Protein AF-K0NSF7-F1 (afdb_monomer_lite)

pLDDT: mean 92.61, std 6.93, range [42.97, 98.56]

Sequence (535 aa):
MNRIFDHWFTTTNEEQIDNDTVIESARKSELIYNPSYTYPVQLSTTNMPGINWINNILNSYNQLGLSDPYPILSQDQLNNVNYLLTGDAGEQLVDQALRKLVNQTTIVFHDVLLPYQYGQRNGDFDNQIDNLVVTSTGIYCIEVKVRNFTGNYFNVKNLSPAIYQQITFHKEAVKQALQSAGYSVPNNLVKNIVVVIARDNHENFDFNGQTSLEHKGARVSTLGELTITVSEGFNQCYLRAEQIQDITRIIQKSRLPNKRVYLDNVRFKLTQQHFDKLVQMEQTVSWHLPVEQNICYAKKLNDLPMTGLNATQQNLFWIIVGRLYGQGRQKISLTANELKEAAGYRSKDHKKFEVLIGNLAAVMQEMPVFRQAKFESGNLSVTLNDRDLPLFNQYTPDFISWNNWIFSKIKSNNAKTLFRKFVQLANQGAYQASFPDLRSLLGIQPCYRNTYVVRKLDEAVLQLAPFFRDLKYELKRGRNNEIVAITFSFDKINPQELLAVYSADKYLDNISANLALSETDKQRARALFEKKFLS

Radius of gyration: 33.62 Å; chains: 1; bounding box: 85×53×92 Å

Structure (mmCIF, N/CA/C/O backbone):
data_AF-K0NSF7-F1
#
_entry.id   AF-K0NSF7-F1
#
loop_
_atom_site.group_PDB
_atom_site.id
_atom_site.type_symbol
_atom_site.label_atom_id
_atom_site.label_alt_id
_atom_site.label_comp_id
_atom_site.label_asym_id
_atom_site.label_entity_id
_atom_site.label_seq_id
_atom_site.pdbx_PDB_ins_code
_atom_site.Cartn_x
_atom_site.Cartn_y
_atom_site.Cartn_z
_atom_site.occupancy
_atom_site.B_iso_or_equiv
_atom_site.auth_seq_id
_atom_site.auth_comp_id
_atom_site.auth_asym_id
_atom_site.auth_atom_id
_atom_site.pdbx_PDB_model_num
ATOM 1 N N . MET A 1 1 ? 3.904 18.652 -10.046 1.00 46.28 1 MET A N 1
ATOM 2 C CA . MET A 1 1 ? 3.195 17.352 -10.011 1.00 46.28 1 MET A CA 1
ATOM 3 C C . MET A 1 1 ? 2.743 17.089 -8.583 1.00 46.28 1 MET A C 1
ATOM 5 O O . MET A 1 1 ? 3.589 17.184 -7.708 1.00 46.28 1 MET A O 1
ATOM 9 N N . ASN A 1 2 ? 1.457 16.808 -8.333 1.00 53.28 2 ASN A N 1
ATOM 10 C CA . ASN A 1 2 ? 1.018 16.400 -6.992 1.00 53.28 2 ASN A CA 1
ATOM 11 C C . ASN A 1 2 ? 1.751 15.113 -6.634 1.00 53.28 2 ASN A C 1
ATOM 13 O O . ASN A 1 2 ? 1.623 14.114 -7.352 1.00 53.28 2 ASN A O 1
ATOM 17 N N . ARG A 1 3 ? 2.559 15.140 -5.578 1.00 75.69 3 ARG A N 1
ATOM 18 C CA . ARG A 1 3 ? 3.225 13.929 -5.132 1.00 75.69 3 ARG A CA 1
ATOM 19 C C . ARG A 1 3 ? 2.152 13.098 -4.441 1.00 75.69 3 ARG A C 1
ATOM 21 O O . ARG A 1 3 ? 1.326 13.629 -3.702 1.00 75.69 3 ARG A O 1
ATOM 28 N N . ILE A 1 4 ? 2.112 11.799 -4.730 1.00 81.44 4 ILE A N 1
ATOM 29 C CA . ILE A 1 4 ? 0.976 10.952 -4.332 1.00 81.44 4 ILE A CA 1
ATOM 30 C C . ILE A 1 4 ? 0.725 10.988 -2.815 1.00 81.44 4 ILE A C 1
ATOM 32 O O . ILE A 1 4 ? -0.415 10.914 -2.385 1.00 81.44 4 ILE A O 1
ATOM 36 N N . PHE A 1 5 ? 1.783 11.193 -2.025 1.00 89.31 5 PHE A N 1
ATOM 37 C CA . PHE A 1 5 ? 1.734 11.280 -0.570 1.00 89.31 5 PHE A CA 1
ATOM 38 C C . PHE A 1 5 ? 1.650 12.713 -0.024 1.00 89.31 5 PHE A C 1
ATOM 40 O O . PHE A 1 5 ? 1.837 12.897 1.165 1.00 89.31 5 PHE A O 1
ATOM 47 N N . ASP A 1 6 ? 1.373 13.751 -0.815 1.00 88.94 6 ASP A N 1
ATOM 48 C CA . ASP A 1 6 ? 1.237 15.108 -0.248 1.00 88.94 6 ASP A CA 1
ATOM 49 C C . ASP A 1 6 ? -0.039 15.267 0.600 1.00 88.94 6 ASP A C 1
ATOM 51 O O . ASP A 1 6 ? -0.123 16.162 1.431 1.00 88.94 6 ASP A O 1
ATOM 55 N N . HIS A 1 7 ? -1.037 14.398 0.407 1.00 87.50 7 HIS A N 1
ATOM 56 C CA . HIS A 1 7 ? -2.354 14.503 1.052 1.00 87.50 7 HIS A CA 1
ATOM 57 C C . HIS A 1 7 ? -2.867 13.140 1.538 1.00 87.50 7 HIS A C 1
ATOM 59 O O . HIS A 1 7 ? -4.066 12.860 1.473 1.00 87.50 7 HIS A O 1
ATOM 65 N N . TRP A 1 8 ? -1.961 12.258 1.975 1.00 94.44 8 TRP A N 1
ATOM 66 C CA . TRP A 1 8 ? -2.317 10.898 2.401 1.00 94.44 8 TRP A CA 1
ATOM 67 C C . TRP A 1 8 ? -3.059 10.846 3.746 1.00 94.44 8 TRP A C 1
ATOM 69 O O . TRP A 1 8 ? -3.675 9.828 4.066 1.00 94.44 8 TRP A O 1
ATOM 79 N N . PHE A 1 9 ? -3.061 11.949 4.497 1.00 96.81 9 PHE A N 1
ATOM 80 C CA . PHE A 1 9 ? -3.913 12.183 5.661 1.00 96.81 9 PHE A CA 1
ATOM 81 C C . PHE A 1 9 ? -4.305 13.666 5.764 1.00 96.81 9 PHE A C 1
ATOM 83 O O . PHE A 1 9 ? -3.724 14.509 5.083 1.00 96.81 9 PHE A O 1
ATOM 90 N N . THR A 1 10 ? -5.289 13.974 6.610 1.00 96.75 10 THR A N 1
ATOM 91 C CA . THR A 1 10 ? -5.622 15.337 7.063 1.00 96.75 10 THR A CA 1
ATOM 92 C C . THR A 1 10 ? -5.697 15.399 8.581 1.00 96.75 10 THR A C 1
ATOM 94 O O . THR A 1 10 ? -6.012 14.395 9.227 1.00 96.75 10 THR A O 1
ATOM 97 N N . THR A 1 11 ? -5.413 16.574 9.143 1.00 95.25 11 THR A N 1
ATOM 98 C CA . THR A 1 11 ? -5.373 16.815 10.596 1.00 95.25 11 THR A CA 1
ATOM 99 C C . THR A 1 11 ? -6.527 17.695 11.074 1.00 95.25 11 THR A C 1
ATOM 101 O O . THR A 1 11 ? -7.203 18.342 10.270 1.00 95.25 11 THR A O 1
ATOM 104 N N . THR A 1 12 ? -6.728 17.794 12.392 1.00 89.81 12 THR A N 1
ATOM 105 C CA . THR A 1 12 ? -7.765 18.675 12.955 1.00 89.81 12 THR A CA 1
ATOM 106 C C . THR A 1 12 ? -7.516 20.170 12.791 1.00 89.81 12 THR A C 1
ATOM 108 O O . THR A 1 12 ? -8.407 20.975 13.050 1.00 89.81 12 THR A O 1
ATOM 111 N N . ASN A 1 13 ? -6.323 20.560 12.339 1.00 88.94 13 ASN A N 1
ATOM 112 C CA . ASN A 1 13 ? -6.050 21.941 11.944 1.00 88.94 13 ASN A CA 1
ATOM 113 C C . ASN A 1 13 ? -6.728 22.299 10.608 1.00 88.94 13 ASN A C 1
ATOM 115 O O . ASN A 1 13 ? -6.862 23.478 10.289 1.00 88.94 13 ASN A O 1
ATOM 119 N N . GLU A 1 14 ? -7.147 21.295 9.833 1.00 89.94 14 GLU A N 1
ATOM 120 C CA . GLU A 1 14 ? -7.733 21.451 8.498 1.00 89.94 14 GLU A CA 1
ATOM 121 C C . GLU A 1 14 ? -9.237 21.127 8.464 1.00 89.94 14 GLU A C 1
ATOM 123 O O . GLU A 1 14 ? -9.988 21.762 7.727 1.00 89.94 14 GLU A O 1
ATOM 128 N N . GLU A 1 15 ? -9.693 20.146 9.249 1.00 91.94 15 GLU A N 1
ATOM 129 C CA . GLU A 1 15 ? -11.084 19.667 9.284 1.00 91.94 15 GLU A CA 1
ATOM 130 C C . GLU A 1 15 ? -11.468 19.246 10.714 1.00 91.94 15 GLU A C 1
ATOM 132 O O . GLU A 1 15 ? -10.618 18.821 11.483 1.00 91.94 15 GLU A O 1
ATOM 137 N N . GLN A 1 16 ? -12.743 19.307 11.102 1.00 91.50 16 GLN A N 1
ATOM 138 C CA . GLN A 1 16 ? -13.187 18.668 12.349 1.00 91.50 16 GLN A CA 1
ATOM 139 C C . GLN A 1 16 ? -13.222 17.140 12.178 1.00 91.50 16 GLN A C 1
ATOM 141 O O . GLN A 1 16 ? -13.974 16.636 11.348 1.00 91.50 16 GLN A O 1
ATOM 146 N N . ILE A 1 17 ? -12.411 16.409 12.953 1.00 94.94 17 ILE A N 1
ATOM 147 C CA . ILE A 1 17 ? -12.251 14.949 12.836 1.00 94.94 17 ILE A CA 1
ATOM 148 C C . ILE A 1 17 ? -12.581 14.284 14.178 1.00 94.94 17 ILE A C 1
ATOM 150 O O . ILE A 1 17 ? -11.835 14.417 15.150 1.00 94.94 17 ILE A O 1
ATOM 154 N N . ASP A 1 18 ? -13.695 13.559 14.235 1.00 93.94 18 ASP A N 1
ATOM 155 C CA . ASP A 1 18 ? -14.082 12.731 15.384 1.00 93.94 18 ASP A CA 1
ATOM 156 C C . ASP A 1 18 ? -13.363 11.368 15.390 1.00 93.94 18 ASP A C 1
ATOM 158 O O . ASP A 1 18 ? -12.682 10.997 14.432 1.00 93.94 18 ASP A O 1
ATOM 162 N N . ASN A 1 19 ? -13.487 10.624 16.493 1.00 94.50 19 ASN A N 1
ATOM 163 C CA . ASN A 1 19 ? -12.817 9.330 16.660 1.00 94.50 19 ASN A CA 1
ATOM 164 C C . ASN A 1 19 ? -13.297 8.282 15.648 1.00 94.50 19 ASN A C 1
ATOM 166 O O . ASN A 1 19 ? -12.472 7.538 15.118 1.00 94.50 19 ASN A O 1
ATOM 170 N N . ASP A 1 20 ? -14.595 8.255 15.343 1.00 93.81 20 ASP A N 1
ATOM 171 C CA . ASP A 1 20 ? -15.187 7.302 14.399 1.00 93.81 20 ASP A CA 1
ATOM 172 C C . ASP A 1 20 ? -14.586 7.475 13.004 1.00 93.81 20 ASP A C 1
ATOM 174 O O . ASP A 1 20 ? -14.223 6.499 12.346 1.00 93.81 20 ASP A O 1
ATOM 178 N N . THR A 1 21 ? -14.377 8.723 12.583 1.00 96.19 21 THR A N 1
ATOM 179 C CA . THR A 1 21 ? -13.685 9.049 11.337 1.00 96.19 21 THR A CA 1
ATOM 180 C C . THR A 1 21 ? -12.250 8.513 11.326 1.00 96.19 21 THR A C 1
ATOM 182 O O . THR A 1 21 ? -11.797 7.982 10.301 1.00 96.19 21 THR A O 1
ATOM 185 N N . VAL A 1 22 ? -11.512 8.649 12.435 1.00 97.69 22 VAL A N 1
ATOM 186 C CA . VAL A 1 22 ? -10.147 8.104 12.552 1.00 97.69 22 VAL A CA 1
ATOM 187 C C . VAL A 1 22 ? -10.184 6.587 12.395 1.00 97.69 22 VAL A C 1
ATOM 189 O O . VAL A 1 22 ? -9.486 6.042 11.540 1.00 97.69 22 VAL A O 1
ATOM 192 N N . ILE A 1 23 ? -11.037 5.915 13.172 1.00 97.69 23 ILE A N 1
ATOM 193 C CA . ILE A 1 23 ? -11.184 4.457 13.196 1.00 97.69 23 ILE A CA 1
ATOM 194 C C . ILE A 1 23 ? -11.569 3.933 11.811 1.00 97.69 23 ILE A C 1
ATOM 196 O O . ILE A 1 23 ? -10.904 3.044 11.277 1.00 97.69 23 ILE A O 1
ATOM 200 N N . GLU A 1 24 ? -12.606 4.497 11.190 1.00 97.62 24 GLU A N 1
ATOM 201 C CA . GLU A 1 24 ? -13.107 4.047 9.892 1.00 97.62 24 GLU A CA 1
ATOM 202 C C . GLU A 1 24 ? -12.050 4.226 8.795 1.00 97.62 24 GLU A C 1
ATOM 204 O O . GLU A 1 24 ? -11.799 3.308 8.007 1.00 97.62 24 GLU A O 1
ATOM 209 N N . SER A 1 25 ? -11.401 5.393 8.740 1.00 98.31 25 SER A N 1
ATOM 210 C CA . SER A 1 25 ? -10.379 5.665 7.724 1.00 98.31 25 SER A CA 1
ATOM 211 C C . SER A 1 25 ? -9.108 4.832 7.932 1.00 98.31 25 SER A C 1
ATOM 213 O O . SER A 1 25 ? -8.534 4.344 6.953 1.00 98.31 25 SER A O 1
ATOM 215 N N . ALA A 1 26 ? -8.702 4.584 9.180 1.00 98.50 26 ALA A N 1
ATOM 216 C CA . ALA A 1 26 ? -7.568 3.723 9.503 1.00 98.50 26 ALA A CA 1
ATOM 217 C C . ALA A 1 26 ? -7.856 2.253 9.163 1.00 98.50 26 ALA A C 1
ATOM 219 O O . ALA A 1 26 ? -7.069 1.628 8.455 1.00 98.50 26 ALA A O 1
ATOM 220 N N . ARG A 1 27 ? -9.023 1.718 9.553 1.00 98.12 27 ARG A N 1
ATOM 221 C CA . ARG A 1 27 ? -9.444 0.346 9.206 1.00 98.12 27 ARG A CA 1
ATOM 222 C C . ARG A 1 27 ? -9.526 0.140 7.698 1.00 98.12 27 ARG A C 1
ATOM 224 O O . ARG A 1 27 ? -9.036 -0.867 7.195 1.00 98.12 27 ARG A O 1
ATOM 231 N N . LYS A 1 28 ? -10.093 1.101 6.957 1.00 97.88 28 LYS A N 1
ATOM 232 C CA . LYS A 1 28 ? -10.099 1.071 5.483 1.00 97.88 28 LYS A CA 1
ATOM 233 C C . LYS A 1 28 ? -8.682 1.026 4.914 1.00 97.88 28 LYS A C 1
ATOM 235 O O . LYS A 1 28 ? -8.435 0.274 3.978 1.00 97.88 28 LYS A O 1
ATOM 240 N N . SER A 1 29 ? -7.760 1.798 5.485 1.00 97.44 29 SER A N 1
ATOM 241 C CA . SER A 1 29 ? -6.358 1.825 5.059 1.00 97.44 29 SER A CA 1
ATOM 242 C C . SER A 1 29 ? -5.656 0.489 5.314 1.00 97.44 29 SER A C 1
ATOM 244 O O . SER A 1 29 ? -5.004 -0.045 4.418 1.00 97.44 29 SER A O 1
ATOM 246 N N . GLU A 1 30 ? -5.840 -0.090 6.500 1.00 97.75 30 GLU A N 1
ATOM 247 C CA . GLU A 1 30 ? -5.257 -1.386 6.854 1.00 97.75 30 GLU A CA 1
ATOM 248 C C . GLU A 1 30 ? -5.864 -2.547 6.061 1.00 97.75 30 GLU A C 1
ATOM 250 O O . GLU A 1 30 ? -5.147 -3.480 5.727 1.00 97.75 30 GLU A O 1
ATOM 255 N N . LEU A 1 31 ? -7.141 -2.479 5.671 1.00 96.75 31 LEU A N 1
ATOM 256 C CA . LEU A 1 31 ? -7.762 -3.475 4.787 1.00 96.75 31 LEU A CA 1
ATOM 257 C C . LEU A 1 31 ? -7.187 -3.462 3.363 1.00 96.75 31 LEU A C 1
ATOM 259 O O . LEU A 1 31 ? -7.155 -4.505 2.712 1.00 96.75 31 LEU A O 1
ATOM 263 N N . ILE A 1 32 ? -6.725 -2.304 2.874 1.00 94.06 32 ILE A N 1
ATOM 264 C CA . ILE A 1 32 ? -6.011 -2.219 1.589 1.00 94.06 32 ILE A CA 1
ATOM 265 C C . ILE A 1 32 ? -4.654 -2.923 1.703 1.00 94.06 32 ILE A C 1
ATOM 267 O O . ILE A 1 32 ? -4.266 -3.663 0.801 1.00 94.06 32 ILE A O 1
ATOM 271 N N . TYR A 1 33 ? -3.944 -2.708 2.812 1.00 93.44 33 TYR A N 1
ATOM 272 C CA . TYR A 1 33 ? -2.648 -3.332 3.077 1.00 93.44 33 TYR A CA 1
ATOM 273 C C . TYR A 1 33 ? -2.759 -4.843 3.338 1.00 93.44 33 TYR A C 1
ATOM 275 O O . TYR A 1 33 ? -2.013 -5.641 2.773 1.00 93.44 33 TYR A O 1
ATOM 283 N N . ASN A 1 34 ? -3.702 -5.238 4.189 1.00 94.56 34 ASN A N 1
ATOM 284 C CA . ASN A 1 34 ? -3.960 -6.602 4.614 1.00 94.56 34 ASN A CA 1
ATOM 285 C C . ASN A 1 34 ? -5.467 -6.901 4.512 1.00 94.56 34 ASN A C 1
ATOM 287 O O . ASN A 1 34 ? -6.220 -6.613 5.444 1.00 94.56 34 ASN A O 1
ATOM 291 N N . PRO A 1 35 ? -5.924 -7.569 3.439 1.00 94.94 35 PRO A N 1
ATOM 292 C CA . PRO A 1 35 ? -7.329 -7.955 3.290 1.00 94.94 35 PRO A CA 1
ATOM 293 C C . PRO A 1 35 ? -7.862 -8.882 4.398 1.00 94.94 35 PRO A C 1
ATOM 295 O O . PRO A 1 35 ? -9.072 -9.039 4.528 1.00 94.94 35 PRO A O 1
ATOM 298 N N . SER A 1 36 ? -6.978 -9.500 5.194 1.00 95.88 36 SER A N 1
ATOM 299 C CA . SER A 1 36 ? -7.322 -10.330 6.360 1.00 95.88 36 SER A CA 1
ATOM 300 C C . SER A 1 36 ? -7.285 -9.550 7.683 1.00 95.88 36 SER A C 1
ATOM 302 O O . SER A 1 36 ? -7.173 -10.147 8.755 1.00 95.88 36 SER A O 1
ATOM 304 N N . TYR A 1 37 ? -7.339 -8.217 7.637 1.00 97.06 37 TYR A N 1
ATOM 305 C CA . TYR A 1 37 ? -7.411 -7.376 8.827 1.00 97.06 37 TYR A CA 1
ATOM 306 C C . TYR A 1 37 ? -8.732 -7.610 9.578 1.00 97.06 37 TYR A C 1
ATOM 308 O O . TYR A 1 37 ? -9.821 -7.380 9.053 1.00 97.06 37 TYR A O 1
ATOM 316 N N . THR A 1 38 ? -8.636 -8.096 10.815 1.00 95.44 38 THR A N 1
ATOM 317 C CA . THR A 1 38 ? -9.771 -8.495 11.665 1.00 95.44 38 THR A CA 1
ATOM 318 C C . THR A 1 38 ? -9.686 -7.817 13.031 1.00 95.44 38 THR A C 1
ATOM 320 O O . THR A 1 38 ? -8.640 -7.279 13.384 1.00 95.44 38 THR A O 1
ATOM 323 N N . TYR A 1 39 ? -10.751 -7.879 13.838 1.00 95.75 39 TYR A N 1
ATOM 324 C CA . TYR A 1 39 ? -10.730 -7.325 15.199 1.00 95.75 39 TYR A CA 1
ATOM 325 C C . TYR A 1 39 ? -9.597 -7.885 16.084 1.00 95.75 39 TYR A C 1
ATOM 327 O O . TYR A 1 39 ? -8.939 -7.082 16.739 1.00 95.75 39 TYR A O 1
ATOM 335 N N . PRO A 1 40 ? -9.255 -9.191 16.054 1.00 93.31 40 PRO A N 1
ATOM 336 C CA . PRO A 1 40 ? -8.059 -9.690 16.740 1.00 93.31 40 PRO A CA 1
ATOM 337 C C . PRO A 1 40 ? -6.748 -9.033 16.280 1.00 93.31 40 PRO A C 1
ATOM 339 O O . PRO A 1 40 ? -5.894 -8.716 17.104 1.00 93.31 40 PRO A O 1
ATOM 342 N N . VAL A 1 41 ? -6.586 -8.765 14.978 1.00 94.94 41 VAL A N 1
ATOM 343 C CA . VAL A 1 41 ? -5.423 -8.013 14.467 1.00 94.94 41 VAL A CA 1
ATOM 344 C C . VAL A 1 41 ? -5.473 -6.558 14.949 1.00 94.94 41 VAL A C 1
ATOM 346 O O . VAL A 1 41 ? -4.451 -6.012 15.365 1.00 94.94 41 VAL A O 1
ATOM 349 N N . GLN A 1 42 ? -6.661 -5.950 14.951 1.00 96.94 42 GLN A N 1
ATOM 350 C CA . GLN A 1 42 ? -6.904 -4.574 15.388 1.00 96.94 42 GLN A CA 1
ATOM 351 C C . GLN A 1 42 ? -6.653 -4.359 16.900 1.00 96.94 42 GLN A C 1
ATOM 353 O O . GLN A 1 42 ? -6.231 -3.276 17.306 1.00 96.94 42 GLN A O 1
ATOM 358 N N . LEU A 1 43 ? -6.843 -5.388 17.734 1.00 94.75 43 LEU A N 1
ATOM 359 C CA . LEU A 1 43 ? -6.513 -5.378 19.170 1.00 94.75 43 LEU A CA 1
ATOM 360 C C . LEU A 1 43 ? -5.001 -5.355 19.452 1.00 94.75 43 LEU A C 1
ATOM 362 O O . LEU A 1 43 ? -4.560 -4.845 20.493 1.00 94.75 43 LEU A O 1
ATOM 366 N N . SER A 1 44 ? -4.209 -5.926 18.540 1.00 92.31 44 SER A N 1
ATOM 367 C CA . SER A 1 44 ? -2.781 -6.161 18.752 1.00 92.31 44 SER A CA 1
ATOM 368 C C . SER A 1 44 ? -1.995 -4.872 19.007 1.00 92.31 44 SER A C 1
ATOM 370 O O . SER A 1 44 ? -2.413 -3.757 18.684 1.00 92.31 44 SER A O 1
ATOM 372 N N . THR A 1 45 ? -0.806 -4.995 19.599 1.00 90.56 45 THR A N 1
ATOM 373 C CA . THR A 1 45 ? 0.121 -3.858 19.744 1.00 90.56 45 THR A CA 1
ATOM 374 C C . THR A 1 45 ? 0.647 -3.356 18.399 1.00 90.56 45 THR A C 1
ATOM 376 O O . THR A 1 45 ? 1.040 -2.198 18.291 1.00 90.56 45 THR A O 1
ATOM 379 N N . THR A 1 46 ? 0.576 -4.188 17.360 1.00 92.00 46 THR A N 1
ATOM 380 C CA . THR A 1 46 ? 0.998 -3.899 15.987 1.00 92.00 46 THR A CA 1
ATOM 381 C C . THR A 1 46 ? -0.207 -3.800 15.050 1.00 92.00 46 THR A C 1
ATOM 383 O O . THR A 1 46 ? -0.189 -4.351 13.954 1.00 92.00 46 THR A O 1
ATOM 386 N N . ASN A 1 47 ? -1.273 -3.128 15.485 1.00 95.94 47 ASN A N 1
ATOM 387 C CA . ASN A 1 47 ? -2.560 -3.089 14.784 1.00 95.94 47 ASN A CA 1
ATOM 388 C C . ASN A 1 47 ? -2.624 -2.180 13.548 1.00 95.94 47 ASN A C 1
ATOM 390 O O . ASN A 1 47 ? -3.676 -2.091 12.931 1.00 95.94 47 ASN A O 1
ATOM 394 N N . MET A 1 48 ? -1.549 -1.491 13.184 1.00 97.12 48 MET A N 1
ATOM 395 C CA . MET A 1 48 ? -1.533 -0.560 12.049 1.00 97.12 48 MET A CA 1
ATOM 396 C C . MET A 1 48 ? -0.264 -0.710 11.191 1.00 97.12 48 MET A C 1
ATOM 398 O O . MET A 1 48 ? 0.497 0.247 11.019 1.00 97.12 48 MET A O 1
ATOM 402 N N . PRO A 1 49 ? 0.054 -1.937 10.726 1.00 96.56 49 PRO A N 1
ATOM 403 C CA . PRO A 1 49 ? 1.288 -2.208 9.995 1.00 96.56 49 PRO A CA 1
ATOM 404 C C . PRO A 1 49 ? 1.378 -1.439 8.671 1.00 96.56 49 PRO A C 1
ATOM 406 O O . PRO A 1 49 ? 2.462 -0.960 8.340 1.00 96.56 49 PRO A O 1
ATOM 409 N N . GLY A 1 50 ? 0.273 -1.267 7.939 1.00 96.50 50 GLY A N 1
ATOM 410 C CA . GLY A 1 50 ? 0.260 -0.542 6.669 1.00 96.50 50 GLY A CA 1
ATOM 411 C C . GLY A 1 50 ? 0.523 0.954 6.844 1.00 96.50 50 GLY A C 1
ATOM 412 O O . GLY A 1 50 ? 1.381 1.519 6.163 1.00 96.50 50 GLY A O 1
ATOM 413 N N . ILE A 1 51 ? -0.163 1.590 7.796 1.00 97.94 51 ILE A N 1
ATOM 414 C CA . ILE A 1 51 ? 0.029 3.008 8.134 1.00 97.94 51 ILE A CA 1
ATOM 415 C C . ILE A 1 51 ? 1.455 3.253 8.643 1.00 97.94 51 ILE A C 1
ATOM 417 O O . ILE A 1 51 ? 2.114 4.197 8.202 1.00 97.94 51 ILE A O 1
ATOM 421 N N . ASN A 1 52 ? 1.960 2.384 9.525 1.00 97.50 52 ASN A N 1
ATOM 422 C CA . ASN A 1 52 ? 3.330 2.483 10.030 1.00 97.50 52 ASN A CA 1
ATOM 423 C C . ASN A 1 52 ? 4.366 2.325 8.912 1.00 97.50 52 ASN A C 1
ATOM 425 O O . ASN A 1 52 ? 5.352 3.061 8.891 1.00 97.50 52 ASN A O 1
ATOM 429 N N . TRP A 1 53 ? 4.152 1.402 7.970 1.00 95.94 53 TRP A N 1
ATOM 430 C CA . TRP A 1 53 ? 5.052 1.218 6.832 1.00 95.94 53 TRP A CA 1
ATOM 431 C C . TRP A 1 53 ? 5.146 2.490 5.988 1.00 95.94 53 TRP A C 1
ATOM 433 O O . TRP A 1 53 ? 6.253 2.954 5.716 1.00 95.94 53 TRP A O 1
ATOM 443 N N . ILE A 1 54 ? 4.005 3.109 5.663 1.00 96.56 54 ILE A N 1
ATOM 444 C CA . ILE A 1 54 ? 3.974 4.387 4.941 1.00 96.56 54 ILE A CA 1
ATOM 445 C C . ILE A 1 54 ? 4.750 5.454 5.707 1.00 96.56 54 ILE A C 1
ATOM 447 O O . ILE A 1 54 ? 5.692 6.028 5.162 1.00 96.56 54 ILE A O 1
ATOM 451 N N . ASN A 1 55 ? 4.408 5.686 6.975 1.00 97.50 55 ASN A N 1
ATOM 452 C CA . ASN A 1 55 ? 5.029 6.753 7.753 1.00 97.50 55 ASN A CA 1
ATOM 453 C C . ASN A 1 55 ? 6.552 6.583 7.872 1.00 97.50 55 ASN A C 1
ATOM 455 O O . ASN A 1 55 ? 7.304 7.545 7.714 1.00 97.50 55 ASN A O 1
ATOM 459 N N . ASN A 1 56 ? 7.010 5.347 8.093 1.00 97.19 56 ASN A N 1
ATOM 460 C CA . ASN A 1 56 ? 8.428 5.027 8.225 1.00 97.19 56 ASN A CA 1
ATOM 461 C C . ASN A 1 56 ? 9.192 5.242 6.917 1.00 97.19 56 ASN A C 1
ATOM 463 O O . ASN A 1 56 ? 10.235 5.894 6.929 1.00 97.19 56 ASN A O 1
ATOM 467 N N . ILE A 1 57 ? 8.673 4.752 5.787 1.00 96.31 57 ILE A N 1
ATOM 468 C CA . ILE A 1 57 ? 9.324 4.934 4.483 1.00 96.31 57 ILE A CA 1
ATOM 469 C C . ILE A 1 57 ? 9.368 6.412 4.095 1.00 96.31 57 ILE A C 1
ATOM 471 O O . ILE A 1 57 ? 10.401 6.874 3.615 1.00 96.31 57 ILE A O 1
ATOM 475 N N . LEU A 1 58 ? 8.294 7.173 4.333 1.00 95.25 58 LEU A N 1
ATOM 476 C CA . LEU A 1 58 ? 8.281 8.614 4.068 1.00 95.25 58 LEU A CA 1
ATOM 477 C C . LEU A 1 58 ? 9.293 9.361 4.946 1.00 95.25 58 LEU A C 1
ATOM 479 O O . LEU A 1 58 ? 10.026 10.207 4.439 1.00 95.25 58 LEU A O 1
ATOM 483 N N . ASN A 1 59 ? 9.398 9.013 6.232 1.00 96.38 59 ASN A N 1
ATOM 484 C CA . ASN A 1 59 ? 10.407 9.580 7.125 1.00 96.38 59 ASN A CA 1
ATOM 485 C C . ASN A 1 59 ? 11.836 9.267 6.643 1.00 96.38 59 ASN A C 1
ATOM 487 O O . ASN A 1 59 ? 12.653 10.177 6.510 1.00 96.38 59 ASN A O 1
ATOM 491 N N . SER A 1 60 ? 12.131 8.008 6.306 1.00 96.06 60 SER A N 1
ATOM 492 C CA . SER A 1 60 ? 13.438 7.622 5.757 1.00 96.06 60 SER A CA 1
ATOM 493 C C . SER A 1 60 ? 13.737 8.309 4.425 1.00 96.06 60 SER A C 1
ATOM 495 O O . SER A 1 60 ? 14.864 8.733 4.194 1.00 96.06 60 SER A O 1
ATOM 497 N N . TYR A 1 61 ? 12.735 8.472 3.559 1.00 93.19 61 TYR A N 1
ATOM 498 C CA . TYR A 1 61 ? 12.895 9.194 2.300 1.00 93.19 61 TYR A CA 1
ATOM 499 C C . TYR A 1 61 ? 13.221 10.674 2.531 1.00 93.19 61 TYR A C 1
ATOM 501 O O . TYR A 1 61 ? 14.136 11.207 1.906 1.00 93.19 61 TYR A O 1
ATOM 509 N N . ASN A 1 62 ? 12.526 11.333 3.463 1.00 93.69 62 ASN A N 1
ATOM 510 C CA . ASN A 1 62 ? 12.784 12.730 3.821 1.00 93.69 62 ASN A CA 1
ATOM 511 C C . ASN A 1 62 ? 14.216 12.942 4.333 1.00 93.69 62 ASN A C 1
ATOM 513 O O . ASN A 1 62 ? 14.834 13.959 4.025 1.00 93.69 62 ASN A O 1
ATOM 517 N N . GLN A 1 63 ? 14.768 11.968 5.062 1.00 94.88 63 GLN A N 1
ATOM 518 C CA . GLN A 1 63 ? 16.146 12.012 5.562 1.00 94.88 63 GLN A CA 1
ATOM 519 C C . GLN A 1 63 ? 17.205 11.976 4.449 1.00 94.88 63 GLN A C 1
ATOM 521 O O . GLN A 1 63 ? 18.331 12.408 4.683 1.00 94.88 63 GLN A O 1
ATOM 526 N N . LEU A 1 64 ? 16.863 11.522 3.236 1.00 90.69 64 LEU A N 1
ATOM 527 C CA . LEU A 1 64 ? 17.785 11.560 2.097 1.00 90.69 64 LEU A CA 1
ATOM 528 C C . LEU A 1 64 ? 18.008 12.979 1.548 1.00 90.69 64 LEU A C 1
ATOM 530 O O . LEU A 1 64 ? 18.967 13.195 0.811 1.00 90.69 64 LEU A O 1
ATOM 534 N N . GLY A 1 65 ? 17.119 13.937 1.848 1.00 89.88 65 GLY A N 1
ATOM 535 C CA . GLY A 1 65 ? 17.243 15.325 1.386 1.00 89.88 65 GLY A CA 1
ATOM 536 C C . GLY A 1 65 ? 17.195 15.501 -0.140 1.00 89.88 65 GLY A C 1
ATOM 537 O O . GLY A 1 65 ? 17.725 16.480 -0.661 1.00 89.88 65 GLY A O 1
ATOM 538 N N . LEU A 1 66 ? 16.598 14.550 -0.870 1.00 83.38 66 LEU A N 1
ATOM 539 C CA . LEU A 1 66 ? 16.575 14.540 -2.343 1.00 83.38 66 LEU A CA 1
ATOM 540 C C . LEU A 1 66 ? 15.508 15.463 -2.955 1.00 83.38 66 LEU A C 1
ATOM 542 O O . LEU A 1 66 ? 15.601 15.812 -4.131 1.00 83.38 66 LEU A O 1
ATOM 546 N N . SER A 1 67 ? 14.483 15.824 -2.186 1.00 82.50 67 SER A N 1
ATOM 547 C CA . SER A 1 67 ? 13.368 16.685 -2.595 1.00 82.50 67 SER A CA 1
ATOM 548 C C . SER A 1 67 ? 12.735 17.342 -1.367 1.00 82.50 67 SER A C 1
ATOM 550 O O . SER A 1 67 ? 13.116 17.026 -0.239 1.00 82.50 67 SER A O 1
ATOM 552 N N . ASP A 1 68 ? 11.714 18.180 -1.574 1.00 87.50 68 ASP A N 1
ATOM 553 C CA . ASP A 1 68 ? 10.855 18.657 -0.483 1.00 87.50 68 ASP A CA 1
ATOM 554 C C . ASP A 1 68 ? 10.358 17.476 0.370 1.00 87.50 68 ASP A C 1
ATOM 556 O O . ASP A 1 68 ? 10.120 16.389 -0.170 1.00 87.50 68 ASP A O 1
ATOM 560 N N . PRO A 1 69 ? 10.202 17.628 1.692 1.00 91.38 69 PRO A N 1
ATOM 561 C CA . PRO A 1 69 ? 9.754 16.533 2.544 1.00 91.38 69 PRO A CA 1
ATOM 562 C C . PRO A 1 69 ? 8.293 16.161 2.255 1.00 91.38 69 PRO A C 1
ATOM 564 O O . PRO A 1 69 ? 7.476 17.010 1.907 1.00 91.38 69 PRO A O 1
ATOM 567 N N . TYR A 1 70 ? 7.964 14.875 2.355 1.00 93.25 70 TYR A N 1
ATOM 568 C CA . TYR A 1 70 ? 6.586 14.389 2.433 1.00 93.25 70 TYR A CA 1
ATOM 569 C C . TYR A 1 70 ? 6.021 14.613 3.842 1.00 93.25 70 TYR A C 1
ATOM 571 O O . TYR A 1 70 ? 6.783 14.514 4.811 1.00 93.25 70 TYR A O 1
ATOM 579 N N . PRO A 1 71 ? 4.708 14.855 3.994 1.00 95.31 71 PRO A N 1
ATOM 580 C CA . PRO A 1 71 ? 4.089 14.914 5.311 1.00 95.31 71 PRO A CA 1
ATOM 581 C C . PRO A 1 71 ? 4.173 13.550 6.008 1.00 95.31 71 PRO A C 1
ATOM 583 O O . PRO A 1 71 ? 3.941 12.506 5.393 1.00 95.31 71 PRO A O 1
ATOM 586 N N . ILE A 1 72 ? 4.479 13.571 7.304 1.00 97.12 72 ILE A N 1
ATOM 587 C CA . ILE A 1 72 ? 4.528 12.397 8.181 1.00 97.12 72 ILE A CA 1
ATOM 588 C C . ILE A 1 72 ? 3.680 12.656 9.427 1.00 97.12 72 ILE A C 1
ATOM 590 O O . ILE A 1 72 ? 3.541 13.800 9.861 1.00 97.12 72 ILE A O 1
ATOM 594 N N . LEU A 1 73 ? 3.122 11.594 9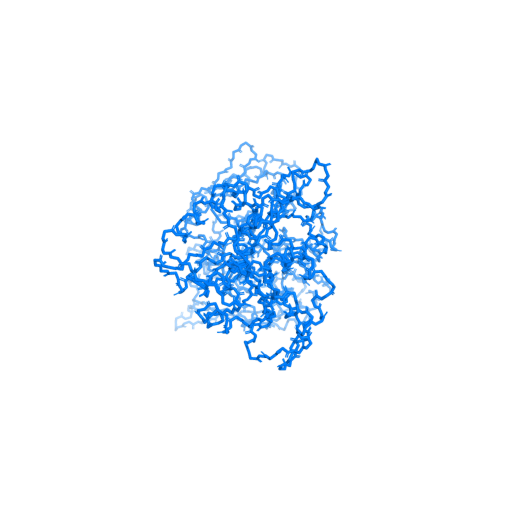.994 1.00 97.69 73 LEU A N 1
ATOM 595 C CA . LEU A 1 73 ? 2.418 11.620 11.269 1.00 97.69 73 LEU A CA 1
ATOM 596 C C . LEU A 1 73 ? 3.408 11.782 12.423 1.00 97.69 73 LEU A C 1
ATOM 598 O O . LEU A 1 73 ? 4.490 11.183 12.418 1.00 97.69 73 LEU A O 1
ATOM 602 N N . SER A 1 74 ? 3.005 12.551 13.435 1.00 96.94 74 SER A N 1
ATOM 603 C CA . SER A 1 74 ? 3.711 12.610 14.713 1.00 96.94 74 SER A CA 1
ATOM 604 C C . SER A 1 74 ? 3.546 11.300 15.493 1.00 96.94 74 SER A C 1
ATOM 606 O O . SER A 1 74 ? 2.634 10.507 15.244 1.00 96.94 74 SER A O 1
ATOM 608 N N . GLN A 1 75 ? 4.412 11.077 16.485 1.00 96.94 75 GLN A N 1
ATOM 609 C CA . GLN A 1 75 ? 4.277 9.915 17.365 1.00 96.94 75 GLN A CA 1
ATOM 610 C C . GLN A 1 75 ? 2.962 9.947 18.159 1.00 96.94 75 GLN A C 1
ATOM 612 O O . GLN A 1 75 ? 2.358 8.897 18.366 1.00 96.94 75 GLN A O 1
ATOM 617 N N . ASP A 1 76 ? 2.494 11.133 18.555 1.00 97.75 76 ASP A N 1
ATOM 618 C CA . ASP A 1 76 ? 1.230 11.300 19.280 1.00 97.75 76 ASP A CA 1
ATOM 619 C C . ASP A 1 76 ? 0.028 10.939 18.402 1.00 97.75 76 ASP A C 1
ATOM 621 O O . ASP A 1 76 ? -0.845 10.192 18.841 1.00 97.75 76 ASP A O 1
ATOM 625 N N . GLN A 1 77 ? 0.038 11.339 17.125 1.00 98.00 77 GLN A N 1
ATOM 626 C CA . GLN A 1 77 ? -0.982 10.936 16.152 1.00 98.00 77 GLN A CA 1
ATOM 627 C C . GLN A 1 77 ? -0.989 9.419 15.928 1.00 98.00 77 GLN A C 1
ATOM 629 O O . GLN A 1 77 ? -2.050 8.796 15.956 1.00 98.00 77 GLN A O 1
ATOM 634 N N . LEU A 1 78 ? 0.183 8.794 15.753 1.00 98.06 78 LEU A N 1
ATOM 635 C CA . LEU A 1 78 ? 0.285 7.335 15.600 1.00 98.06 78 LEU A CA 1
ATOM 636 C C . LEU A 1 78 ? -0.232 6.596 16.842 1.00 98.06 78 LEU A C 1
ATOM 638 O O . LEU A 1 78 ? -0.990 5.634 16.724 1.00 98.06 78 LEU A O 1
ATOM 642 N N . ASN A 1 79 ? 0.150 7.060 18.034 1.00 97.44 79 ASN A N 1
ATOM 643 C CA . ASN A 1 79 ? -0.302 6.487 19.298 1.00 97.44 79 ASN A CA 1
ATOM 644 C C . ASN A 1 79 ? -1.820 6.629 19.457 1.00 97.44 79 ASN A C 1
ATOM 646 O O . ASN A 1 79 ? -2.488 5.665 19.824 1.00 97.44 79 ASN A O 1
ATOM 650 N N . ASN A 1 80 ? -2.369 7.804 19.146 1.00 97.62 80 ASN A N 1
ATOM 651 C CA . ASN A 1 80 ? -3.802 8.063 19.214 1.00 97.62 80 ASN A CA 1
ATOM 652 C C . ASN A 1 80 ? -4.587 7.100 18.307 1.00 97.62 80 ASN A C 1
ATOM 654 O O . ASN A 1 80 ? -5.488 6.409 18.779 1.00 97.62 80 ASN A O 1
ATOM 658 N N . VAL A 1 81 ? -4.181 6.952 17.039 1.00 98.06 81 VAL A N 1
ATOM 659 C CA . VAL A 1 81 ? -4.798 5.999 16.096 1.00 98.06 81 VAL A CA 1
ATOM 660 C C . VAL A 1 81 ? -4.710 4.562 16.624 1.00 98.06 81 VAL A C 1
ATOM 662 O O . VAL A 1 81 ? -5.711 3.845 16.619 1.00 98.06 81 VAL A O 1
ATOM 665 N N . ASN A 1 82 ? -3.545 4.145 17.136 1.00 97.75 82 ASN A N 1
ATOM 666 C CA . ASN A 1 82 ? -3.355 2.812 17.715 1.00 97.75 82 ASN A CA 1
ATOM 667 C C . ASN A 1 82 ? -4.337 2.542 18.863 1.00 97.75 82 ASN A C 1
ATOM 669 O O . ASN A 1 82 ? -4.940 1.464 18.907 1.00 97.75 82 ASN A O 1
ATOM 673 N N . TYR A 1 83 ? -4.500 3.501 19.780 1.00 96.56 83 TYR A N 1
ATOM 674 C CA . TYR A 1 83 ? -5.393 3.367 20.929 1.00 96.56 83 TYR A CA 1
ATOM 675 C C . TYR A 1 83 ? -6.865 3.363 20.525 1.00 96.56 83 TYR A C 1
ATOM 677 O O . TYR A 1 83 ? -7.600 2.508 21.015 1.00 96.56 83 TYR A O 1
ATOM 685 N N . LEU A 1 84 ? -7.276 4.241 19.606 1.00 97.06 84 LEU A N 1
ATOM 686 C CA . LEU A 1 84 ? -8.648 4.282 19.095 1.00 97.06 84 LEU A CA 1
ATOM 687 C C . LEU A 1 84 ? -9.028 2.976 18.389 1.00 97.06 84 LEU A C 1
ATOM 689 O O . LEU A 1 84 ? -10.067 2.399 18.693 1.00 97.06 84 LEU A O 1
ATOM 693 N N . LEU A 1 85 ? -8.154 2.453 17.522 1.00 98.06 85 LEU A N 1
ATOM 694 C CA . LEU A 1 85 ? -8.358 1.151 16.882 1.00 98.06 85 LEU A CA 1
ATOM 695 C C . LEU A 1 85 ? -8.470 0.023 17.912 1.00 98.06 85 LEU A C 1
ATOM 697 O O . LEU A 1 85 ? -9.358 -0.821 17.811 1.00 98.06 85 LEU A O 1
ATOM 701 N N . THR A 1 86 ? -7.582 0.008 18.907 1.00 97.06 86 THR A N 1
ATOM 702 C CA . THR A 1 86 ? -7.585 -1.026 19.952 1.00 97.06 86 THR A CA 1
ATOM 703 C C . THR A 1 86 ? -8.875 -0.985 20.773 1.00 97.06 86 THR A C 1
ATOM 705 O O . THR A 1 86 ? -9.447 -2.038 21.045 1.00 97.06 86 THR A O 1
ATOM 708 N N . GLY A 1 87 ? -9.325 0.214 21.159 1.00 96.12 87 GLY A N 1
ATOM 709 C CA . GLY A 1 87 ? -10.581 0.430 21.879 1.00 96.12 87 GLY A CA 1
ATOM 710 C C . GLY A 1 87 ? -11.781 -0.061 21.076 1.00 96.12 87 GLY A C 1
ATOM 711 O O . GLY A 1 87 ? -12.463 -0.979 21.531 1.00 96.12 87 GLY A O 1
ATOM 712 N N . ASP A 1 88 ? -11.936 0.435 19.840 1.00 97.19 88 ASP A N 1
ATOM 713 C CA . ASP A 1 88 ? -13.007 0.019 18.919 1.00 97.19 88 ASP A CA 1
ATOM 714 C C . ASP A 1 88 ? -13.056 -1.502 18.778 1.00 97.19 88 ASP A C 1
ATOM 716 O O . ASP A 1 88 ? -14.108 -2.109 18.929 1.00 97.19 88 ASP A O 1
ATOM 720 N N . ALA A 1 89 ? -11.917 -2.166 18.566 1.00 97.38 89 ALA A N 1
ATOM 721 C CA . ALA A 1 89 ? -11.914 -3.616 18.406 1.00 97.38 89 ALA A CA 1
ATOM 722 C C . ALA A 1 89 ? -12.441 -4.356 19.641 1.00 97.38 89 ALA A C 1
ATOM 724 O O . ALA A 1 89 ? -13.207 -5.310 19.502 1.00 97.38 89 ALA A O 1
ATOM 725 N N . GLY A 1 90 ? -12.055 -3.914 20.841 1.00 96.94 90 GLY A N 1
ATOM 726 C CA . GLY A 1 90 ? -12.559 -4.490 22.083 1.00 96.94 90 GLY A CA 1
ATOM 727 C C . GLY A 1 90 ? -14.063 -4.285 22.233 1.00 96.94 90 GLY A C 1
ATOM 728 O O . GLY A 1 90 ? -14.792 -5.231 22.531 1.00 96.94 90 GLY A O 1
ATOM 729 N N . GLU A 1 91 ? -14.532 -3.065 21.988 1.00 96.94 91 GLU A N 1
ATOM 730 C CA . GLU A 1 91 ? -15.945 -2.704 22.092 1.00 96.94 91 GLU A CA 1
ATOM 731 C C . GLU A 1 91 ? -16.815 -3.459 21.076 1.00 96.94 91 GLU A C 1
ATOM 733 O O . GLU A 1 91 ? -17.881 -3.961 21.434 1.00 96.94 91 GLU A O 1
ATOM 738 N N . GLN A 1 92 ? -16.334 -3.623 19.840 1.00 96.94 92 GLN A N 1
ATOM 739 C CA . GLN A 1 92 ? -17.012 -4.364 18.773 1.00 96.94 92 GLN A CA 1
ATOM 740 C C . GLN A 1 92 ? -17.104 -5.863 19.076 1.00 96.94 92 GLN A C 1
ATOM 742 O O . GLN A 1 92 ? -18.139 -6.482 18.830 1.00 96.94 92 GLN A O 1
ATOM 747 N N . LEU A 1 93 ? -16.052 -6.469 19.634 1.00 96.44 93 LEU A N 1
ATOM 748 C CA . LEU A 1 93 ? -16.083 -7.876 20.051 1.00 96.44 93 LEU A CA 1
ATOM 749 C C . LEU A 1 93 ? -17.088 -8.106 21.187 1.00 96.44 93 LEU A C 1
ATOM 751 O O . LEU A 1 93 ? -17.824 -9.096 21.179 1.00 96.44 93 LEU A O 1
ATOM 755 N N . VAL A 1 94 ? -17.157 -7.170 22.136 1.00 97.50 94 VAL A N 1
ATOM 756 C CA . VAL A 1 94 ? -18.148 -7.183 23.219 1.00 97.50 94 VAL A CA 1
ATOM 757 C C . VAL A 1 94 ? -19.564 -7.028 22.673 1.00 97.50 94 VAL A C 1
ATOM 759 O O . VAL A 1 94 ? -20.429 -7.835 23.018 1.00 97.50 94 VAL A O 1
ATOM 762 N N . ASP A 1 95 ? -19.807 -6.063 21.784 1.00 97.88 95 ASP A N 1
ATOM 763 C CA . ASP A 1 95 ? -21.114 -5.877 21.142 1.00 97.88 95 ASP A CA 1
ATOM 764 C C . ASP A 1 95 ? -21.533 -7.142 20.371 1.00 97.88 95 ASP A C 1
ATOM 766 O O . ASP A 1 95 ? -22.644 -7.644 20.544 1.00 97.88 95 ASP A O 1
ATOM 770 N N . GLN A 1 96 ? -20.622 -7.755 19.606 1.00 97.06 96 GLN A N 1
ATOM 771 C CA . GLN A 1 96 ? -20.877 -9.024 18.911 1.00 97.06 96 GLN A CA 1
ATOM 772 C C . GLN A 1 96 ? -21.241 -10.167 19.864 1.00 97.06 96 GLN A C 1
ATOM 774 O O . GLN A 1 96 ? -22.114 -10.978 19.542 1.00 97.06 96 GLN A O 1
ATOM 779 N N . ALA A 1 97 ? -20.592 -10.258 21.027 1.00 97.06 97 ALA A N 1
ATOM 780 C CA . ALA A 1 97 ? -20.920 -11.259 22.036 1.00 97.06 97 ALA A CA 1
ATOM 781 C C . ALA A 1 97 ? -22.309 -11.008 22.643 1.00 97.06 97 ALA A C 1
ATOM 783 O O . ALA A 1 97 ? -23.126 -11.927 22.714 1.00 97.06 97 ALA A O 1
ATOM 784 N N . LEU A 1 98 ? -22.610 -9.763 23.019 1.00 97.81 98 LEU A N 1
ATOM 785 C CA . LEU A 1 98 ? -23.879 -9.375 23.638 1.00 97.81 98 LEU A CA 1
ATOM 786 C C . LEU A 1 98 ? -25.063 -9.485 22.675 1.00 97.81 98 LEU A C 1
ATOM 788 O O . LEU A 1 98 ? -26.144 -9.911 23.082 1.00 97.81 98 LEU A O 1
ATOM 792 N N . ARG A 1 99 ? -24.876 -9.174 21.387 1.00 97.31 99 ARG A N 1
ATOM 793 C CA . ARG A 1 99 ? -25.930 -9.300 20.369 1.00 97.31 99 ARG A CA 1
ATOM 794 C C . ARG A 1 99 ? -26.459 -10.724 20.215 1.00 97.31 99 ARG A C 1
ATOM 796 O O . ARG A 1 99 ? -27.613 -10.884 19.830 1.00 97.31 99 ARG A O 1
ATOM 803 N N . LYS A 1 100 ? -25.679 -11.748 20.581 1.00 96.56 100 LYS A N 1
ATOM 804 C CA . LYS A 1 100 ? -26.142 -13.150 20.620 1.00 96.56 100 LYS A CA 1
ATOM 805 C C . LYS A 1 100 ? -27.244 -13.383 21.659 1.00 96.56 100 LYS A C 1
ATOM 807 O O . LYS A 1 100 ? -27.981 -14.356 21.542 1.00 96.56 100 LYS A O 1
ATOM 812 N N . LEU A 1 101 ? -27.361 -12.507 22.659 1.00 95.69 101 LEU A N 1
ATOM 813 C CA . LEU A 1 101 ? -28.383 -12.584 23.703 1.00 95.69 101 LEU A CA 1
ATOM 814 C C . LEU A 1 101 ? -29.684 -11.863 23.330 1.00 95.69 101 LEU A C 1
ATOM 816 O O . LEU A 1 101 ? -30.674 -12.019 24.045 1.00 95.69 101 LEU A O 1
ATOM 820 N N . VAL A 1 102 ? -29.693 -11.056 22.262 1.00 96.38 102 VAL A N 1
ATOM 821 C CA . VAL A 1 102 ? -30.831 -10.194 21.915 1.00 96.38 102 VAL A CA 1
ATOM 822 C C . VAL A 1 102 ? -32.079 -11.028 21.652 1.00 96.38 102 VAL A C 1
ATOM 824 O O . VAL A 1 102 ? -32.093 -11.936 20.825 1.00 96.38 102 VAL A O 1
ATOM 827 N N . ASN A 1 103 ? -33.149 -10.692 22.365 1.00 93.81 103 ASN A N 1
ATOM 828 C CA . ASN A 1 103 ? -34.464 -11.308 22.242 1.00 93.81 103 ASN A CA 1
ATOM 829 C C . ASN A 1 103 ? -35.537 -10.330 22.764 1.00 93.81 103 ASN A C 1
ATOM 831 O O . ASN A 1 103 ? -35.241 -9.176 23.063 1.00 93.81 103 ASN A O 1
ATOM 835 N N . GLN A 1 104 ? -36.790 -10.771 22.908 1.00 89.44 104 GLN A N 1
ATOM 836 C CA . GLN A 1 104 ? -37.895 -9.909 23.368 1.00 89.44 104 GLN A CA 1
ATOM 837 C C . GLN A 1 104 ? -37.699 -9.313 24.777 1.00 89.44 104 GLN A C 1
ATOM 839 O O . GLN A 1 104 ? -38.327 -8.313 25.114 1.00 89.44 104 GLN A O 1
ATOM 844 N N . THR A 1 105 ? -36.843 -9.921 25.597 1.00 90.94 105 THR A N 1
ATOM 845 C CA . THR A 1 105 ? -36.551 -9.530 26.985 1.00 90.94 105 THR A CA 1
ATOM 846 C C . THR A 1 105 ? -35.105 -9.087 27.204 1.00 90.94 105 THR A C 1
ATOM 848 O O . THR A 1 105 ? -34.742 -8.790 28.338 1.00 90.94 105 THR A O 1
ATOM 851 N N . THR A 1 106 ? -34.298 -9.009 26.141 1.00 95.25 106 THR A N 1
ATOM 852 C CA . THR A 1 106 ? -32.895 -8.577 26.186 1.00 95.25 106 THR A CA 1
ATOM 853 C C . THR A 1 106 ? -32.625 -7.623 25.033 1.00 95.25 106 THR A C 1
ATOM 855 O O . THR A 1 106 ? -32.596 -8.036 23.874 1.00 95.25 106 THR A O 1
ATOM 858 N N . ILE A 1 107 ? -32.388 -6.354 25.353 1.00 97.62 107 ILE A N 1
ATOM 859 C CA . ILE A 1 107 ? -32.078 -5.296 24.391 1.00 97.62 107 ILE A CA 1
ATOM 860 C C . ILE A 1 107 ? -30.644 -4.828 24.614 1.00 97.62 107 ILE A C 1
ATOM 862 O O . ILE A 1 107 ? -30.253 -4.562 25.748 1.00 97.62 107 ILE A O 1
ATOM 866 N N . VAL A 1 108 ? -29.872 -4.711 23.536 1.00 97.69 108 VAL A N 1
ATOM 867 C CA . VAL A 1 108 ? -28.481 -4.244 23.563 1.00 97.69 108 VAL A CA 1
ATOM 868 C C . VAL A 1 108 ? -28.389 -2.921 22.818 1.00 97.69 108 VAL A C 1
ATOM 870 O O . VAL A 1 108 ? -28.843 -2.805 21.677 1.00 97.69 108 VAL A O 1
ATOM 873 N N . PHE A 1 109 ? -27.785 -1.933 23.464 1.00 97.19 109 PHE A N 1
ATOM 874 C CA . PHE A 1 109 ? -27.375 -0.679 22.860 1.00 97.19 109 PHE A CA 1
ATOM 875 C C . PHE A 1 109 ? -25.854 -0.607 22.828 1.00 97.19 109 PHE A C 1
ATOM 877 O O . PHE A 1 109 ? -25.210 -0.918 23.827 1.00 97.19 109 PHE A O 1
ATOM 884 N N . HIS A 1 110 ? -25.316 -0.140 21.709 1.00 95.12 110 HIS A N 1
ATOM 885 C CA . HIS A 1 110 ? -23.892 0.093 21.517 1.00 95.12 110 HIS A CA 1
ATOM 886 C C . HIS A 1 110 ? -23.629 1.598 21.408 1.00 95.12 110 HIS A C 1
ATOM 888 O O . HIS A 1 110 ? -24.451 2.319 20.822 1.00 95.12 110 HIS A O 1
ATOM 894 N N . ASP A 1 111 ? -22.521 2.035 22.001 1.00 93.00 111 ASP A N 1
ATOM 895 C CA . ASP A 1 111 ? -22.042 3.415 22.067 1.00 93.00 111 ASP A CA 1
ATOM 896 C C . ASP A 1 111 ? -23.128 4.421 22.496 1.00 93.00 111 ASP A C 1
ATOM 898 O O . ASP A 1 111 ? -23.731 5.175 21.717 1.00 93.00 111 ASP A O 1
ATOM 902 N N . VAL A 1 112 ? -23.482 4.355 23.778 1.00 94.19 112 VAL A N 1
ATOM 903 C CA . VAL A 1 112 ? -24.586 5.117 24.359 1.00 94.19 112 VAL A CA 1
ATOM 904 C C . VAL A 1 112 ? -24.055 6.346 25.079 1.00 94.19 112 VAL A C 1
ATOM 906 O O . VAL A 1 112 ? -23.536 6.258 26.188 1.00 94.19 112 VAL A O 1
ATOM 909 N N . LEU A 1 113 ? -24.259 7.515 24.476 1.00 93.50 113 LEU A N 1
ATOM 910 C CA . LEU A 1 113 ? -23.980 8.803 25.099 1.00 93.50 113 LEU A CA 1
ATOM 911 C C . LEU A 1 113 ? -25.239 9.343 25.791 1.00 93.50 113 LEU A C 1
ATOM 913 O O . LEU A 1 113 ? -26.237 9.621 25.122 1.00 93.50 113 LEU A O 1
ATOM 917 N N . LEU A 1 114 ? -25.209 9.486 27.118 1.00 93.94 114 LEU A N 1
ATOM 918 C CA . LEU A 1 114 ? -26.324 10.022 27.914 1.00 93.94 114 LEU A CA 1
ATOM 919 C C . LEU A 1 114 ? -25.943 11.339 28.597 1.00 93.94 114 LEU A C 1
ATOM 921 O O . LEU A 1 114 ? -24.781 11.509 28.968 1.00 93.94 114 LEU A O 1
ATOM 925 N N . PRO A 1 115 ? -26.907 12.252 28.819 1.00 88.88 115 PRO A N 1
ATOM 926 C CA . PRO A 1 115 ? -26.669 13.464 29.590 1.00 88.88 115 PRO A CA 1
ATOM 927 C C . PRO A 1 115 ? -26.313 13.106 31.032 1.00 88.88 115 PRO A C 1
ATOM 929 O O . PRO A 1 115 ? -27.005 12.311 31.673 1.00 88.88 115 PRO A O 1
ATOM 932 N N . TYR A 1 116 ? -25.254 13.716 31.556 1.00 85.62 116 TYR A N 1
ATOM 933 C CA . TYR A 1 116 ? -24.864 13.528 32.945 1.00 85.62 116 TYR A CA 1
ATOM 934 C C . TYR A 1 116 ? -24.123 14.738 33.491 1.00 85.62 116 TYR A C 1
ATOM 936 O O . TYR A 1 116 ? -23.084 15.120 32.970 1.00 85.62 116 TYR A O 1
ATOM 944 N N . GLN A 1 117 ? -24.619 15.316 34.584 1.00 76.75 117 GLN A N 1
ATOM 945 C CA . GLN A 1 117 ? -23.935 16.425 35.247 1.00 76.75 117 GLN A CA 1
ATOM 946 C C . GLN A 1 117 ? -22.934 15.887 36.273 1.00 76.75 117 GLN A C 1
ATOM 948 O O . GLN A 1 117 ? -23.328 15.300 37.280 1.00 76.75 117 GLN A O 1
ATOM 953 N N . TYR A 1 118 ? -21.641 16.169 36.088 1.00 66.31 118 TYR A N 1
ATOM 954 C CA . TYR A 1 118 ? -20.571 15.845 37.050 1.00 66.31 118 TYR A CA 1
ATOM 955 C C . TYR A 1 118 ? -20.613 16.717 38.326 1.00 66.31 118 TYR A C 1
ATOM 957 O O . TYR A 1 118 ? -19.587 17.191 38.809 1.00 66.31 118 TYR A O 1
ATOM 965 N N . GLY A 1 119 ? -21.805 16.998 38.861 1.00 55.03 119 GLY A N 1
ATOM 966 C CA . GLY A 1 119 ? -22.001 17.839 40.044 1.00 55.03 119 GLY A CA 1
ATOM 967 C C . GLY A 1 119 ? -21.722 19.334 39.835 1.00 55.03 119 GLY A C 1
ATOM 968 O O . GLY A 1 119 ? -21.740 20.090 40.804 1.00 55.03 119 GLY A O 1
ATOM 969 N N . GLN A 1 120 ? -21.483 19.786 38.599 1.00 53.31 120 GLN A N 1
ATOM 970 C CA . GLN A 1 120 ? -21.306 21.202 38.272 1.00 53.31 120 GLN A CA 1
ATOM 971 C C . GLN A 1 120 ? -22.633 21.830 37.833 1.00 53.31 120 GLN A C 1
ATOM 973 O O . GLN A 1 120 ? -23.290 21.346 36.912 1.00 53.31 120 GLN A O 1
ATOM 978 N N . ARG A 1 121 ? -23.026 22.935 38.482 1.00 42.97 121 ARG A N 1
ATOM 979 C CA . ARG A 1 121 ? -24.164 23.752 38.041 1.00 42.97 121 ARG A CA 1
ATOM 980 C C . ARG A 1 121 ? -23.771 24.440 36.726 1.00 42.97 121 ARG A C 1
ATOM 982 O O . ARG A 1 121 ? -22.885 25.286 36.755 1.00 42.97 121 ARG A O 1
ATOM 989 N N . ASN A 1 122 ? -24.454 24.098 35.628 1.00 50.06 122 ASN A N 1
ATOM 990 C CA . ASN A 1 122 ? -24.440 24.772 34.311 1.00 50.06 122 ASN A CA 1
ATOM 991 C C . ASN A 1 122 ? -23.526 24.205 33.202 1.00 50.06 122 ASN A C 1
ATOM 993 O O . ASN A 1 122 ? -23.137 24.962 32.317 1.00 50.06 122 ASN A O 1
ATOM 997 N N . GLY A 1 123 ? -23.214 22.906 33.188 1.00 51.44 123 GLY A N 1
ATOM 998 C CA . GLY A 1 123 ? -22.609 22.282 32.002 1.00 51.44 123 GLY A CA 1
ATOM 999 C C . GLY A 1 123 ? -23.503 21.221 31.363 1.00 51.44 123 GLY A C 1
ATOM 1000 O O . GLY A 1 123 ? -24.030 20.355 32.067 1.00 51.44 123 GLY A O 1
ATOM 1001 N N . ASP A 1 124 ? -23.638 21.279 30.037 1.00 56.59 124 ASP A N 1
ATOM 1002 C CA . ASP A 1 124 ? -24.188 20.206 29.200 1.00 56.59 124 ASP A CA 1
ATOM 1003 C C . ASP A 1 124 ? -23.133 19.104 29.057 1.00 56.59 124 ASP A C 1
ATOM 1005 O O . ASP A 1 124 ? -22.455 18.974 28.041 1.00 56.59 124 ASP A O 1
ATOM 1009 N N . PHE A 1 125 ? -22.923 18.365 30.142 1.00 77.75 125 PHE A N 1
ATOM 1010 C CA . PHE A 1 125 ? -21.985 17.253 30.185 1.00 77.75 125 PHE A CA 1
ATOM 1011 C C . PHE A 1 125 ? -22.675 15.942 29.803 1.00 77.75 125 PHE A C 1
ATOM 1013 O O . PHE A 1 125 ? -23.883 15.756 29.987 1.00 77.75 125 PHE A O 1
ATOM 1020 N N . ASP A 1 126 ? -21.877 15.014 29.293 1.00 85.56 126 ASP A N 1
ATOM 1021 C CA . ASP A 1 126 ? -22.321 13.703 28.858 1.00 85.56 126 ASP A CA 1
ATOM 1022 C C . ASP A 1 126 ? -21.442 12.594 29.451 1.00 85.56 126 ASP A C 1
ATOM 1024 O O . ASP A 1 126 ? -20.352 12.819 29.996 1.00 85.56 126 ASP A O 1
ATOM 1028 N N . ASN A 1 127 ? -21.960 11.374 29.381 1.00 91.62 127 ASN A N 1
ATOM 1029 C CA . ASN A 1 127 ? -21.245 10.175 29.764 1.00 91.62 127 ASN A CA 1
ATOM 1030 C C . ASN A 1 127 ? -21.498 9.080 28.726 1.00 91.62 127 ASN A C 1
ATOM 1032 O O . ASN A 1 127 ? -22.643 8.693 28.479 1.00 91.62 127 ASN A O 1
ATOM 1036 N N . GLN A 1 128 ? -20.413 8.599 28.126 1.00 92.12 128 GLN A N 1
ATOM 1037 C CA . GLN A 1 128 ? -20.425 7.534 27.128 1.00 92.12 128 GLN A CA 1
ATOM 1038 C C . GLN A 1 128 ? -20.422 6.181 27.838 1.00 92.12 128 GLN A C 1
ATOM 1040 O O . GLN A 1 128 ? -19.789 6.039 28.881 1.00 92.12 128 GLN A O 1
ATOM 1045 N N . ILE A 1 129 ? -21.171 5.219 27.315 1.00 95.81 129 ILE A N 1
ATOM 1046 C CA . ILE A 1 129 ? -21.249 3.845 27.809 1.00 95.81 129 ILE A CA 1
ATOM 1047 C C . ILE A 1 129 ? -21.057 2.932 26.600 1.00 95.81 129 ILE A C 1
ATOM 1049 O O . ILE A 1 129 ? -21.898 2.955 25.698 1.00 95.81 129 ILE A O 1
ATOM 1053 N N . ASP A 1 130 ? -19.997 2.126 26.597 1.00 96.31 130 ASP A N 1
ATOM 1054 C CA . ASP A 1 130 ? -19.603 1.314 25.437 1.00 96.31 130 ASP A CA 1
ATOM 1055 C C . ASP A 1 130 ? -20.731 0.375 24.998 1.00 96.31 130 ASP A C 1
ATOM 1057 O O . ASP A 1 130 ? -21.104 0.318 23.825 1.00 96.31 130 ASP A O 1
ATOM 1061 N N . ASN A 1 131 ? -21.330 -0.339 25.960 1.00 97.81 131 ASN A N 1
ATOM 1062 C CA . ASN A 1 131 ? -22.566 -1.081 25.735 1.00 97.81 131 ASN A CA 1
ATOM 1063 C C . ASN A 1 131 ? -23.522 -0.956 26.927 1.00 97.81 131 ASN A C 1
ATOM 1065 O O . ASN A 1 131 ? -23.118 -0.994 28.088 1.00 97.81 131 ASN A O 1
ATOM 1069 N N . LEU A 1 132 ? -24.819 -0.861 26.648 1.00 97.88 132 LEU A N 1
ATOM 1070 C CA . LEU A 1 132 ? -25.879 -0.870 27.652 1.00 97.88 132 LEU A CA 1
ATOM 1071 C C . LEU A 1 132 ? -26.856 -2.001 27.339 1.00 97.88 132 LEU A C 1
ATOM 1073 O O . LEU A 1 132 ? -27.452 -2.030 26.264 1.00 97.88 132 LEU A O 1
ATOM 1077 N N . VAL A 1 133 ? -27.054 -2.915 28.285 1.00 97.75 133 VAL A N 1
ATOM 1078 C CA . VAL A 1 133 ? -27.940 -4.070 28.105 1.00 97.75 133 VAL A CA 1
ATOM 1079 C C . VAL A 1 133 ? -29.125 -3.971 29.052 1.00 97.75 133 VAL A C 1
ATOM 1081 O O . VAL A 1 133 ? -28.946 -3.911 30.265 1.00 97.75 133 VAL A O 1
ATOM 1084 N N . VAL A 1 134 ? -30.342 -3.982 28.515 1.00 96.94 134 VAL A N 1
ATOM 1085 C CA . VAL A 1 134 ? -31.587 -4.012 29.292 1.00 96.94 134 VAL A CA 1
ATOM 1086 C C . VAL A 1 134 ? -32.148 -5.425 29.239 1.00 96.94 134 VAL A C 1
ATOM 1088 O O . VAL A 1 134 ? -32.454 -5.925 28.161 1.00 96.94 134 VAL A O 1
ATOM 1091 N N . THR A 1 135 ? -32.281 -6.067 30.396 1.00 95.38 135 THR A N 1
ATOM 1092 C CA . THR A 1 135 ? -32.737 -7.461 30.522 1.00 95.38 135 THR A CA 1
ATOM 1093 C C . THR A 1 135 ? -33.878 -7.590 31.528 1.00 95.38 135 THR A C 1
ATOM 1095 O O . THR A 1 135 ? -34.131 -6.669 32.303 1.00 95.38 135 THR A O 1
ATOM 1098 N N . SER A 1 136 ? -34.492 -8.769 31.627 1.00 92.94 136 SER A N 1
ATOM 1099 C CA . SER A 1 136 ? -35.415 -9.103 32.724 1.00 92.94 136 SER A CA 1
ATOM 1100 C C . SER A 1 136 ? -34.786 -9.022 34.119 1.00 92.94 136 SER A C 1
ATOM 1102 O O . SER A 1 136 ? -35.520 -8.868 35.093 1.00 92.94 136 SER A O 1
ATOM 1104 N N . THR A 1 137 ? -33.456 -9.077 34.241 1.00 92.50 137 THR A N 1
ATOM 1105 C CA . THR A 1 137 ? -32.762 -9.027 35.535 1.00 92.50 137 THR A CA 1
ATOM 1106 C C . THR A 1 137 ? -32.228 -7.638 35.890 1.00 92.50 137 THR A C 1
ATOM 1108 O O . THR A 1 137 ? -31.735 -7.441 37.000 1.0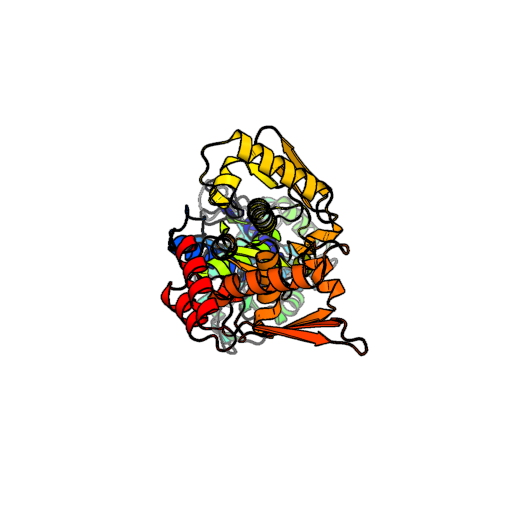0 92.50 137 THR A O 1
ATOM 1111 N N . GLY A 1 138 ? -32.313 -6.656 34.987 1.00 94.75 138 GLY A N 1
ATOM 1112 C CA . GLY A 1 138 ? -31.866 -5.278 35.210 1.00 94.75 138 GLY A CA 1
ATOM 1113 C C . GLY A 1 138 ? -31.150 -4.659 34.008 1.00 94.75 138 GLY A C 1
ATOM 1114 O O . GLY A 1 138 ? -31.167 -5.211 32.906 1.00 94.75 138 GLY A O 1
ATOM 1115 N N . ILE A 1 139 ? -30.523 -3.504 34.241 1.00 96.50 139 ILE A N 1
ATOM 1116 C CA . ILE A 1 139 ? -29.746 -2.739 33.260 1.00 96.50 139 ILE A CA 1
ATOM 1117 C C . ILE A 1 139 ? -28.254 -2.898 33.570 1.00 96.50 139 ILE A C 1
ATOM 1119 O O . ILE A 1 139 ? -27.817 -2.585 34.678 1.00 96.50 139 ILE A O 1
ATOM 1123 N N . TYR A 1 140 ? -27.477 -3.345 32.590 1.00 97.19 140 TYR A N 1
ATOM 1124 C CA . TYR A 1 140 ? -26.032 -3.534 32.690 1.00 97.19 140 TYR A CA 1
ATOM 1125 C C . TYR A 1 140 ? -25.308 -2.503 31.826 1.00 97.19 140 TYR A C 1
ATOM 1127 O O . TYR A 1 140 ? -25.399 -2.552 30.601 1.00 97.19 140 TYR A O 1
ATOM 1135 N N . CYS A 1 141 ? -24.584 -1.584 32.460 1.00 97.69 141 CYS A N 1
ATOM 1136 C CA . CYS A 1 141 ? -23.600 -0.736 31.800 1.00 97.69 141 CYS A CA 1
ATOM 1137 C C . CYS A 1 141 ? -22.299 -1.531 31.674 1.00 97.69 141 CYS A C 1
ATOM 1139 O O . CYS A 1 141 ? -21.719 -1.947 32.681 1.00 97.69 141 CYS A O 1
ATOM 1141 N N . ILE A 1 142 ? -21.872 -1.773 30.446 1.00 98.12 142 ILE A N 1
ATOM 1142 C CA . ILE A 1 142 ? -20.674 -2.532 30.127 1.00 98.12 142 ILE A CA 1
ATOM 1143 C C . ILE A 1 142 ? -19.580 -1.542 29.748 1.00 98.12 142 ILE A C 1
ATOM 1145 O O . ILE A 1 142 ? -19.772 -0.732 28.845 1.00 98.12 142 ILE A O 1
ATOM 1149 N N . GLU A 1 143 ? -18.454 -1.634 30.443 1.00 97.50 143 GLU A N 1
ATOM 1150 C CA . GLU A 1 143 ? -17.252 -0.841 30.195 1.00 97.50 143 GLU A CA 1
ATOM 1151 C C . GLU A 1 143 ? -16.126 -1.771 29.742 1.00 97.50 143 GLU A C 1
ATOM 1153 O O . GLU A 1 143 ? -15.815 -2.748 30.428 1.00 97.50 143 GLU A O 1
ATOM 1158 N N . VAL A 1 144 ? -15.495 -1.476 28.612 1.00 97.50 144 VAL A N 1
ATOM 1159 C CA . VAL A 1 144 ? -14.519 -2.347 27.961 1.00 97.50 144 VAL A CA 1
ATOM 1160 C C . VAL A 1 144 ? -13.111 -1.809 28.164 1.00 97.50 144 VAL A C 1
ATOM 1162 O O . VAL A 1 144 ? -12.748 -0.716 27.742 1.00 97.50 144 VAL A O 1
ATOM 1165 N N . LYS A 1 145 ? -12.254 -2.609 28.800 1.00 96.19 145 LYS A N 1
ATOM 1166 C CA . LYS A 1 145 ? -10.848 -2.282 29.038 1.00 96.19 145 LYS A CA 1
ATOM 1167 C C . LYS A 1 145 ? -9.939 -3.269 28.328 1.00 96.19 145 LYS A C 1
ATOM 1169 O O . LYS A 1 145 ? -9.599 -4.325 28.855 1.00 96.19 145 LYS A O 1
ATOM 1174 N N . VAL A 1 146 ? -9.452 -2.857 27.162 1.00 95.69 146 VAL A N 1
ATOM 1175 C CA . VAL A 1 146 ? -8.384 -3.578 26.468 1.00 95.69 146 VAL A CA 1
ATOM 1176 C C . VAL A 1 146 ? -7.037 -3.284 27.137 1.00 95.69 146 VAL A C 1
ATOM 1178 O O . VAL A 1 146 ? -6.694 -2.120 27.375 1.00 95.69 146 VAL A O 1
ATOM 1181 N N . ARG A 1 147 ? -6.274 -4.316 27.505 1.00 94.62 147 ARG A N 1
ATOM 1182 C CA . ARG A 1 147 ? -5.028 -4.194 28.281 1.00 94.62 147 ARG A CA 1
ATOM 1183 C C . ARG A 1 147 ? -3.924 -5.090 27.740 1.00 94.62 147 ARG A C 1
ATOM 1185 O O . ARG A 1 147 ? -4.170 -6.178 27.239 1.00 94.62 147 ARG A O 1
ATOM 1192 N N . ASN A 1 148 ? -2.689 -4.613 27.860 1.00 93.00 148 ASN A N 1
ATOM 1193 C CA . ASN A 1 148 ? -1.509 -5.428 27.609 1.00 93.00 148 ASN A CA 1
ATOM 1194 C C . ASN A 1 148 ? -1.050 -6.052 28.932 1.00 93.00 148 ASN A C 1
ATOM 1196 O O . ASN A 1 148 ? -0.709 -5.319 29.862 1.00 93.00 148 ASN A O 1
ATOM 1200 N N . PHE A 1 149 ? -1.082 -7.376 29.027 1.00 92.00 149 PHE A N 1
ATOM 1201 C CA . PHE A 1 149 ? -0.582 -8.139 30.166 1.00 92.00 149 PHE A CA 1
ATOM 1202 C C . PHE A 1 149 ? -0.285 -9.573 29.722 1.00 92.00 149 PHE A C 1
ATOM 1204 O O . PHE A 1 149 ? -0.749 -10.012 28.675 1.00 92.00 149 PHE A O 1
ATOM 1211 N N . THR A 1 150 ? 0.499 -10.291 30.520 1.00 84.00 150 THR A N 1
ATOM 1212 C CA . THR A 1 150 ? 0.917 -11.668 30.238 1.00 84.00 150 THR A CA 1
ATOM 1213 C C . THR A 1 150 ? 0.594 -12.579 31.413 1.00 84.00 150 THR A C 1
ATOM 1215 O O . THR A 1 150 ? 0.685 -12.151 32.566 1.00 84.00 150 THR A O 1
ATOM 1218 N N . GLY A 1 151 ? 0.341 -13.855 31.130 1.00 86.50 151 GLY A N 1
ATOM 1219 C CA . GLY A 1 151 ? 0.064 -14.875 32.139 1.00 86.50 151 GLY A CA 1
ATOM 1220 C C . GLY A 1 151 ? -1.426 -15.018 32.447 1.00 86.50 151 GLY A C 1
ATOM 1221 O O . GLY A 1 151 ? -2.265 -14.359 31.850 1.00 86.50 151 GLY A O 1
ATOM 1222 N N . ASN A 1 152 ? -1.746 -15.889 33.402 1.00 91.62 152 ASN A N 1
ATOM 1223 C CA . ASN A 1 152 ? -3.118 -16.363 33.613 1.00 91.62 152 ASN A CA 1
ATOM 1224 C C . ASN A 1 152 ? -3.948 -15.479 34.558 1.00 91.62 152 ASN A C 1
ATOM 1226 O O . ASN A 1 152 ? -5.030 -15.890 34.956 1.00 91.62 152 ASN A O 1
ATOM 1230 N N . TYR A 1 153 ? -3.445 -14.310 34.972 1.00 93.88 153 TYR A N 1
ATOM 1231 C CA . TYR A 1 153 ? -4.144 -13.437 35.917 1.00 93.88 153 TYR A CA 1
ATOM 1232 C C . TYR A 1 153 ? -4.030 -11.962 35.539 1.00 93.88 153 TYR A C 1
ATOM 1234 O O . TYR A 1 153 ? -2.927 -11.441 35.367 1.00 93.88 153 TYR A O 1
ATOM 1242 N N . PHE A 1 154 ? -5.160 -11.256 35.542 1.00 95.81 154 PHE A N 1
ATOM 1243 C CA . PHE A 1 154 ? -5.210 -9.801 35.461 1.00 95.81 154 PHE A CA 1
ATOM 1244 C C . PHE A 1 154 ? -5.499 -9.177 36.834 1.00 95.81 154 PHE A C 1
ATOM 1246 O O . PHE A 1 154 ? -6.506 -9.478 37.481 1.00 95.81 154 PHE A O 1
ATOM 1253 N N . ASN A 1 155 ? -4.632 -8.258 37.276 1.00 95.12 155 ASN A N 1
ATOM 1254 C CA . ASN A 1 155 ? -4.861 -7.503 38.506 1.00 95.12 155 ASN A CA 1
ATOM 1255 C C . ASN A 1 155 ? -5.786 -6.313 38.259 1.00 95.12 155 ASN A C 1
ATOM 1257 O O . ASN A 1 155 ? -5.382 -5.287 37.711 1.00 95.12 155 ASN A O 1
ATOM 1261 N N . VAL A 1 156 ? -7.018 -6.428 38.745 1.00 94.62 156 VAL A N 1
ATOM 1262 C CA . VAL A 1 156 ? -8.085 -5.433 38.595 1.00 94.62 156 VAL A CA 1
ATOM 1263 C C . VAL A 1 156 ? -7.712 -4.084 39.219 1.00 94.62 156 VAL A C 1
ATOM 1265 O O . VAL A 1 156 ? -8.169 -3.035 38.756 1.00 94.62 156 VAL A O 1
ATOM 1268 N N . LYS A 1 157 ? -6.808 -4.062 40.210 1.00 92.56 157 LYS A N 1
ATOM 1269 C CA . LYS A 1 157 ? -6.297 -2.806 40.782 1.00 92.56 157 LYS A CA 1
ATOM 1270 C C . LYS A 1 157 ? -5.579 -1.940 39.746 1.00 92.56 157 LYS A C 1
ATOM 1272 O O . LYS A 1 157 ? -5.588 -0.724 39.901 1.00 92.56 157 LYS A O 1
ATOM 1277 N N . ASN A 1 158 ? -5.066 -2.515 38.657 1.00 94.19 158 ASN A N 1
ATOM 1278 C CA . ASN A 1 158 ? -4.427 -1.770 37.565 1.00 94.19 158 ASN A CA 1
ATOM 1279 C C . ASN A 1 158 ? -5.406 -0.871 36.788 1.00 94.19 158 ASN A C 1
ATOM 1281 O O . ASN A 1 158 ? -4.980 -0.026 36.007 1.00 94.19 158 ASN A O 1
ATOM 1285 N N . LEU A 1 159 ? -6.719 -1.039 36.980 1.00 93.31 159 LEU A N 1
ATOM 1286 C CA . LEU A 1 159 ? -7.744 -0.157 36.412 1.00 93.31 159 LEU A CA 1
ATOM 1287 C C . LEU A 1 159 ? -8.056 1.052 37.316 1.00 93.31 159 LEU A C 1
ATOM 1289 O O . LEU A 1 159 ? -8.758 1.981 36.910 1.00 93.31 159 LEU A O 1
ATOM 1293 N N . SER A 1 160 ? -7.555 1.042 38.552 1.00 88.69 160 SER A N 1
ATOM 1294 C CA . SER A 1 160 ? -7.824 2.066 39.564 1.00 88.69 160 SER A CA 1
ATOM 1295 C C . SER A 1 160 ? -6.965 3.325 39.359 1.00 88.69 160 SER A C 1
ATOM 1297 O O . SER A 1 160 ? -5.844 3.215 38.874 1.00 88.69 160 SER A O 1
ATOM 1299 N N . PRO A 1 161 ? -7.433 4.517 39.787 1.00 89.25 161 PRO A N 1
ATOM 1300 C CA . PRO A 1 161 ? -8.767 4.806 40.320 1.00 89.25 161 PRO A CA 1
ATOM 1301 C C . PRO A 1 161 ? -9.802 5.135 39.232 1.00 89.25 161 PRO A C 1
ATOM 1303 O O . PRO A 1 161 ? -10.994 5.177 39.533 1.00 89.25 161 PRO A O 1
ATOM 1306 N N . ALA A 1 162 ? -9.358 5.365 37.992 1.00 90.50 162 ALA A N 1
ATOM 1307 C CA . ALA A 1 162 ? -10.177 5.903 36.905 1.00 90.50 162 ALA A CA 1
ATOM 1308 C C . ALA A 1 162 ? -11.442 5.071 36.644 1.00 90.50 162 ALA A C 1
ATOM 1310 O O . ALA A 1 162 ? -12.533 5.632 36.531 1.00 90.50 162 ALA A O 1
ATOM 1311 N N . ILE A 1 163 ? -11.324 3.737 36.659 1.00 92.88 163 ILE A N 1
ATOM 1312 C CA . ILE A 1 163 ? -12.468 2.848 36.427 1.00 92.88 163 ILE A CA 1
ATOM 1313 C C . ILE A 1 163 ? -13.600 3.063 37.435 1.00 92.88 163 ILE A C 1
ATOM 1315 O O . ILE A 1 163 ? -14.768 2.984 37.074 1.00 92.88 163 ILE A O 1
ATOM 1319 N N . TYR A 1 164 ? -13.284 3.377 38.697 1.00 90.75 164 TYR A N 1
ATOM 1320 C CA . TYR A 1 164 ? -14.303 3.541 39.733 1.00 90.75 164 TYR A CA 1
ATOM 1321 C C . TYR A 1 164 ? -15.157 4.780 39.505 1.00 90.75 164 TYR A C 1
ATOM 1323 O O . TYR A 1 164 ? -16.353 4.761 39.801 1.00 90.75 164 TYR A O 1
ATOM 1331 N N . GLN A 1 165 ? -14.544 5.857 39.016 1.00 89.62 165 GLN A N 1
ATOM 1332 C CA . GLN A 1 165 ? -15.273 7.067 38.660 1.00 89.62 165 GLN A CA 1
ATOM 1333 C C . GLN A 1 165 ? -16.147 6.793 37.441 1.00 89.62 165 GLN A C 1
ATOM 1335 O O . GLN A 1 165 ? -17.353 7.006 37.504 1.00 89.62 165 GLN A O 1
ATOM 1340 N N . GLN A 1 166 ? -15.566 6.199 36.401 1.00 91.25 166 GLN A N 1
ATOM 1341 C CA . GLN A 1 166 ? -16.244 5.896 35.145 1.00 91.25 166 GLN A CA 1
ATOM 1342 C C . GLN A 1 166 ? -17.508 5.037 35.342 1.00 91.25 166 GLN A C 1
ATOM 1344 O O . GLN A 1 166 ? -18.604 5.452 34.970 1.00 91.25 166 GLN A O 1
ATOM 1349 N N . ILE A 1 167 ? -17.413 3.914 36.063 1.00 92.69 167 ILE A N 1
ATOM 1350 C CA . ILE A 1 167 ? -18.586 3.066 36.346 1.00 92.69 167 ILE A CA 1
ATOM 1351 C C . ILE A 1 167 ? -19.627 3.756 37.240 1.00 92.69 167 ILE A C 1
ATOM 1353 O O . ILE A 1 167 ? -20.822 3.463 37.154 1.00 92.69 167 ILE A O 1
ATOM 1357 N N . THR A 1 168 ? -19.198 4.670 38.115 1.00 91.81 168 THR A N 1
ATOM 1358 C CA . THR A 1 168 ? -20.130 5.478 38.913 1.00 91.81 168 THR A CA 1
ATOM 1359 C C . THR A 1 168 ? -20.905 6.413 37.989 1.00 91.81 168 THR A C 1
ATOM 1361 O O . THR A 1 168 ? -22.127 6.480 38.078 1.00 91.81 168 THR A O 1
ATOM 1364 N N . PHE A 1 169 ? -20.221 7.063 37.050 1.00 92.38 169 PHE A N 1
ATOM 1365 C CA . PHE A 1 169 ? -20.833 7.982 36.098 1.00 92.38 169 PHE A CA 1
ATOM 1366 C C . PHE A 1 169 ? -21.791 7.287 35.126 1.00 92.38 169 PHE A C 1
ATOM 1368 O O . PHE A 1 169 ? -22.900 7.785 34.957 1.00 92.38 169 PHE A O 1
ATOM 1375 N N . HIS A 1 170 ? -21.474 6.099 34.588 1.00 94.38 170 HIS A N 1
ATOM 1376 C CA . HIS A 1 170 ? -22.449 5.351 33.771 1.00 94.38 170 HIS A CA 1
ATOM 1377 C C . HIS A 1 170 ? -23.730 5.049 34.545 1.00 94.38 170 HIS A C 1
ATOM 1379 O O . HIS A 1 170 ? -24.835 5.237 34.033 1.00 94.38 170 HIS A O 1
ATOM 1385 N N . LYS A 1 171 ? -23.586 4.593 35.794 1.00 92.81 171 LYS A N 1
ATOM 1386 C CA . LYS A 1 171 ? -24.728 4.247 36.639 1.00 92.81 171 LYS A CA 1
ATOM 1387 C C . LYS A 1 171 ? -25.628 5.454 36.887 1.00 92.81 171 LYS A C 1
ATOM 1389 O O . LYS A 1 171 ? -26.849 5.336 36.784 1.00 92.81 171 LYS A O 1
ATOM 1394 N N . GLU A 1 172 ? -25.039 6.596 37.220 1.00 92.31 172 GLU A N 1
ATOM 1395 C CA . GLU A 1 172 ? -25.797 7.811 37.509 1.00 92.31 172 GLU A CA 1
ATOM 1396 C C . GLU A 1 172 ? -26.372 8.465 36.241 1.00 92.31 172 GLU A C 1
ATOM 1398 O O . GLU A 1 172 ? -27.505 8.937 36.283 1.00 92.31 172 GLU A O 1
ATOM 1403 N N . ALA A 1 173 ? -25.695 8.386 35.092 1.00 94.38 173 ALA A N 1
ATOM 1404 C CA . ALA A 1 173 ? -26.224 8.856 33.807 1.00 94.38 173 ALA A CA 1
ATOM 1405 C C . ALA A 1 173 ? -27.508 8.111 33.396 1.00 94.38 173 ALA A C 1
ATOM 1407 O O . ALA A 1 173 ? -28.512 8.727 33.035 1.00 94.38 173 ALA A O 1
ATOM 1408 N N . VAL A 1 174 ? -27.519 6.778 33.522 1.00 96.00 174 VAL A N 1
ATOM 1409 C CA . VAL A 1 174 ? -28.714 5.960 33.242 1.00 96.00 174 VAL A CA 1
ATOM 1410 C C . VAL A 1 174 ? -29.847 6.295 34.209 1.00 96.00 174 VAL A C 1
ATOM 1412 O O . VAL A 1 174 ? -30.991 6.467 33.786 1.00 96.00 174 VAL A O 1
ATOM 1415 N N . LYS A 1 175 ? -29.549 6.427 35.507 1.00 94.81 175 LYS A N 1
ATOM 1416 C CA . LYS A 1 175 ? -30.548 6.838 36.503 1.00 94.81 175 LYS A CA 1
ATOM 1417 C C . LYS A 1 175 ? -31.132 8.210 36.184 1.00 94.81 175 LYS A C 1
ATOM 1419 O O . LYS A 1 175 ? -32.350 8.351 36.211 1.00 94.81 175 LYS A O 1
ATOM 1424 N N . GLN A 1 176 ? -30.288 9.185 35.853 1.00 93.12 176 GLN A N 1
ATOM 1425 C CA . GLN A 1 176 ? -30.711 10.539 35.513 1.00 93.12 176 GLN A CA 1
ATOM 1426 C C . GLN A 1 176 ? -31.625 10.537 34.284 1.00 93.12 176 GLN A C 1
ATOM 1428 O O . GLN A 1 176 ? -32.670 11.190 34.311 1.00 93.12 176 GLN A O 1
ATOM 1433 N N . ALA A 1 177 ? -31.288 9.774 33.240 1.00 94.56 177 ALA A N 1
ATOM 1434 C CA . ALA A 1 177 ? -32.125 9.634 32.049 1.00 94.56 177 ALA A CA 1
ATOM 1435 C C . ALA A 1 177 ? -33.515 9.055 32.380 1.00 94.56 177 ALA A C 1
ATOM 1437 O O . ALA A 1 177 ? -34.534 9.608 31.966 1.00 94.56 177 ALA A O 1
ATOM 1438 N N . LEU A 1 178 ? -33.566 7.991 33.190 1.00 96.19 178 LEU A N 1
ATOM 1439 C CA . LEU A 1 178 ? -34.817 7.363 33.629 1.00 96.19 178 LEU A CA 1
ATOM 1440 C C . LEU A 1 178 ? -35.664 8.295 34.506 1.00 96.19 178 LEU A C 1
ATOM 1442 O O . LEU A 1 178 ? -36.849 8.495 34.240 1.00 96.19 178 LEU A O 1
ATOM 1446 N N . GLN A 1 179 ? -35.055 8.910 35.518 1.00 94.31 179 GLN A N 1
ATOM 1447 C CA . GLN A 1 179 ? -35.743 9.798 36.457 1.00 94.31 179 GLN A CA 1
ATOM 1448 C C . GLN A 1 179 ? -36.281 11.056 35.769 1.00 94.31 179 GLN A C 1
ATOM 1450 O O . GLN A 1 179 ? -37.400 11.477 36.056 1.00 94.31 179 GLN A O 1
ATOM 1455 N N . SER A 1 180 ? -35.532 11.620 34.816 1.00 92.44 180 SER A N 1
ATOM 1456 C CA . SER A 1 180 ? -35.966 12.792 34.040 1.00 92.44 180 SER A CA 1
ATOM 1457 C C . SER A 1 180 ? -37.179 12.492 33.152 1.00 92.44 180 SER A C 1
ATOM 1459 O O . SER A 1 180 ? -37.945 13.394 32.826 1.00 92.44 180 SER A O 1
ATOM 1461 N N . ALA A 1 181 ? -37.383 11.224 32.785 1.00 94.44 181 ALA A N 1
ATOM 1462 C CA . ALA A 1 181 ? -38.571 10.752 32.080 1.00 94.44 181 ALA A CA 1
ATOM 1463 C C . ALA A 1 181 ? -39.720 10.333 33.023 1.00 94.44 181 ALA A C 1
ATOM 1465 O O . ALA A 1 181 ? -40.724 9.799 32.557 1.00 94.44 181 ALA A O 1
ATOM 1466 N N . GLY A 1 182 ? -39.584 10.550 34.338 1.00 94.44 182 GLY A N 1
ATOM 1467 C CA . GLY A 1 182 ? -40.580 10.171 35.344 1.00 94.44 182 GLY A CA 1
ATOM 1468 C C . GLY A 1 182 ? -40.571 8.685 35.721 1.00 94.44 182 GLY A C 1
ATOM 1469 O O . GLY A 1 182 ? -41.496 8.223 36.388 1.00 94.44 182 GLY A O 1
ATOM 1470 N N . TYR A 1 183 ? -39.552 7.921 35.315 1.00 94.88 183 TYR A N 1
ATOM 1471 C CA . TYR A 1 183 ? -39.449 6.497 35.626 1.00 94.88 183 TYR A CA 1
ATOM 1472 C C . TYR A 1 183 ? -38.855 6.283 37.026 1.00 94.88 183 TYR A C 1
ATOM 1474 O O . TYR A 1 183 ? -37.759 6.755 37.337 1.00 94.88 183 TYR A O 1
ATOM 1482 N N . SER A 1 184 ? -39.565 5.538 37.877 1.00 91.75 184 SER A N 1
ATOM 1483 C CA . SER A 1 184 ? -39.070 5.160 39.206 1.00 91.75 184 SER A CA 1
ATOM 1484 C C . SER A 1 184 ? -37.958 4.119 39.084 1.00 91.75 184 SER A C 1
ATOM 1486 O O . SER A 1 184 ? -38.157 3.072 38.472 1.00 91.75 184 SER A O 1
ATOM 1488 N N . VAL A 1 185 ? -36.787 4.394 39.664 1.00 89.69 185 VAL A N 1
ATOM 1489 C CA . VAL A 1 185 ? -35.601 3.530 39.559 1.00 89.69 185 VAL A CA 1
ATOM 1490 C C . VAL A 1 185 ? -35.415 2.715 40.846 1.00 89.69 185 VAL A C 1
ATOM 1492 O O . VAL A 1 185 ? -34.999 3.284 41.857 1.00 89.69 185 VAL A O 1
ATOM 1495 N N . PRO A 1 186 ? -35.675 1.390 40.841 1.00 87.44 186 PRO A N 1
ATOM 1496 C CA . PRO A 1 186 ? -35.424 0.532 41.994 1.00 87.44 186 PRO A CA 1
ATOM 1497 C C . PRO A 1 186 ? -33.944 0.474 42.380 1.00 87.44 186 PRO A C 1
ATOM 1499 O O . PRO A 1 186 ? -33.044 0.589 41.538 1.00 87.44 186 PRO A O 1
ATOM 1502 N N . ASN A 1 187 ? -33.691 0.185 43.659 1.00 82.12 187 ASN A N 1
ATOM 1503 C CA . ASN A 1 187 ? -32.357 -0.186 44.122 1.00 82.12 187 ASN A CA 1
ATOM 1504 C C . ASN A 1 187 ? -31.854 -1.400 43.320 1.00 82.12 187 ASN A C 1
ATOM 1506 O O . ASN A 1 187 ? -32.610 -2.330 43.054 1.00 82.12 187 ASN A O 1
ATOM 1510 N N . ASN A 1 188 ? -30.578 -1.382 42.931 1.00 87.62 188 ASN A N 1
ATOM 1511 C CA . ASN A 1 188 ? -29.920 -2.417 42.116 1.00 87.62 188 ASN A CA 1
ATOM 1512 C C . ASN A 1 188 ? -30.413 -2.572 40.662 1.00 87.62 188 ASN A C 1
ATOM 1514 O O . ASN A 1 188 ? -29.933 -3.476 39.981 1.00 87.62 188 ASN A O 1
ATOM 1518 N N . LEU A 1 189 ? -31.291 -1.693 40.147 1.00 93.94 189 LEU A N 1
ATOM 1519 C CA . LEU A 1 189 ? -31.714 -1.746 38.737 1.00 93.94 189 LEU A CA 1
ATOM 1520 C C . LEU A 1 189 ? -30.525 -1.607 37.776 1.00 93.94 189 LEU A C 1
ATOM 1522 O O . LEU A 1 189 ? -30.412 -2.375 36.826 1.00 93.94 189 LEU A O 1
ATOM 1526 N N . VAL A 1 190 ? -29.664 -0.617 38.027 1.00 95.12 190 VAL A N 1
ATOM 1527 C CA . VAL A 1 190 ? -28.509 -0.285 37.181 1.00 95.12 190 VAL A CA 1
ATOM 1528 C C . VAL A 1 190 ? -27.233 -0.847 37.799 1.00 95.12 190 VAL A C 1
ATOM 1530 O O . VAL A 1 190 ? -26.899 -0.540 38.953 1.00 95.12 190 VAL A O 1
ATOM 1533 N N . LYS A 1 191 ? -26.527 -1.663 37.021 1.00 94.12 191 LYS A N 1
ATOM 1534 C CA . LYS A 1 191 ? -25.348 -2.445 37.405 1.00 94.12 191 LYS A CA 1
ATOM 1535 C C . LYS A 1 191 ? -24.229 -2.192 36.406 1.00 94.12 191 LYS A C 1
ATOM 1537 O O . LYS A 1 191 ? -24.497 -1.818 35.270 1.00 94.12 191 LYS A O 1
ATOM 1542 N N . ASN A 1 192 ? -22.993 -2.446 36.819 1.00 95.94 192 ASN A N 1
ATOM 1543 C CA . ASN A 1 192 ? -21.829 -2.275 35.956 1.00 95.94 192 ASN A CA 1
ATOM 1544 C C . ASN A 1 192 ? -21.093 -3.602 35.771 1.00 95.94 192 ASN A C 1
ATOM 1546 O O . ASN A 1 192 ? -20.895 -4.339 36.741 1.00 95.94 192 ASN A O 1
ATOM 1550 N N . ILE A 1 193 ? -20.651 -3.875 34.550 1.00 97.38 193 ILE A N 1
ATOM 1551 C CA . ILE A 1 193 ? -19.713 -4.955 34.242 1.00 97.38 193 ILE A CA 1
ATOM 1552 C C . ILE A 1 193 ? -18.510 -4.324 33.550 1.00 97.38 193 ILE A C 1
ATOM 1554 O O . ILE A 1 193 ? -18.665 -3.615 32.563 1.00 97.38 193 ILE A O 1
ATOM 1558 N N . VAL A 1 194 ? -17.316 -4.582 34.070 1.00 97.56 194 VAL A N 1
ATOM 1559 C CA . VAL A 1 194 ? -16.064 -4.208 33.415 1.00 97.56 194 VAL A CA 1
ATOM 1560 C C . VAL A 1 194 ? -15.544 -5.430 32.674 1.00 97.56 194 VAL A C 1
ATOM 1562 O O . VAL A 1 194 ? -15.207 -6.434 33.301 1.00 97.56 194 VAL A O 1
ATOM 1565 N N . VAL A 1 195 ? -15.489 -5.358 31.350 1.00 97.69 195 VAL A N 1
ATOM 1566 C CA . VAL A 1 195 ? -14.945 -6.426 30.514 1.00 97.69 195 VAL A CA 1
ATOM 1567 C C . VAL A 1 195 ? -13.483 -6.133 30.254 1.00 97.69 195 VAL A C 1
ATOM 1569 O O . VAL A 1 195 ? -13.145 -5.077 29.722 1.00 97.69 195 VAL A O 1
ATOM 1572 N N . VAL A 1 196 ? -12.603 -7.054 30.631 1.00 97.00 196 VAL A N 1
ATOM 1573 C CA . VAL A 1 196 ? -11.175 -6.939 30.323 1.00 97.00 196 VAL A CA 1
ATOM 1574 C C . VAL A 1 196 ? -10.860 -7.827 29.130 1.00 97.00 196 VAL A C 1
ATOM 1576 O O . VAL A 1 196 ? -11.276 -8.982 29.085 1.00 97.00 196 VAL A O 1
ATOM 1579 N N . ILE A 1 197 ? -10.121 -7.280 28.167 1.00 96.06 197 ILE A N 1
ATOM 1580 C CA . ILE A 1 197 ? -9.673 -7.994 26.966 1.00 96.06 197 ILE A CA 1
ATOM 1581 C C . ILE A 1 197 ? -8.160 -7.833 26.852 1.00 96.06 197 ILE A C 1
ATOM 1583 O O . ILE A 1 197 ? -7.639 -6.723 26.980 1.00 96.06 197 ILE A O 1
ATOM 1587 N N . ALA A 1 198 ? -7.443 -8.928 26.618 1.00 93.56 198 ALA A N 1
ATOM 1588 C CA . ALA A 1 198 ? -6.008 -8.882 26.381 1.00 93.56 198 ALA A CA 1
ATOM 1589 C C . ALA A 1 198 ? -5.698 -8.437 24.939 1.00 93.56 198 ALA A C 1
ATOM 1591 O O . ALA A 1 198 ? -6.376 -8.847 23.997 1.00 93.56 198 ALA A O 1
ATOM 1592 N N . ARG A 1 199 ? -4.674 -7.594 24.740 1.00 93.00 199 ARG A N 1
ATOM 1593 C CA . ARG A 1 199 ? -4.298 -7.081 23.401 1.00 93.00 199 ARG A CA 1
ATOM 1594 C C . ARG A 1 199 ? -3.821 -8.162 22.430 1.00 93.00 199 ARG A C 1
ATOM 1596 O O . ARG A 1 199 ? -3.957 -7.998 21.227 1.00 93.00 199 ARG A O 1
ATOM 1603 N N . ASP A 1 200 ? -3.252 -9.245 22.932 1.00 88.25 200 ASP A N 1
ATOM 1604 C CA . ASP A 1 200 ? -2.875 -10.435 22.159 1.00 88.25 200 ASP A CA 1
ATOM 1605 C C . ASP A 1 200 ? -4.053 -11.409 21.954 1.00 88.25 200 ASP A C 1
ATOM 1607 O O . ASP A 1 200 ? -3.872 -12.480 21.377 1.00 88.25 200 ASP A O 1
ATOM 1611 N N . ASN A 1 201 ? -5.259 -11.025 22.390 1.00 83.50 201 ASN A N 1
ATOM 1612 C CA . ASN A 1 201 ? -6.503 -11.764 22.216 1.00 83.50 201 ASN A CA 1
ATOM 1613 C C . ASN A 1 201 ? -6.494 -13.169 22.855 1.00 83.50 201 ASN A C 1
ATOM 1615 O O . ASN A 1 201 ? -7.196 -14.063 22.381 1.00 83.50 201 ASN A O 1
ATOM 1619 N N . HIS A 1 202 ? -5.717 -13.391 23.925 1.00 87.81 202 HIS A N 1
ATOM 1620 C CA . HIS A 1 202 ? -5.886 -14.601 24.733 1.00 87.81 202 HIS A CA 1
ATOM 1621 C C . HIS A 1 202 ? -7.109 -14.461 25.654 1.00 87.81 202 HIS A C 1
ATOM 1623 O O . HIS A 1 202 ? -7.311 -13.435 26.301 1.00 87.81 202 HIS A O 1
ATOM 1629 N N . GLU A 1 203 ? -7.937 -15.505 25.708 1.00 83.94 203 GLU A N 1
ATOM 1630 C CA . GLU A 1 203 ? -9.208 -15.488 26.453 1.00 83.94 203 GLU A CA 1
ATOM 1631 C C . GLU A 1 203 ? -9.107 -16.145 27.838 1.00 83.94 203 GLU A C 1
ATOM 1633 O O . GLU A 1 203 ? -9.947 -15.906 28.701 1.00 83.94 203 GLU A O 1
ATOM 1638 N N . ASN A 1 204 ? -8.067 -16.951 28.068 1.00 87.62 204 ASN A N 1
ATOM 1639 C CA . ASN A 1 204 ? -7.926 -17.764 29.274 1.00 87.62 204 ASN A CA 1
ATOM 1640 C C . ASN A 1 204 ? -7.089 -17.038 30.330 1.00 87.62 204 ASN A C 1
ATOM 1642 O O . ASN A 1 204 ? -5.872 -17.222 30.399 1.00 87.62 204 ASN A O 1
ATOM 1646 N N . PHE A 1 205 ? -7.742 -16.221 31.151 1.00 94.31 205 PHE A N 1
ATOM 1647 C CA . PHE A 1 205 ? -7.144 -15.622 32.340 1.00 94.31 205 PHE A CA 1
ATOM 1648 C C . PHE A 1 205 ? -8.206 -15.347 33.408 1.00 94.31 205 PHE A C 1
ATOM 1650 O O . PHE A 1 205 ? -9.361 -15.070 33.098 1.00 94.31 205 PHE A O 1
ATOM 1657 N N . ASP A 1 206 ? -7.779 -15.374 34.665 1.00 94.69 206 ASP A N 1
ATOM 1658 C CA . ASP A 1 206 ? -8.596 -15.074 35.835 1.00 94.69 206 ASP A CA 1
ATOM 1659 C C . ASP A 1 206 ? -8.326 -13.655 36.357 1.00 94.69 206 ASP A C 1
ATOM 1661 O O . ASP A 1 206 ? -7.361 -12.978 35.987 1.00 94.69 206 ASP A O 1
ATOM 1665 N N . PHE A 1 207 ? -9.153 -13.197 37.292 1.00 95.31 207 PHE A N 1
ATOM 1666 C CA . PHE A 1 207 ? -9.001 -11.895 37.936 1.00 95.31 207 PHE A CA 1
ATOM 1667 C C . PHE A 1 207 ? -8.449 -12.010 39.357 1.00 95.31 207 PHE A C 1
ATOM 1669 O O . PHE A 1 207 ? -8.766 -12.931 40.106 1.00 95.31 207 PHE A O 1
ATOM 1676 N N . ASN A 1 208 ? -7.653 -11.021 39.770 1.00 94.50 208 ASN A N 1
ATOM 1677 C CA . ASN A 1 208 ? -7.328 -10.804 41.177 1.00 94.50 208 ASN A CA 1
ATOM 1678 C C . ASN A 1 208 ? -7.579 -9.342 41.593 1.00 94.50 208 ASN A C 1
ATOM 1680 O O . ASN A 1 208 ? -7.598 -8.428 40.770 1.00 94.50 208 ASN A O 1
ATOM 1684 N N . GLY A 1 209 ? -7.809 -9.114 42.892 1.00 91.44 209 GLY A N 1
ATOM 1685 C CA . GLY A 1 209 ? -7.958 -7.762 43.448 1.00 91.44 209 GLY A CA 1
ATOM 1686 C C . GLY A 1 209 ? -9.290 -7.053 43.153 1.00 91.44 209 GLY A C 1
ATOM 1687 O O . GLY A 1 209 ? -9.348 -5.829 43.254 1.00 91.44 209 GLY A O 1
ATOM 1688 N N . GLN A 1 210 ? -10.351 -7.791 42.815 1.00 91.12 210 GLN A N 1
ATOM 1689 C CA . GLN A 1 210 ? -11.655 -7.248 42.393 1.00 91.12 210 GLN A CA 1
ATOM 1690 C C . GLN A 1 210 ? -12.585 -6.761 43.519 1.00 91.12 210 GLN A C 1
ATOM 1692 O O . GLN A 1 210 ? -13.562 -6.067 43.241 1.00 91.12 210 GLN A O 1
ATOM 1697 N N . THR A 1 211 ? -12.262 -7.042 44.785 1.00 89.62 211 THR A N 1
ATOM 1698 C CA . THR A 1 211 ? -13.115 -6.756 45.957 1.00 89.62 211 THR A CA 1
ATOM 1699 C C . THR A 1 211 ? -13.616 -5.307 46.015 1.00 89.62 211 THR A C 1
ATOM 1701 O O . THR A 1 211 ? -14.768 -5.044 46.348 1.00 89.62 211 THR A O 1
ATOM 1704 N N . SER A 1 212 ? -12.777 -4.337 45.638 1.00 86.94 212 SER A N 1
ATOM 1705 C CA . SER A 1 212 ? -13.158 -2.918 45.622 1.00 86.94 212 SER A CA 1
ATOM 1706 C C . SER A 1 212 ? -14.226 -2.581 44.571 1.00 86.94 212 SER A C 1
ATOM 1708 O O . SER A 1 212 ? -15.060 -1.708 44.816 1.00 86.94 212 SER A O 1
ATOM 1710 N N . LEU A 1 213 ? -14.214 -3.246 43.407 1.00 87.44 213 LEU A N 1
ATOM 1711 C CA . LEU A 1 213 ? -15.253 -3.088 42.380 1.00 87.44 213 LEU A CA 1
ATOM 1712 C C . LEU A 1 213 ? -16.559 -3.753 42.820 1.00 87.44 213 LEU A C 1
ATOM 1714 O O . LEU A 1 213 ? -17.627 -3.153 42.685 1.00 87.44 213 LEU A O 1
ATOM 1718 N N . GLU A 1 214 ? -16.464 -4.940 43.416 1.00 88.06 214 GLU A N 1
ATOM 1719 C CA . GLU A 1 214 ? -17.615 -5.685 43.936 1.00 88.06 214 GLU A CA 1
ATOM 1720 C C . GLU A 1 214 ? -18.347 -4.901 45.031 1.00 88.06 214 GLU A C 1
ATOM 1722 O O . GLU A 1 214 ? -19.571 -4.777 44.984 1.00 88.06 214 GLU A O 1
ATOM 1727 N N . HIS A 1 215 ? -17.615 -4.257 45.949 1.00 86.25 215 HIS A N 1
ATOM 1728 C CA . HIS A 1 215 ? -18.194 -3.359 46.958 1.00 86.25 215 HIS A CA 1
ATOM 1729 C C . HIS A 1 215 ? -18.937 -2.154 46.358 1.00 86.25 215 HIS A C 1
ATOM 1731 O O . HIS A 1 215 ? -19.839 -1.608 46.991 1.00 86.25 215 HIS A O 1
ATOM 1737 N N . LYS A 1 216 ? -18.596 -1.732 45.133 1.00 82.31 216 LYS A N 1
ATOM 1738 C CA . LYS A 1 216 ? -19.329 -0.693 44.386 1.00 82.31 216 LYS A CA 1
ATOM 1739 C C . LYS A 1 216 ? -20.476 -1.255 43.536 1.00 82.31 216 LYS A C 1
ATOM 1741 O O . LYS A 1 216 ? -21.125 -0.502 42.808 1.00 82.31 216 LYS A O 1
ATOM 1746 N N . GLY A 1 217 ? -20.763 -2.551 43.652 1.00 85.25 217 GLY A N 1
ATOM 1747 C CA . GLY A 1 217 ? -21.835 -3.231 42.931 1.00 85.25 217 GLY A CA 1
ATOM 1748 C C . GLY A 1 217 ? -21.518 -3.483 41.457 1.00 85.25 217 GLY A C 1
ATOM 1749 O O . GLY A 1 217 ? -22.448 -3.562 40.653 1.00 85.25 217 GLY A O 1
ATOM 1750 N N . ALA A 1 218 ? -20.234 -3.570 41.101 1.00 92.19 218 ALA A N 1
ATOM 1751 C CA . ALA A 1 218 ? -19.773 -3.919 39.763 1.00 92.19 218 ALA A CA 1
ATOM 1752 C C . ALA A 1 218 ? -19.175 -5.332 39.731 1.00 92.19 218 ALA A C 1
ATOM 1754 O O . ALA A 1 218 ? -18.692 -5.825 40.749 1.00 92.19 218 ALA A O 1
ATOM 1755 N N . ARG A 1 219 ? -19.179 -5.968 38.558 1.00 94.50 219 ARG A N 1
ATOM 1756 C CA . ARG A 1 219 ? -18.445 -7.216 38.301 1.00 94.50 219 ARG A CA 1
ATOM 1757 C C . ARG A 1 219 ? -17.360 -6.998 37.259 1.00 94.50 219 ARG A C 1
ATOM 1759 O O . ARG A 1 219 ? -17.444 -6.064 36.466 1.00 94.50 219 ARG A O 1
ATOM 1766 N N . VAL A 1 220 ? -16.362 -7.871 37.265 1.00 95.44 220 VAL A N 1
ATOM 1767 C CA . VAL A 1 220 ? -15.372 -7.973 36.190 1.00 95.44 220 VAL A CA 1
ATOM 1768 C C . VAL A 1 220 ? -15.634 -9.271 35.439 1.00 95.44 220 VAL A C 1
ATOM 1770 O O . VAL A 1 220 ? -16.047 -10.250 36.055 1.00 95.44 220 VAL A O 1
ATOM 1773 N N . SER A 1 221 ? -15.464 -9.260 34.122 1.00 95.94 221 SER A N 1
ATOM 1774 C CA . SER A 1 221 ? -15.676 -10.433 33.276 1.00 95.94 221 SER A CA 1
ATOM 1775 C C . SER A 1 221 ? -14.652 -10.468 32.143 1.00 95.94 221 SER A C 1
ATOM 1777 O O . SER A 1 221 ? -14.153 -9.424 31.711 1.00 95.94 221 SER A O 1
ATOM 1779 N N . THR A 1 222 ? -14.325 -11.666 31.670 1.00 96.38 222 THR A N 1
ATOM 1780 C CA . THR A 1 222 ? -13.627 -11.847 30.394 1.00 96.38 222 THR A CA 1
ATOM 1781 C C . THR A 1 222 ? -14.633 -11.745 29.245 1.00 96.38 222 THR A C 1
ATOM 1783 O O . THR A 1 222 ? -15.848 -11.797 29.452 1.00 96.38 222 THR A O 1
ATOM 1786 N N . LEU A 1 223 ? -14.155 -11.628 28.004 1.00 95.19 223 LEU A N 1
ATOM 1787 C CA . LEU A 1 223 ? -15.046 -11.682 26.840 1.00 95.19 223 LEU A CA 1
ATOM 1788 C C . LEU A 1 223 ? -15.810 -13.022 26.758 1.00 95.19 223 LEU A C 1
ATOM 1790 O O . LEU A 1 223 ? -16.997 -13.029 26.429 1.00 95.19 223 LEU A O 1
ATOM 1794 N N . GLY A 1 224 ? -15.152 -14.138 27.096 1.00 93.88 224 GLY A N 1
ATOM 1795 C CA . GLY A 1 224 ? -15.740 -15.481 27.042 1.00 93.88 224 GLY A CA 1
ATOM 1796 C C . GLY A 1 224 ? -16.866 -15.704 28.058 1.00 93.88 224 GLY A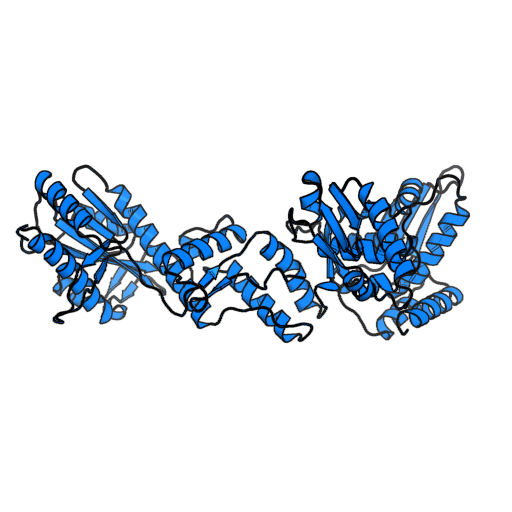 C 1
ATOM 1797 O O . GLY A 1 224 ? -17.863 -16.354 27.746 1.00 93.88 224 GLY A O 1
ATOM 1798 N N . GLU A 1 225 ? -16.759 -15.112 29.248 1.00 95.12 225 GLU A N 1
ATOM 1799 C CA . GLU A 1 225 ? -17.734 -15.281 30.338 1.00 95.12 225 GLU A CA 1
ATOM 1800 C C . GLU A 1 225 ? -18.851 -14.229 30.345 1.00 95.12 225 GLU A C 1
ATOM 1802 O O . GLU A 1 225 ? -19.837 -14.355 31.083 1.00 95.12 225 GLU A O 1
ATOM 1807 N N . LEU A 1 226 ? -18.724 -13.183 29.525 1.00 96.44 226 LEU A N 1
ATOM 1808 C CA . LEU A 1 226 ? -19.632 -12.040 29.535 1.00 96.44 226 LEU A CA 1
ATOM 1809 C C . LEU A 1 226 ? -21.091 -12.452 29.314 1.00 96.44 226 LEU A C 1
ATOM 1811 O O . LEU A 1 226 ? -21.989 -11.999 30.025 1.00 96.44 226 LEU A O 1
ATOM 1815 N N . THR A 1 227 ? -21.338 -13.315 28.328 1.00 95.94 227 THR A N 1
ATOM 1816 C CA . THR A 1 227 ? -22.706 -13.702 27.955 1.00 95.94 227 THR A CA 1
ATOM 1817 C C . THR A 1 227 ? -23.417 -14.472 29.067 1.00 95.94 227 THR A C 1
ATOM 1819 O O . THR A 1 227 ? -24.599 -14.230 29.320 1.00 95.94 227 THR A O 1
ATOM 1822 N N . ILE A 1 228 ? -22.685 -15.332 29.779 1.00 94.75 228 ILE A N 1
ATOM 1823 C CA . ILE A 1 228 ? -23.172 -16.065 30.952 1.00 94.75 228 ILE A CA 1
ATOM 1824 C C . ILE A 1 228 ? -23.445 -15.078 32.089 1.00 94.75 228 ILE A C 1
ATOM 1826 O O . ILE A 1 228 ? -24.547 -15.054 32.630 1.00 94.75 228 ILE A O 1
ATOM 1830 N N . THR A 1 229 ? -22.493 -14.182 32.368 1.00 94.25 229 THR A N 1
ATOM 1831 C CA . THR A 1 229 ? -22.604 -13.172 33.434 1.00 94.25 229 THR A CA 1
ATOM 1832 C C . THR A 1 229 ? -23.844 -12.286 33.273 1.00 94.25 229 THR A C 1
ATOM 1834 O O . THR A 1 229 ? -24.535 -11.993 34.251 1.00 94.25 229 THR A O 1
ATOM 1837 N N . VAL A 1 230 ? -24.145 -11.857 32.043 1.00 94.88 230 VAL A N 1
ATOM 1838 C CA . VAL A 1 230 ? -25.335 -11.044 31.739 1.00 94.88 230 VAL A CA 1
ATOM 1839 C C . VAL A 1 230 ? -26.620 -11.870 31.829 1.00 94.88 230 VAL A C 1
ATOM 1841 O O . VAL A 1 230 ? -27.623 -11.369 32.337 1.00 94.88 230 VAL A O 1
ATOM 1844 N N . SER A 1 231 ? -26.596 -13.121 31.360 1.00 91.88 231 SER A N 1
ATOM 1845 C CA . SER A 1 231 ? -27.777 -13.996 31.335 1.00 91.88 231 SER A CA 1
ATOM 1846 C C . SER A 1 231 ? -28.214 -14.434 32.733 1.00 91.88 231 SER A C 1
ATOM 1848 O O . SER A 1 231 ? -29.402 -14.380 33.045 1.00 91.88 231 SER A O 1
ATOM 1850 N N . GLU A 1 232 ? -27.269 -14.833 33.587 1.00 91.25 232 GLU A N 1
ATOM 1851 C CA . GLU A 1 232 ? -27.545 -15.188 34.985 1.00 91.25 232 GLU A CA 1
ATOM 1852 C C . GLU A 1 232 ? -27.925 -13.956 35.811 1.00 91.25 232 GLU A C 1
ATOM 1854 O O . GLU A 1 232 ? -28.789 -14.007 36.690 1.00 91.25 232 GLU A O 1
ATOM 1859 N N . GLY A 1 233 ? -27.287 -12.825 35.505 1.00 89.56 233 GLY A N 1
ATOM 1860 C CA . GLY A 1 233 ? -27.448 -11.588 36.239 1.00 89.56 233 GLY A CA 1
ATOM 1861 C C . GLY A 1 233 ? -26.929 -11.659 37.678 1.00 89.56 233 GLY A C 1
ATOM 1862 O O . GLY A 1 233 ? -26.439 -12.670 38.178 1.00 89.56 233 GLY A O 1
ATOM 1863 N N . PHE A 1 234 ? -26.989 -10.525 38.373 1.00 90.88 234 PHE A N 1
ATOM 1864 C CA . PHE A 1 234 ? -26.549 -10.423 39.768 1.00 90.88 234 PHE A CA 1
ATOM 1865 C C . PHE A 1 234 ? -27.249 -9.296 40.512 1.00 90.88 234 PHE A C 1
ATOM 1867 O O . PHE A 1 234 ? -27.772 -8.395 39.871 1.00 90.88 234 PHE A O 1
ATOM 1874 N N . ASN A 1 235 ? -27.255 -9.320 41.849 1.00 81.94 235 ASN A N 1
ATOM 1875 C CA . ASN A 1 235 ? -27.928 -8.317 42.690 1.00 81.94 235 ASN A CA 1
ATOM 1876 C C . ASN A 1 235 ? -29.413 -8.152 42.298 1.00 81.94 235 ASN A C 1
ATOM 1878 O O . ASN A 1 235 ? -29.792 -7.160 41.678 1.00 81.94 235 ASN A O 1
ATOM 1882 N N . GLN A 1 236 ? -30.205 -9.186 42.613 1.00 72.50 236 GLN A N 1
ATOM 1883 C CA . GLN A 1 236 ? -31.580 -9.453 42.157 1.00 72.50 236 GLN A CA 1
ATOM 1884 C C . GLN A 1 236 ? -32.446 -8.201 41.899 1.00 72.50 236 GLN A C 1
ATOM 1886 O O . GLN A 1 236 ? -32.678 -7.382 42.787 1.00 72.50 236 GLN A O 1
ATOM 1891 N N . CYS A 1 237 ? -32.975 -8.109 40.678 1.00 85.38 237 CYS A N 1
ATOM 1892 C CA . CYS A 1 237 ? -34.029 -7.199 40.232 1.00 85.38 237 CYS A CA 1
ATOM 1893 C C . CYS A 1 237 ? -34.843 -7.953 39.165 1.00 85.38 237 CYS A C 1
ATOM 1895 O O . CYS A 1 237 ? -34.270 -8.780 38.459 1.00 85.38 237 CYS A O 1
ATOM 1897 N N . TYR A 1 238 ? -36.150 -7.702 39.058 1.00 90.19 238 TYR A N 1
ATOM 1898 C CA . TYR A 1 238 ? -37.014 -8.354 38.069 1.00 90.19 238 TYR A CA 1
ATOM 1899 C C . TYR A 1 238 ? -37.828 -7.310 37.307 1.00 90.19 238 TYR A C 1
ATOM 1901 O O . TYR A 1 238 ? -38.557 -6.525 37.916 1.00 90.19 238 TYR A O 1
ATOM 1909 N N . LEU A 1 239 ? -37.708 -7.318 35.980 1.00 92.94 239 LEU A N 1
ATOM 1910 C CA . LEU A 1 239 ? -38.420 -6.433 35.063 1.00 92.94 239 LEU A CA 1
ATOM 1911 C C . LEU A 1 239 ? -39.387 -7.225 34.186 1.00 92.94 239 LEU A C 1
ATOM 1913 O O . LEU A 1 239 ? -39.037 -8.260 33.616 1.00 92.94 239 LEU A O 1
ATOM 1917 N N . ARG A 1 240 ? -40.605 -6.701 34.039 1.00 93.50 240 ARG A N 1
ATOM 1918 C CA . ARG A 1 240 ? -41.589 -7.188 33.064 1.00 93.50 240 ARG A CA 1
ATOM 1919 C C . ARG A 1 240 ? -41.245 -6.682 31.662 1.00 93.50 240 ARG A C 1
ATOM 1921 O O . ARG A 1 240 ? -40.592 -5.652 31.512 1.00 93.50 240 ARG A O 1
ATOM 1928 N N . ALA A 1 241 ? -41.765 -7.356 30.637 1.00 93.62 241 ALA A N 1
ATOM 1929 C CA . ALA A 1 241 ? -41.566 -6.968 29.239 1.00 93.62 241 ALA A CA 1
ATOM 1930 C C . ALA A 1 241 ? -41.958 -5.502 28.952 1.00 93.62 241 ALA A C 1
ATOM 1932 O O . ALA A 1 241 ? -41.217 -4.795 28.278 1.00 93.62 241 ALA A O 1
ATOM 1933 N N . GLU A 1 242 ? -43.065 -5.016 29.521 1.00 94.50 242 GLU A N 1
ATOM 1934 C CA . GLU A 1 242 ? -43.508 -3.616 29.383 1.00 94.50 242 GLU A CA 1
ATOM 1935 C C . GLU A 1 242 ? -42.482 -2.627 29.955 1.00 94.50 242 GLU A C 1
ATOM 1937 O O . GLU A 1 242 ? -42.123 -1.649 29.305 1.00 94.50 242 GLU A O 1
ATOM 1942 N N . GLN A 1 243 ? -41.922 -2.932 31.130 1.00 95.25 243 GLN A N 1
ATOM 1943 C CA . GLN A 1 243 ? -40.896 -2.100 31.764 1.00 95.25 243 GLN A CA 1
ATOM 1944 C C . GLN A 1 243 ? -39.612 -2.058 30.930 1.00 95.25 243 GLN A C 1
ATOM 1946 O O . GLN A 1 243 ? -38.995 -1.004 30.798 1.00 95.25 243 GLN A O 1
ATOM 1951 N N . ILE A 1 244 ? -39.222 -3.189 30.334 1.00 96.12 244 ILE A N 1
ATOM 1952 C CA . ILE A 1 244 ? -38.074 -3.265 29.419 1.00 96.12 244 ILE A CA 1
ATOM 1953 C C . ILE A 1 244 ? -38.311 -2.373 28.196 1.00 96.12 244 ILE A C 1
ATOM 1955 O O . ILE A 1 244 ? -37.410 -1.628 27.804 1.00 96.12 244 ILE A O 1
ATOM 1959 N N . GLN A 1 245 ? -39.513 -2.404 27.614 1.00 95.94 245 GLN A N 1
ATOM 1960 C CA . GLN A 1 245 ? -39.876 -1.553 26.477 1.00 95.94 245 GLN A CA 1
ATOM 1961 C C . GLN A 1 245 ? -39.873 -0.064 26.846 1.00 95.94 245 GLN A C 1
ATOM 1963 O O . GLN A 1 245 ? -39.358 0.754 26.079 1.00 95.94 245 GLN A O 1
ATOM 1968 N N . ASP A 1 246 ? -40.390 0.295 28.021 1.00 96.38 246 ASP A N 1
ATOM 1969 C CA . ASP A 1 246 ? -40.396 1.679 28.499 1.00 96.38 246 ASP A CA 1
ATOM 1970 C C . ASP A 1 246 ? -38.981 2.205 28.735 1.00 96.38 246 ASP A C 1
ATOM 1972 O O . ASP A 1 246 ? -38.627 3.263 28.211 1.00 96.38 246 ASP A O 1
ATOM 1976 N N . ILE A 1 247 ? -38.139 1.437 29.435 1.00 97.19 247 ILE A N 1
ATOM 1977 C CA . ILE A 1 247 ? -36.718 1.758 29.633 1.00 97.19 247 ILE A CA 1
ATOM 1978 C C . ILE A 1 247 ? -36.025 1.925 28.279 1.00 97.19 247 ILE A C 1
ATOM 1980 O O . ILE A 1 247 ? -35.335 2.918 28.060 1.00 97.19 247 ILE A O 1
ATOM 1984 N N . THR A 1 248 ? -36.242 0.992 27.351 1.00 96.81 248 THR A N 1
ATOM 1985 C CA . THR A 1 248 ? -35.657 1.025 26.003 1.00 96.81 248 THR A CA 1
ATOM 1986 C C . THR A 1 248 ? -36.007 2.328 25.284 1.00 96.81 248 THR A C 1
ATOM 1988 O O . THR A 1 248 ? -35.117 3.001 24.762 1.00 96.81 248 THR A O 1
ATOM 1991 N N . ARG A 1 249 ? -37.284 2.731 25.305 1.00 97.31 249 ARG A N 1
ATOM 1992 C CA . ARG A 1 249 ? -37.757 3.977 24.687 1.00 97.31 249 ARG A CA 1
ATOM 1993 C C . ARG A 1 249 ? -37.143 5.213 25.343 1.00 97.31 249 ARG A C 1
ATOM 1995 O O . ARG A 1 249 ? -36.770 6.151 24.639 1.00 97.31 249 ARG A O 1
ATOM 2002 N N . ILE A 1 250 ? -37.037 5.222 26.674 1.00 97.75 250 ILE A N 1
ATOM 2003 C CA . ILE A 1 250 ? -36.428 6.330 27.419 1.00 97.75 250 ILE A CA 1
ATOM 2004 C C . ILE A 1 250 ? -34.958 6.474 27.029 1.00 97.75 250 ILE A C 1
ATOM 2006 O O . ILE A 1 250 ? -34.555 7.555 26.609 1.00 97.75 250 ILE A O 1
ATOM 2010 N N . ILE A 1 251 ? -34.186 5.384 27.081 1.00 97.06 251 ILE A N 1
ATOM 2011 C CA . ILE A 1 251 ? -32.769 5.396 26.704 1.00 97.06 251 ILE A CA 1
ATOM 2012 C C . ILE A 1 251 ? -32.599 5.908 25.275 1.00 97.06 251 ILE A C 1
ATOM 2014 O O . ILE A 1 251 ? -31.804 6.816 25.063 1.00 97.06 251 ILE A O 1
ATOM 2018 N N . GLN A 1 252 ? -33.379 5.405 24.311 1.00 95.75 252 GLN A N 1
ATOM 2019 C CA . GLN A 1 252 ? -33.322 5.866 22.917 1.00 95.75 252 GLN A CA 1
ATOM 2020 C C . GLN A 1 252 ? -33.550 7.374 22.784 1.00 95.75 252 GLN A C 1
ATOM 2022 O O . GLN A 1 252 ? -32.810 8.040 22.063 1.00 95.75 252 GLN A O 1
ATOM 2027 N N . LYS A 1 253 ? -34.551 7.917 23.487 1.00 95.69 253 LYS A N 1
ATOM 2028 C CA . LYS A 1 253 ? -34.893 9.344 23.441 1.00 95.69 253 LYS A CA 1
ATOM 2029 C C . LYS A 1 253 ? -33.852 10.226 24.140 1.00 95.69 253 LYS A C 1
ATOM 2031 O O . LYS A 1 253 ? -33.707 11.388 23.773 1.00 95.69 253 LYS A O 1
ATOM 2036 N N . SER A 1 254 ? -33.156 9.695 25.141 1.00 94.19 254 SER A N 1
ATOM 2037 C CA . SER A 1 254 ? -32.153 10.424 25.923 1.00 94.19 254 SER A CA 1
ATOM 2038 C C . SER A 1 254 ? -30.755 10.437 25.299 1.00 94.19 254 SER A C 1
ATOM 2040 O O . SER A 1 254 ? -29.876 11.092 25.856 1.00 94.19 254 SER A O 1
ATOM 2042 N N . ARG A 1 255 ? -30.518 9.731 24.183 1.00 93.81 255 ARG A N 1
ATOM 2043 C CA . ARG A 1 255 ? -29.194 9.689 23.543 1.00 93.81 255 ARG A CA 1
ATOM 2044 C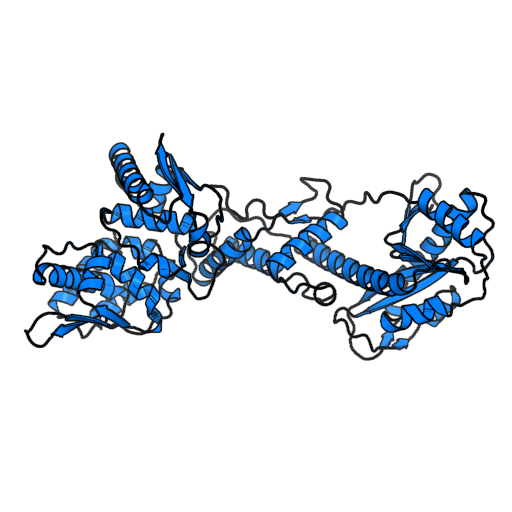 C . ARG A 1 255 ? -28.782 11.052 22.995 1.00 93.81 255 ARG A C 1
ATOM 2046 O O . ARG A 1 255 ? -29.562 11.732 22.330 1.00 93.81 255 ARG A O 1
ATOM 2053 N N . LEU A 1 256 ? -27.522 11.397 23.222 1.00 90.81 256 LEU A N 1
ATOM 2054 C CA . LEU A 1 256 ? -26.868 12.565 22.646 1.00 90.81 256 LEU A CA 1
ATOM 2055 C C . LEU A 1 256 ? -26.021 12.159 21.428 1.00 90.81 256 LEU A C 1
ATOM 2057 O O . LEU A 1 256 ? -25.522 11.034 21.378 1.00 90.81 256 LEU A O 1
ATOM 2061 N N . PRO A 1 257 ? -25.835 13.049 20.439 1.00 85.69 257 PRO A N 1
ATOM 2062 C CA . PRO A 1 257 ? -24.855 12.832 19.380 1.00 85.69 257 PRO A CA 1
ATOM 2063 C C . PRO A 1 257 ? -23.430 12.995 19.926 1.00 85.69 257 PRO A C 1
ATOM 2065 O O . PRO A 1 257 ? -23.162 13.944 20.665 1.00 85.69 257 PRO A O 1
ATOM 2068 N N . ASN A 1 258 ? -22.502 12.133 19.511 1.00 81.25 258 ASN A N 1
ATOM 2069 C CA . ASN A 1 258 ? -21.082 12.335 19.785 1.00 81.25 258 ASN A CA 1
ATOM 2070 C C . ASN A 1 258 ? -20.523 13.404 18.830 1.00 81.25 258 ASN A C 1
ATOM 2072 O O . ASN A 1 258 ? -20.669 13.296 17.616 1.00 81.25 258 ASN A O 1
ATOM 2076 N N . LYS A 1 259 ? -19.933 14.470 19.380 1.00 74.81 259 LYS A N 1
ATOM 2077 C CA . LYS A 1 259 ? -19.317 15.573 18.613 1.00 74.81 259 LYS A CA 1
ATOM 2078 C C . LYS A 1 259 ? -17.887 15.870 19.067 1.00 74.81 259 LYS A C 1
ATOM 2080 O O . LYS A 1 259 ? -17.381 16.968 18.837 1.00 74.81 259 LYS A O 1
ATOM 2085 N N . ARG A 1 260 ? -17.260 14.941 19.794 1.00 85.06 260 ARG A N 1
ATOM 2086 C CA . ARG A 1 260 ? -15.930 15.167 20.360 1.00 85.06 260 ARG A CA 1
ATOM 2087 C C . ARG A 1 260 ? -14.874 15.085 19.258 1.00 85.06 260 ARG A C 1
ATOM 2089 O O . ARG A 1 260 ? -14.841 14.133 18.485 1.00 85.06 260 ARG A O 1
ATOM 2096 N N . VAL A 1 261 ? -14.006 16.090 19.220 1.00 87.56 261 VAL A N 1
ATOM 2097 C CA . VAL A 1 261 ? -12.876 16.211 18.292 1.00 87.56 261 VAL A CA 1
ATOM 2098 C C . VAL A 1 261 ? -11.617 16.414 19.126 1.00 87.56 261 VAL A C 1
ATOM 2100 O O . VAL A 1 261 ? -11.648 17.148 20.116 1.00 87.56 261 VAL A O 1
ATOM 2103 N N . TYR A 1 262 ? -10.519 15.772 18.733 1.00 91.81 262 TYR A N 1
ATOM 2104 C CA . TYR A 1 262 ? -9.259 15.783 19.476 1.00 91.81 262 TYR A CA 1
ATOM 2105 C C . TYR A 1 262 ? -8.104 16.201 18.569 1.00 91.81 262 TYR A C 1
ATOM 2107 O O . TYR A 1 262 ? -8.088 15.844 17.399 1.00 91.81 262 TYR A O 1
ATOM 2115 N N . LEU A 1 263 ? -7.129 16.933 19.114 1.00 93.19 263 LEU A N 1
ATOM 2116 C CA . LEU A 1 263 ? -6.027 17.532 18.346 1.00 93.19 263 LEU A CA 1
ATOM 2117 C C . LEU A 1 263 ? -5.201 16.507 17.544 1.00 93.19 263 LEU A C 1
ATOM 2119 O O . LEU A 1 263 ? -4.728 16.802 16.450 1.00 93.19 263 LEU A O 1
ATOM 2123 N N . ASP A 1 264 ? -5.044 15.298 18.084 1.00 96.69 264 ASP A N 1
ATOM 2124 C CA . ASP A 1 264 ? -4.261 14.224 17.467 1.00 96.69 264 ASP A CA 1
ATOM 2125 C C . ASP A 1 264 ? -5.089 13.338 16.522 1.00 96.69 264 ASP A C 1
ATOM 2127 O O . ASP A 1 264 ? -4.601 12.311 16.040 1.00 96.69 264 ASP A O 1
ATOM 2131 N N . ASN A 1 265 ? -6.351 13.694 16.254 1.00 97.25 265 ASN A N 1
ATOM 2132 C CA . ASN A 1 265 ? -7.180 12.958 15.308 1.00 97.25 265 ASN A CA 1
ATOM 2133 C C . ASN A 1 265 ? -6.741 13.232 13.868 1.00 97.25 265 ASN A C 1
ATOM 2135 O O . ASN A 1 265 ? -6.483 14.368 13.459 1.00 97.25 265 ASN A O 1
ATOM 2139 N N . VAL A 1 266 ? -6.694 12.159 13.080 1.00 97.62 266 VAL A N 1
ATOM 2140 C CA . VAL A 1 266 ? -6.306 12.193 11.670 1.00 97.62 266 VAL A CA 1
ATOM 2141 C C . VAL A 1 266 ? -7.277 11.385 10.824 1.00 97.62 266 VAL A C 1
ATOM 2143 O O . VAL A 1 266 ? -7.734 10.318 11.227 1.00 97.62 266 VAL A O 1
ATOM 2146 N N . ARG A 1 267 ? -7.576 11.873 9.621 1.00 97.88 267 ARG A N 1
ATOM 2147 C CA . ARG A 1 267 ? -8.332 11.114 8.620 1.00 97.88 267 ARG A CA 1
ATOM 2148 C C . ARG A 1 267 ? -7.374 10.638 7.545 1.00 97.88 267 ARG A C 1
ATOM 2150 O O . ARG A 1 267 ? -6.756 11.452 6.863 1.00 97.88 267 ARG A O 1
ATOM 2157 N N . PHE A 1 268 ? -7.303 9.329 7.343 1.00 97.94 268 PHE A N 1
ATOM 2158 C CA . PHE A 1 268 ? -6.495 8.740 6.281 1.00 97.94 268 PHE A CA 1
ATOM 2159 C C . PHE A 1 268 ? -7.191 8.852 4.921 1.00 97.94 268 PHE A C 1
ATOM 2161 O O . PHE A 1 268 ? -8.397 8.631 4.794 1.00 97.94 268 PHE A O 1
ATOM 2168 N N . LYS A 1 269 ? -6.412 9.163 3.883 1.00 95.50 269 LYS A N 1
ATOM 2169 C CA . LYS A 1 269 ? -6.837 9.242 2.473 1.00 95.50 269 LYS A CA 1
ATOM 2170 C C . LYS A 1 269 ? -6.061 8.247 1.608 1.00 95.50 269 LYS A C 1
ATOM 2172 O O . LYS A 1 269 ? -5.774 8.494 0.437 1.00 95.50 269 LYS A O 1
ATOM 2177 N N . LEU A 1 270 ? -5.706 7.114 2.209 1.00 94.25 270 LEU A N 1
ATOM 2178 C CA . LEU A 1 270 ? -4.917 6.072 1.575 1.00 94.25 270 LEU A CA 1
ATOM 2179 C C . LEU A 1 270 ? -5.740 5.283 0.558 1.00 94.25 270 LEU A C 1
ATOM 2181 O O . LEU A 1 270 ? -6.927 5.014 0.726 1.00 94.25 270 LEU A O 1
ATOM 2185 N N . THR A 1 271 ? -5.073 4.909 -0.525 1.00 91.56 271 THR A N 1
ATOM 2186 C CA . THR A 1 271 ? -5.645 4.160 -1.647 1.00 91.56 271 THR A CA 1
ATOM 2187 C C . THR A 1 271 ? -4.664 3.071 -2.063 1.00 91.56 271 THR A C 1
ATOM 2189 O O . THR A 1 271 ? -3.482 3.148 -1.727 1.00 91.56 271 THR A O 1
ATOM 2192 N N . GLN A 1 272 ? -5.110 2.097 -2.862 1.00 87.81 272 GLN A N 1
ATOM 2193 C CA . GLN A 1 272 ? -4.217 1.077 -3.436 1.00 87.81 272 GLN A CA 1
ATOM 2194 C C . GLN A 1 272 ? -2.988 1.692 -4.131 1.00 87.81 272 GLN A C 1
ATOM 2196 O O . GLN A 1 272 ? -1.888 1.164 -4.042 1.00 87.81 272 GLN A O 1
ATOM 2201 N N . GLN A 1 273 ? -3.164 2.848 -4.771 1.00 87.62 273 GLN A N 1
ATOM 2202 C CA . GLN A 1 273 ? -2.099 3.564 -5.473 1.00 87.62 273 GLN A CA 1
ATOM 2203 C C . GLN A 1 273 ? -0.976 4.030 -4.537 1.00 87.62 273 GLN A C 1
ATOM 2205 O O . GLN A 1 273 ? 0.193 3.987 -4.916 1.00 87.62 273 GLN A O 1
ATOM 2210 N N . HIS A 1 274 ? -1.314 4.433 -3.307 1.00 91.50 274 HIS A N 1
ATOM 2211 C CA . HIS A 1 274 ? -0.320 4.789 -2.296 1.00 91.50 274 HIS A CA 1
ATOM 2212 C C . HIS A 1 274 ? 0.549 3.572 -1.958 1.00 91.50 274 HIS A C 1
ATOM 2214 O O . HIS A 1 274 ? 1.771 3.655 -2.036 1.00 91.50 274 HIS A O 1
ATOM 2220 N N . PHE A 1 275 ? -0.065 2.422 -1.672 1.00 89.31 275 PHE A N 1
ATOM 2221 C CA . PHE A 1 275 ? 0.668 1.189 -1.363 1.00 89.31 275 PHE A CA 1
ATOM 2222 C C . PHE A 1 275 ? 1.497 0.679 -2.548 1.00 89.31 275 PHE A C 1
ATOM 2224 O O . PHE A 1 275 ? 2.646 0.284 -2.365 1.00 89.31 275 PHE A O 1
ATOM 2231 N N . ASP A 1 276 ? 0.978 0.775 -3.774 1.00 86.19 276 ASP A N 1
ATOM 2232 C CA . ASP A 1 276 ? 1.744 0.438 -4.976 1.00 86.19 276 ASP A CA 1
ATOM 2233 C C . ASP A 1 276 ? 2.990 1.332 -5.102 1.00 86.19 276 ASP A C 1
ATOM 2235 O O . ASP A 1 276 ? 4.098 0.848 -5.356 1.00 86.19 276 ASP A O 1
ATOM 2239 N N . LYS A 1 277 ? 2.841 2.647 -4.883 1.00 88.56 277 LYS A N 1
ATOM 2240 C CA . LYS A 1 277 ? 3.966 3.591 -4.944 1.00 88.56 277 LYS A CA 1
ATOM 2241 C C . LYS A 1 277 ? 4.979 3.367 -3.827 1.00 88.56 277 LYS A C 1
ATOM 2243 O O . LYS A 1 277 ? 6.168 3.610 -4.032 1.00 88.56 277 LYS A O 1
ATOM 2248 N N . LEU A 1 278 ? 4.527 2.880 -2.678 1.00 89.81 278 LEU A N 1
ATOM 2249 C CA . LEU A 1 278 ? 5.367 2.678 -1.510 1.00 89.81 278 LEU A CA 1
ATOM 2250 C C . LEU A 1 278 ? 6.509 1.694 -1.772 1.00 89.81 278 LEU A C 1
ATOM 2252 O O . LEU A 1 278 ? 7.629 1.960 -1.356 1.00 89.81 278 LEU A O 1
ATOM 2256 N N . VAL A 1 279 ? 6.273 0.635 -2.551 1.00 87.25 279 VAL A N 1
ATOM 2257 C CA . VAL A 1 279 ? 7.335 -0.312 -2.943 1.00 87.25 279 VAL A CA 1
ATOM 2258 C C . VAL A 1 279 ? 8.442 0.383 -3.744 1.00 87.25 279 VAL A C 1
ATOM 2260 O O . VAL A 1 279 ? 9.630 0.144 -3.531 1.00 87.25 279 VAL A O 1
ATOM 2263 N N . GLN A 1 280 ? 8.072 1.289 -4.653 1.00 89.44 280 GLN A N 1
ATOM 2264 C CA . GLN A 1 280 ? 9.047 2.088 -5.399 1.00 89.44 280 GLN A CA 1
ATOM 2265 C C . GLN A 1 280 ? 9.811 3.038 -4.469 1.00 89.44 280 GLN A C 1
ATOM 2267 O O . GLN A 1 280 ? 11.013 3.229 -4.657 1.00 89.44 280 GLN A O 1
ATOM 2272 N N . MET A 1 281 ? 9.134 3.611 -3.468 1.00 90.12 281 MET A N 1
ATOM 2273 C CA . MET A 1 281 ? 9.768 4.476 -2.473 1.00 90.12 281 MET A CA 1
ATOM 2274 C C . MET A 1 281 ? 10.719 3.712 -1.551 1.00 90.12 281 MET A C 1
ATOM 2276 O O . MET A 1 281 ? 11.825 4.172 -1.293 1.00 90.12 281 MET A O 1
ATOM 2280 N N . GLU A 1 282 ? 10.348 2.519 -1.110 1.00 92.19 282 GLU A N 1
ATOM 2281 C CA . GLU A 1 282 ? 11.208 1.653 -0.307 1.00 92.19 282 GLU A CA 1
ATOM 2282 C C . GLU A 1 282 ? 12.500 1.314 -1.055 1.00 92.19 282 GLU A C 1
ATOM 2284 O O . GLU A 1 282 ? 13.593 1.531 -0.534 1.00 92.19 282 GLU A O 1
ATOM 2289 N N . GLN A 1 283 ? 12.392 0.923 -2.329 1.00 90.69 283 GLN A N 1
ATOM 2290 C CA . GLN A 1 283 ? 13.554 0.754 -3.203 1.00 90.69 283 GLN A CA 1
ATOM 2291 C C . GLN A 1 283 ? 14.399 2.035 -3.279 1.00 90.69 283 GLN A C 1
ATOM 2293 O O . GLN A 1 283 ? 15.625 1.971 -3.237 1.00 90.69 283 GLN A O 1
ATOM 2298 N N . THR A 1 284 ? 13.765 3.208 -3.372 1.00 88.94 284 THR A N 1
ATOM 2299 C CA . THR A 1 284 ? 14.495 4.482 -3.444 1.00 88.94 284 THR A CA 1
ATOM 2300 C C . THR A 1 284 ? 15.250 4.820 -2.168 1.00 88.94 284 THR A C 1
ATOM 2302 O O . THR A 1 284 ? 16.376 5.306 -2.248 1.00 88.94 284 THR A O 1
ATOM 2305 N N . VAL A 1 285 ? 14.671 4.483 -1.012 1.00 91.81 285 VAL A N 1
ATOM 2306 C CA . VAL A 1 285 ? 15.309 4.609 0.299 1.00 91.81 285 VAL A CA 1
ATOM 2307 C C . VAL A 1 285 ? 16.503 3.669 0.400 1.00 91.81 285 VAL A C 1
ATOM 2309 O O . VAL A 1 285 ? 17.609 4.119 0.684 1.00 91.81 285 VAL A O 1
ATOM 2312 N N . SER A 1 286 ? 16.317 2.380 0.104 1.00 92.06 286 SER A N 1
ATOM 2313 C CA . SER A 1 286 ? 17.395 1.388 0.206 1.00 92.06 286 SER A CA 1
ATOM 2314 C C . SER A 1 286 ? 18.587 1.715 -0.697 1.00 92.06 286 SER A C 1
ATOM 2316 O O . SER A 1 286 ? 19.738 1.508 -0.314 1.00 92.06 286 SER A O 1
ATOM 2318 N N . TRP A 1 287 ? 18.324 2.255 -1.887 1.00 90.38 287 TRP A N 1
ATOM 2319 C CA . TRP A 1 287 ? 19.339 2.484 -2.916 1.00 90.38 287 TRP A CA 1
ATOM 2320 C C . TRP A 1 287 ? 19.722 3.958 -3.106 1.00 90.38 287 TRP A C 1
ATOM 2322 O O . TRP A 1 287 ? 20.466 4.269 -4.035 1.00 90.38 287 TRP A O 1
ATOM 2332 N N . HIS A 1 288 ? 19.262 4.847 -2.218 1.00 88.62 288 HIS A N 1
ATOM 2333 C CA . HIS A 1 288 ? 19.626 6.269 -2.166 1.00 88.62 288 HIS A CA 1
ATOM 2334 C C . HIS A 1 288 ? 19.476 6.995 -3.519 1.00 88.62 288 HIS A C 1
ATOM 2336 O O . HIS A 1 288 ? 20.364 7.734 -3.948 1.00 88.62 288 HIS A O 1
ATOM 2342 N N . LEU A 1 289 ? 18.355 6.776 -4.216 1.00 87.94 289 LEU A N 1
ATOM 2343 C CA . LEU A 1 289 ? 18.057 7.414 -5.506 1.00 87.94 289 LEU A CA 1
ATOM 2344 C C . LEU A 1 289 ? 16.738 8.195 -5.465 1.00 87.94 289 LEU A C 1
ATOM 2346 O O . LEU A 1 289 ? 15.834 7.795 -4.744 1.00 87.94 289 LEU A O 1
ATOM 2350 N N . PRO A 1 290 ? 16.566 9.264 -6.262 1.00 86.75 290 PRO A N 1
ATOM 2351 C CA . PRO A 1 290 ? 15.271 9.937 -6.372 1.00 86.75 290 PRO A CA 1
ATOM 2352 C C . PRO A 1 290 ? 14.190 9.008 -6.947 1.00 86.75 290 PRO A C 1
ATOM 2354 O O . PRO A 1 290 ? 14.469 8.232 -7.869 1.00 86.75 290 PRO A O 1
ATOM 2357 N N . VAL A 1 291 ? 12.942 9.124 -6.474 1.00 87.25 291 VAL A N 1
ATOM 2358 C CA . VAL A 1 291 ? 11.790 8.334 -6.976 1.00 87.25 291 VAL A CA 1
ATOM 2359 C C . VAL A 1 291 ? 11.615 8.494 -8.484 1.00 87.25 291 VAL A C 1
ATOM 2361 O O . VAL A 1 291 ? 11.308 7.538 -9.190 1.00 87.25 291 VAL A O 1
ATOM 2364 N N . GLU A 1 292 ? 11.879 9.693 -8.992 1.00 85.00 292 GLU A N 1
ATOM 2365 C CA . GLU A 1 292 ? 11.826 10.074 -10.403 1.00 85.00 292 GLU A CA 1
ATOM 2366 C C . GLU A 1 292 ? 12.784 9.251 -11.276 1.00 85.00 292 GLU A C 1
ATOM 2368 O O . GLU A 1 292 ? 12.554 9.119 -12.479 1.00 85.00 292 GLU A O 1
ATOM 2373 N N . GLN A 1 293 ? 13.870 8.741 -10.686 1.00 88.81 293 GLN A N 1
ATOM 2374 C CA . GLN A 1 293 ? 14.884 7.947 -11.376 1.00 88.81 293 GLN A CA 1
ATOM 2375 C C . GLN A 1 293 ? 14.649 6.441 -11.240 1.00 88.81 293 GLN A C 1
ATOM 2377 O O . GLN A 1 293 ? 15.263 5.678 -11.981 1.00 88.81 293 GLN A O 1
ATOM 2382 N N . ASN A 1 294 ? 13.764 5.996 -10.347 1.00 92.75 294 ASN A N 1
ATOM 2383 C CA . ASN A 1 294 ? 13.387 4.592 -10.244 1.00 92.75 294 ASN A CA 1
ATOM 2384 C C . ASN A 1 294 ? 12.290 4.275 -11.273 1.00 92.75 294 ASN A C 1
ATOM 2386 O O . ASN A 1 294 ? 11.152 4.703 -11.113 1.00 92.75 294 ASN A O 1
ATOM 2390 N N . ILE A 1 295 ? 12.593 3.518 -12.326 1.00 94.44 295 ILE A N 1
ATOM 2391 C CA . ILE A 1 295 ? 11.584 3.094 -13.306 1.00 94.44 295 ILE A CA 1
ATOM 2392 C C . ILE A 1 295 ? 11.102 1.692 -12.947 1.00 94.44 295 ILE A C 1
ATOM 2394 O O . ILE A 1 295 ? 11.840 0.735 -13.152 1.00 94.44 295 ILE A O 1
ATOM 2398 N N . CYS A 1 296 ? 9.863 1.581 -12.458 1.00 94.44 296 CYS A N 1
ATOM 2399 C CA . CYS A 1 296 ? 9.236 0.324 -12.039 1.00 94.44 296 CYS A CA 1
ATOM 2400 C C . CYS A 1 296 ? 8.077 -0.063 -12.973 1.00 94.44 296 CYS A C 1
ATOM 2402 O O . CYS A 1 296 ? 7.251 0.790 -13.306 1.00 94.44 296 CYS A O 1
ATOM 2404 N N . TYR A 1 297 ? 8.018 -1.325 -13.412 1.00 95.44 297 TYR A N 1
ATOM 2405 C CA . TYR A 1 297 ? 6.921 -1.874 -14.226 1.00 95.44 297 TYR A CA 1
ATOM 2406 C C . TYR A 1 297 ? 6.967 -3.408 -14.334 1.00 95.44 297 TYR A C 1
ATOM 2408 O O . TYR A 1 297 ? 7.988 -4.033 -14.045 1.00 95.44 297 TYR A O 1
ATOM 2416 N N . ALA A 1 298 ? 5.885 -4.031 -14.813 1.00 96.25 298 ALA A N 1
ATOM 2417 C CA . ALA A 1 298 ? 5.823 -5.476 -15.036 1.00 96.25 298 ALA A CA 1
ATOM 2418 C C . ALA A 1 298 ? 6.711 -5.937 -16.208 1.00 96.25 298 ALA A C 1
ATOM 2420 O O . ALA A 1 298 ? 6.617 -5.411 -17.321 1.00 96.25 298 ALA A O 1
ATOM 2421 N N . LYS A 1 299 ? 7.496 -7.005 -16.008 1.00 95.75 299 LYS A N 1
ATOM 2422 C CA . LYS A 1 299 ? 8.450 -7.593 -16.977 1.00 95.75 299 LYS A CA 1
ATOM 2423 C C . LYS A 1 299 ? 7.878 -7.781 -18.382 1.00 95.75 299 LYS A C 1
ATOM 2425 O O . LYS A 1 299 ? 8.610 -7.624 -19.353 1.00 95.75 299 LYS A O 1
ATOM 2430 N N . LYS A 1 300 ? 6.581 -8.074 -18.510 1.00 95.31 300 LYS A N 1
ATOM 2431 C CA . LYS A 1 300 ? 5.888 -8.247 -19.798 1.00 95.31 300 LYS A CA 1
ATOM 2432 C C . LYS A 1 300 ? 5.999 -7.023 -20.721 1.00 95.31 300 LYS A C 1
ATOM 2434 O O . LYS A 1 300 ? 6.043 -7.186 -21.937 1.00 95.31 300 LYS A O 1
ATOM 2439 N N . LEU A 1 301 ? 6.137 -5.799 -20.192 1.00 95.38 301 LEU A N 1
ATOM 2440 C CA . LEU A 1 301 ? 6.394 -4.614 -21.032 1.00 95.38 301 LEU A CA 1
ATOM 2441 C C . LEU A 1 301 ? 7.735 -4.689 -21.774 1.00 95.38 301 LEU A C 1
ATOM 2443 O O . LEU A 1 301 ? 7.933 -3.982 -22.765 1.00 95.38 301 LEU A O 1
ATOM 2447 N N . ASN A 1 302 ? 8.657 -5.560 -21.355 1.00 95.44 302 ASN A N 1
ATOM 2448 C CA . ASN A 1 302 ? 9.900 -5.762 -22.084 1.00 95.44 302 ASN A CA 1
ATOM 2449 C C . ASN A 1 302 ? 9.735 -6.449 -23.428 1.00 95.44 302 ASN A C 1
ATOM 2451 O O . ASN A 1 302 ? 10.654 -6.366 -24.237 1.00 95.44 302 ASN A O 1
ATOM 2455 N N . ASP A 1 303 ? 8.596 -7.087 -23.681 1.00 92.25 303 ASP A N 1
ATOM 2456 C CA . ASP A 1 303 ? 8.288 -7.699 -24.973 1.00 92.25 303 ASP A CA 1
ATOM 2457 C C . ASP A 1 303 ? 7.832 -6.673 -26.018 1.00 92.25 303 ASP A C 1
ATOM 2459 O O . ASP A 1 303 ? 7.739 -7.001 -27.199 1.00 92.25 303 ASP A O 1
ATOM 2463 N N . LEU A 1 304 ? 7.594 -5.416 -25.618 1.00 91.56 304 LEU A N 1
ATOM 2464 C CA . LEU A 1 304 ? 7.251 -4.353 -26.554 1.00 91.56 304 LEU A CA 1
ATOM 2465 C C . LEU A 1 304 ? 8.473 -3.965 -27.408 1.00 91.56 304 LEU A C 1
ATOM 2467 O O . LEU A 1 304 ? 9.491 -3.510 -26.857 1.00 91.56 304 LEU A O 1
ATOM 2471 N N . PRO A 1 305 ? 8.381 -4.076 -28.747 1.00 90.00 305 PRO A N 1
ATOM 2472 C CA . PRO A 1 305 ? 9.405 -3.552 -29.631 1.00 90.00 305 PRO A CA 1
ATOM 2473 C C . PRO A 1 305 ? 9.343 -2.023 -29.621 1.00 90.00 305 PRO A C 1
ATOM 2475 O O . PRO A 1 305 ? 8.284 -1.417 -29.767 1.00 90.00 305 PRO A O 1
ATOM 2478 N N . MET A 1 306 ? 10.498 -1.375 -29.484 1.00 93.62 306 MET A N 1
ATOM 2479 C CA . MET A 1 306 ? 10.606 0.092 -29.474 1.00 93.62 306 MET A CA 1
ATOM 2480 C C . MET A 1 306 ? 10.793 0.662 -30.893 1.00 93.62 306 MET A C 1
ATOM 2482 O O . MET A 1 306 ? 11.511 1.647 -31.096 1.00 93.62 306 MET A O 1
ATOM 2486 N N . THR A 1 307 ? 10.210 -0.005 -31.893 1.00 90.50 307 THR A N 1
ATOM 2487 C CA . THR A 1 307 ? 10.316 0.355 -33.312 1.00 90.50 307 THR A CA 1
ATOM 2488 C C . THR A 1 307 ? 9.779 1.766 -33.539 1.00 90.50 307 THR A C 1
ATOM 2490 O O . THR A 1 307 ? 8.744 2.141 -33.001 1.00 90.50 307 THR A O 1
ATOM 2493 N N . GLY A 1 308 ? 10.494 2.567 -34.330 1.00 90.06 308 GLY A N 1
ATOM 2494 C CA . GLY A 1 308 ? 10.112 3.954 -34.622 1.00 90.06 308 GLY A CA 1
ATOM 2495 C C . GLY A 1 308 ? 10.576 4.985 -33.587 1.00 90.06 308 GLY A C 1
ATOM 2496 O O . GLY A 1 308 ? 10.592 6.172 -33.899 1.00 90.06 308 GLY A O 1
ATOM 2497 N N . LEU A 1 309 ? 11.041 4.564 -32.403 1.00 94.50 309 LEU A N 1
ATOM 2498 C CA . LEU A 1 309 ? 11.583 5.474 -31.390 1.00 94.50 309 LEU A CA 1
ATOM 2499 C C . LEU A 1 309 ? 13.105 5.593 -31.495 1.00 94.50 309 LEU A C 1
ATOM 2501 O O . LEU A 1 309 ? 13.825 4.592 -31.516 1.00 94.50 309 LEU A O 1
ATOM 2505 N N . ASN A 1 310 ? 13.625 6.820 -31.493 1.00 92.62 310 ASN A N 1
ATOM 2506 C CA . ASN A 1 310 ? 15.060 7.063 -31.312 1.00 92.62 310 ASN A CA 1
ATOM 2507 C C . ASN A 1 310 ? 15.482 6.950 -29.830 1.00 92.62 310 ASN A C 1
ATOM 2509 O O . ASN A 1 310 ? 14.643 6.859 -28.937 1.00 92.62 310 ASN A O 1
ATOM 2513 N N . ALA A 1 311 ? 16.786 6.998 -29.552 1.00 91.31 311 ALA A N 1
ATOM 2514 C CA . ALA A 1 311 ? 17.319 6.771 -28.207 1.00 91.31 311 ALA A CA 1
ATOM 2515 C C . ALA A 1 311 ? 16.794 7.765 -27.154 1.00 91.31 311 ALA A C 1
ATOM 2517 O O . ALA A 1 311 ? 16.514 7.371 -26.024 1.00 91.31 311 ALA A O 1
ATOM 2518 N N . THR A 1 312 ? 16.626 9.038 -27.524 1.00 91.81 312 THR A N 1
ATOM 2519 C CA . THR A 1 312 ? 16.061 10.067 -26.639 1.00 91.81 312 THR A CA 1
ATOM 2520 C C . THR A 1 312 ? 14.574 9.825 -26.396 1.00 91.81 312 THR A C 1
ATOM 2522 O O . THR A 1 312 ? 14.107 9.950 -25.269 1.00 91.81 312 THR A O 1
ATOM 2525 N N . GLN A 1 313 ? 13.827 9.431 -27.430 1.00 94.94 313 GLN A N 1
ATOM 2526 C CA . GLN A 1 313 ? 12.414 9.079 -27.291 1.00 94.94 313 GLN A CA 1
ATOM 2527 C C . GLN A 1 313 ? 12.215 7.814 -26.453 1.00 94.94 313 GLN A C 1
ATOM 2529 O O . GLN A 1 313 ? 11.268 7.765 -25.682 1.00 94.94 313 GLN A O 1
ATOM 2534 N N . GLN A 1 314 ? 13.117 6.828 -26.528 1.00 95.31 314 GLN A N 1
ATOM 2535 C CA . GLN A 1 314 ? 13.082 5.675 -25.625 1.00 95.31 314 GLN A CA 1
ATOM 2536 C C . GLN A 1 314 ? 13.327 6.083 -24.166 1.00 95.31 314 GLN A C 1
ATOM 2538 O O . GLN A 1 314 ? 12.643 5.570 -23.289 1.00 95.31 314 GLN A O 1
ATOM 2543 N N . ASN A 1 315 ? 14.248 7.017 -23.887 1.00 94.31 315 ASN A N 1
ATOM 2544 C CA . ASN A 1 315 ? 14.417 7.547 -22.524 1.00 94.31 315 ASN A CA 1
ATOM 2545 C C . ASN A 1 315 ? 13.109 8.152 -22.010 1.00 94.31 315 ASN A C 1
ATOM 2547 O O . ASN A 1 315 ? 12.630 7.775 -20.947 1.00 94.31 315 ASN A O 1
ATOM 2551 N N . LEU A 1 316 ? 12.507 9.045 -22.798 1.00 95.75 316 LEU A N 1
ATOM 2552 C CA . LEU A 1 316 ? 11.238 9.678 -22.448 1.00 95.75 316 LEU A CA 1
ATOM 2553 C C . LEU A 1 316 ? 10.113 8.657 -22.272 1.00 95.75 316 LEU A C 1
ATOM 2555 O O . LEU A 1 316 ? 9.380 8.744 -21.295 1.00 95.75 316 LEU A O 1
ATOM 2559 N N . PHE A 1 317 ? 10.008 7.672 -23.166 1.00 96.50 317 PHE A N 1
ATOM 2560 C CA . PHE A 1 317 ? 9.024 6.597 -23.072 1.00 96.50 317 PHE A CA 1
ATOM 2561 C C . PHE A 1 317 ? 9.098 5.891 -21.716 1.00 96.50 317 PHE A C 1
ATOM 2563 O O . PHE A 1 317 ? 8.087 5.770 -21.030 1.00 96.50 317 PHE A O 1
ATOM 2570 N N . TRP A 1 318 ? 10.292 5.472 -21.293 1.00 95.81 318 TRP A N 1
ATOM 2571 C CA . TRP A 1 318 ? 10.437 4.759 -20.026 1.00 95.81 318 TRP A CA 1
ATOM 2572 C C . TRP A 1 318 ? 10.287 5.659 -18.802 1.00 95.81 318 TRP A C 1
ATOM 2574 O O . TRP A 1 318 ? 9.758 5.202 -17.793 1.00 95.81 318 TRP A O 1
ATOM 2584 N N . ILE A 1 319 ? 10.652 6.940 -18.899 1.00 94.62 319 ILE A N 1
ATOM 2585 C CA . ILE A 1 319 ? 10.303 7.935 -17.877 1.00 94.62 319 ILE A CA 1
ATOM 2586 C C . ILE A 1 319 ? 8.781 8.007 -17.725 1.00 94.62 319 ILE A C 1
ATOM 2588 O O . ILE A 1 319 ? 8.278 7.919 -16.609 1.00 94.62 319 ILE A O 1
ATOM 2592 N N . ILE A 1 320 ? 8.036 8.108 -18.830 1.00 95.56 320 ILE A N 1
ATOM 2593 C CA . ILE A 1 320 ? 6.566 8.144 -18.819 1.00 95.56 320 ILE A CA 1
ATOM 2594 C C . ILE A 1 320 ? 5.997 6.852 -18.219 1.00 95.56 320 ILE A C 1
ATOM 2596 O O . ILE A 1 320 ? 5.116 6.927 -17.368 1.00 95.56 320 ILE A O 1
ATOM 2600 N N . VAL A 1 321 ? 6.531 5.681 -18.583 1.00 95.19 321 VAL A N 1
ATOM 2601 C CA . VAL A 1 321 ? 6.170 4.393 -17.958 1.00 95.19 321 VAL A CA 1
ATOM 2602 C C . VAL A 1 321 ? 6.381 4.434 -16.441 1.00 95.19 321 VAL A C 1
ATOM 2604 O O . VAL A 1 321 ? 5.468 4.089 -15.695 1.00 95.19 321 VAL A O 1
ATOM 2607 N N . GLY A 1 322 ? 7.527 4.932 -15.967 1.00 92.81 322 GLY A N 1
ATOM 2608 C CA . GLY A 1 322 ? 7.791 5.093 -14.533 1.00 92.81 322 GLY A CA 1
ATOM 2609 C C . GLY A 1 322 ? 6.856 6.095 -13.841 1.00 92.81 322 GLY A C 1
ATOM 2610 O O . GLY A 1 322 ? 6.549 5.937 -12.658 1.00 92.81 322 GLY A O 1
ATOM 2611 N N . ARG A 1 323 ? 6.350 7.105 -14.565 1.00 91.38 323 ARG A N 1
ATOM 2612 C CA . ARG A 1 323 ? 5.317 8.028 -14.057 1.00 91.38 323 ARG A CA 1
ATOM 2613 C C . ARG A 1 323 ? 3.939 7.387 -13.977 1.00 91.38 323 ARG A C 1
ATOM 2615 O O . ARG A 1 323 ? 3.200 7.729 -13.064 1.00 91.38 323 ARG A O 1
ATOM 2622 N N . LEU A 1 324 ? 3.614 6.476 -14.890 1.00 92.69 324 LEU A N 1
ATOM 2623 C CA . LEU A 1 324 ? 2.359 5.719 -14.887 1.00 92.69 324 LEU A CA 1
ATOM 2624 C C . LEU A 1 324 ? 2.304 4.684 -13.756 1.00 92.69 324 LEU A C 1
ATOM 2626 O O . LEU A 1 324 ? 1.211 4.300 -13.342 1.00 92.69 324 LEU A O 1
ATOM 2630 N N . TYR A 1 325 ? 3.461 4.255 -13.241 1.00 92.56 325 TYR A N 1
ATOM 2631 C CA . TYR A 1 325 ? 3.528 3.316 -12.127 1.00 92.56 325 TYR A CA 1
ATOM 2632 C C . TYR A 1 325 ? 2.829 3.854 -10.871 1.00 92.56 325 TYR A C 1
ATOM 2634 O O . TYR A 1 325 ? 3.167 4.938 -10.367 1.00 92.56 325 TYR A O 1
ATOM 2642 N N . GLY A 1 326 ? 1.881 3.065 -10.363 1.00 89.38 326 GLY A N 1
ATOM 2643 C CA . GLY A 1 326 ? 1.075 3.386 -9.187 1.00 89.38 326 GLY A CA 1
ATOM 2644 C C . GLY A 1 326 ? 0.020 4.473 -9.417 1.00 89.38 326 GLY A C 1
ATOM 2645 O O . GLY A 1 326 ? -0.517 4.989 -8.450 1.00 89.38 326 GLY A O 1
ATOM 2646 N N . GLN A 1 327 ? -0.291 4.858 -10.662 1.00 88.31 327 GLN A N 1
ATOM 2647 C CA . GLN A 1 327 ? -1.314 5.882 -10.963 1.00 88.31 327 GLN A CA 1
ATOM 2648 C C . GLN A 1 327 ? -2.717 5.301 -11.193 1.00 88.31 327 GLN A C 1
ATOM 2650 O O . GLN A 1 327 ? -3.686 6.034 -11.411 1.00 88.31 327 GLN A O 1
ATOM 2655 N N . GLY A 1 328 ? -2.869 3.974 -11.162 1.00 88.56 328 GLY A N 1
ATOM 2656 C CA . GLY A 1 328 ? -4.105 3.275 -11.510 1.00 88.56 328 GLY A CA 1
ATOM 2657 C C . GLY A 1 328 ? -4.686 3.764 -12.839 1.00 88.56 328 GLY A C 1
ATOM 2658 O O . GLY A 1 328 ? -4.012 3.759 -13.864 1.00 88.56 328 GLY A O 1
ATOM 2659 N N . ARG A 1 329 ? -5.954 4.194 -12.813 1.00 90.50 329 ARG A N 1
ATOM 2660 C CA . ARG A 1 329 ? -6.691 4.699 -13.988 1.00 90.50 329 ARG A CA 1
ATOM 2661 C C . ARG A 1 329 ? -6.498 6.190 -14.254 1.00 90.50 329 ARG A C 1
ATOM 2663 O O . ARG A 1 329 ? -7.101 6.716 -15.188 1.00 90.50 329 ARG A O 1
ATOM 2670 N N . GLN A 1 330 ? -5.741 6.888 -13.412 1.00 89.62 330 GLN A N 1
ATOM 2671 C CA . GLN A 1 330 ? -5.634 8.334 -13.521 1.00 89.62 330 GLN A CA 1
ATOM 2672 C C . GLN A 1 330 ? -4.894 8.729 -14.798 1.00 89.62 330 GLN A C 1
ATOM 2674 O O . GLN A 1 330 ? -3.946 8.080 -15.242 1.00 89.62 330 GLN A O 1
ATOM 2679 N N . LYS A 1 331 ? -5.353 9.827 -15.394 1.00 92.19 331 LYS A N 1
ATOM 2680 C CA . LYS A 1 331 ? -4.657 10.485 -16.490 1.00 92.19 331 LYS A CA 1
ATOM 2681 C C . LYS A 1 331 ? -3.442 11.207 -15.928 1.00 92.19 331 LYS A C 1
ATOM 2683 O O . LYS A 1 331 ? -3.597 12.083 -15.083 1.00 92.19 331 LYS A O 1
ATOM 2688 N N . ILE A 1 332 ? -2.261 10.910 -16.460 1.00 93.19 332 ILE A N 1
ATOM 2689 C CA . ILE A 1 332 ? -1.078 11.726 -16.185 1.00 93.19 332 ILE A CA 1
ATOM 2690 C C . ILE A 1 332 ? -0.984 12.863 -17.205 1.00 93.19 332 ILE A C 1
ATOM 2692 O O . ILE A 1 332 ? -1.299 12.684 -18.386 1.00 93.19 332 ILE A O 1
ATOM 2696 N N . SER A 1 333 ? -0.547 14.032 -16.739 1.00 93.94 333 SER A N 1
ATOM 2697 C CA . SER A 1 333 ? -0.240 15.196 -17.570 1.00 93.94 333 SER A CA 1
ATOM 2698 C C . SER A 1 333 ? 1.171 15.663 -17.240 1.00 93.94 333 SER A C 1
ATOM 2700 O O . SER A 1 333 ? 1.456 15.960 -16.083 1.00 93.94 333 SER A O 1
ATOM 2702 N N . LEU A 1 334 ? 2.046 15.685 -18.244 1.00 93.94 334 LEU A N 1
ATOM 2703 C CA . LEU A 1 334 ? 3.456 16.051 -18.122 1.00 93.94 334 LEU A CA 1
ATOM 2704 C C . LEU A 1 334 ? 3.758 17.216 -19.057 1.00 93.94 334 LEU A C 1
ATOM 2706 O O . LEU A 1 334 ? 3.530 17.127 -20.265 1.00 93.94 334 LEU A O 1
ATOM 2710 N N . THR A 1 335 ? 4.303 18.296 -18.519 1.00 94.06 335 THR A N 1
ATOM 2711 C CA . THR A 1 335 ? 4.754 19.433 -19.321 1.00 94.06 335 THR A CA 1
ATOM 2712 C C . THR A 1 335 ? 6.009 19.070 -20.118 1.00 94.06 335 THR A C 1
ATOM 2714 O O . THR A 1 335 ? 6.810 18.211 -19.732 1.00 94.06 335 THR A O 1
ATOM 2717 N N . ALA A 1 336 ? 6.234 19.770 -21.230 1.00 92.69 336 ALA A N 1
ATOM 2718 C CA . ALA A 1 336 ? 7.470 19.642 -21.994 1.00 92.69 336 ALA A CA 1
ATOM 2719 C C . ALA A 1 336 ? 8.708 19.957 -21.132 1.00 92.69 336 ALA A C 1
ATOM 2721 O O . ALA A 1 336 ? 9.737 19.311 -21.293 1.00 92.69 336 ALA A O 1
ATOM 2722 N N . ASN A 1 337 ? 8.622 20.890 -20.180 1.00 90.31 337 ASN A N 1
ATOM 2723 C CA . ASN A 1 337 ? 9.746 21.203 -19.295 1.00 90.31 337 ASN A CA 1
ATOM 2724 C C . ASN A 1 337 ? 10.051 20.056 -18.318 1.00 90.31 337 ASN A C 1
ATOM 2726 O O . ASN A 1 337 ? 11.205 19.639 -18.244 1.00 90.31 337 ASN A O 1
ATOM 2730 N N . GLU A 1 338 ? 9.038 19.465 -17.674 1.00 90.25 338 GLU A N 1
ATOM 2731 C CA . GLU A 1 338 ? 9.227 18.298 -16.791 1.00 90.25 338 GLU A CA 1
ATOM 2732 C C . GLU A 1 338 ? 9.879 17.123 -17.541 1.00 90.25 338 GLU A C 1
ATOM 2734 O O . GLU A 1 338 ? 10.803 16.479 -17.041 1.00 90.25 338 GLU A O 1
ATOM 2739 N N . LEU A 1 339 ? 9.441 16.858 -18.777 1.00 91.69 339 LEU A N 1
ATOM 2740 C CA . LEU A 1 339 ? 10.030 15.820 -19.628 1.00 91.69 339 LEU A CA 1
ATOM 2741 C C . LEU A 1 339 ? 11.471 16.149 -20.042 1.00 91.69 339 LEU A C 1
ATOM 2743 O O . LEU A 1 339 ? 12.320 15.256 -20.102 1.00 91.69 339 LEU A O 1
ATOM 2747 N N . LYS A 1 340 ? 11.756 17.422 -20.332 1.00 89.44 340 LYS A N 1
ATOM 2748 C CA . LYS A 1 340 ? 13.093 17.902 -20.706 1.00 89.44 340 LYS A CA 1
ATOM 2749 C C . LYS A 1 340 ? 14.090 17.681 -19.575 1.00 89.44 340 LYS A C 1
ATOM 2751 O O . LYS A 1 340 ? 15.183 17.166 -19.822 1.00 89.44 340 LYS A O 1
ATOM 2756 N N . GLU A 1 341 ? 13.695 18.052 -18.362 1.00 85.81 341 GLU A N 1
ATOM 2757 C CA . GLU A 1 341 ? 14.485 17.896 -17.143 1.00 85.81 341 GLU A CA 1
ATOM 2758 C C . GLU A 1 341 ? 14.704 16.419 -16.818 1.00 85.81 341 GLU A C 1
ATOM 2760 O O . GLU A 1 341 ? 15.850 15.983 -16.704 1.00 85.81 341 GLU A O 1
ATOM 2765 N N . ALA A 1 342 ? 13.635 15.615 -16.788 1.00 83.69 342 ALA A N 1
ATOM 2766 C CA . ALA A 1 342 ? 13.720 14.190 -16.471 1.00 83.69 342 ALA A CA 1
ATOM 2767 C C . ALA A 1 342 ? 14.600 13.400 -17.459 1.00 83.69 342 ALA A C 1
ATOM 2769 O O . ALA A 1 342 ? 15.285 12.453 -17.070 1.00 83.69 342 ALA A O 1
ATOM 2770 N N . ALA A 1 343 ? 14.609 13.790 -18.738 1.00 83.06 343 ALA A N 1
ATOM 2771 C CA . ALA A 1 343 ? 15.447 13.167 -19.762 1.00 83.06 343 ALA A CA 1
ATOM 2772 C C . ALA A 1 343 ? 16.877 13.730 -19.834 1.00 83.06 343 ALA A C 1
ATOM 2774 O O . ALA A 1 343 ? 17.671 13.249 -20.649 1.00 83.06 343 ALA A O 1
ATOM 2775 N N . GLY A 1 344 ? 17.210 14.764 -19.050 1.00 79.38 344 GLY A N 1
ATOM 2776 C CA . GLY A 1 344 ? 18.503 15.447 -19.121 1.00 79.38 344 GLY A CA 1
ATOM 2777 C C . GLY A 1 344 ? 18.780 16.071 -20.496 1.00 79.38 344 GLY A C 1
ATOM 2778 O O . GLY A 1 344 ? 19.925 16.093 -20.959 1.00 79.38 344 GLY A O 1
ATOM 2779 N N . TYR A 1 345 ? 17.741 16.535 -21.199 1.00 82.81 345 TYR A N 1
ATOM 2780 C CA . TYR A 1 345 ? 17.868 17.048 -22.562 1.00 82.81 345 TYR A CA 1
ATOM 2781 C C . TYR A 1 345 ? 18.454 18.470 -22.572 1.00 82.81 345 TYR A C 1
ATOM 2783 O O . TYR A 1 345 ? 17.774 19.460 -22.305 1.00 82.81 345 TYR A O 1
ATOM 2791 N N . ARG A 1 346 ? 19.742 18.576 -22.923 1.00 79.75 346 ARG A N 1
ATOM 2792 C CA . ARG A 1 346 ? 20.535 19.818 -22.806 1.00 79.75 346 ARG A CA 1
ATOM 2793 C C . ARG A 1 346 ? 20.297 20.865 -23.908 1.00 79.75 346 ARG A C 1
ATOM 2795 O O . ARG A 1 346 ? 20.786 21.984 -23.786 1.00 79.75 346 ARG A O 1
ATOM 2802 N N . SER A 1 347 ? 19.595 20.539 -25.000 1.00 82.44 347 SER A N 1
ATOM 2803 C CA . SER A 1 347 ? 19.412 21.508 -26.097 1.00 82.44 347 SER A CA 1
ATOM 2804 C C . SER A 1 347 ? 18.501 22.668 -25.680 1.00 82.44 347 SER A C 1
ATOM 2806 O O . SER A 1 347 ? 17.471 22.477 -25.027 1.00 82.44 347 SER A O 1
ATOM 2808 N N . LYS A 1 348 ? 18.860 23.882 -26.109 1.00 84.19 348 LYS A N 1
ATOM 2809 C CA . LYS A 1 348 ? 18.051 25.098 -25.922 1.00 84.19 348 LYS A CA 1
ATOM 2810 C C . LYS A 1 348 ? 16.919 25.230 -26.950 1.00 84.19 348 LYS A C 1
ATOM 2812 O O . LYS A 1 348 ? 16.060 26.087 -26.799 1.00 84.19 348 LYS A O 1
ATOM 2817 N N . ASP A 1 349 ? 16.890 24.375 -27.971 1.00 87.69 349 ASP A N 1
ATOM 2818 C CA . ASP A 1 349 ? 15.838 24.381 -28.989 1.00 87.69 349 ASP A CA 1
ATOM 2819 C C . ASP A 1 349 ? 14.562 23.702 -28.466 1.00 87.69 349 ASP A C 1
ATOM 2821 O O . ASP A 1 349 ? 14.417 22.474 -28.513 1.00 87.69 349 ASP A O 1
ATOM 2825 N N . HIS A 1 350 ? 13.657 24.524 -27.934 1.00 87.00 350 HIS A N 1
ATOM 2826 C CA . HIS A 1 350 ? 12.374 24.086 -27.388 1.00 87.00 350 HIS A CA 1
ATOM 2827 C C . HIS A 1 350 ? 11.456 23.501 -28.466 1.00 87.00 350 HIS A C 1
ATOM 2829 O O . HIS A 1 350 ? 10.897 22.429 -28.256 1.00 87.00 350 HIS A O 1
ATOM 2835 N N . LYS A 1 351 ? 11.380 24.121 -29.652 1.00 89.75 351 LYS A N 1
ATOM 2836 C CA . LYS A 1 351 ? 10.521 23.642 -30.750 1.00 89.75 351 LYS A CA 1
ATOM 2837 C C . LYS A 1 351 ? 10.921 22.241 -31.197 1.00 89.75 351 LYS A C 1
ATOM 2839 O O . LYS A 1 351 ? 10.072 21.371 -31.368 1.00 89.75 351 LYS A O 1
ATOM 2844 N N . LYS A 1 352 ? 12.224 21.985 -31.332 1.00 90.94 352 LYS A N 1
ATOM 2845 C CA . LYS A 1 352 ? 12.723 20.650 -31.681 1.00 90.94 352 LYS A CA 1
ATOM 2846 C C . LYS A 1 352 ? 12.394 19.604 -30.617 1.00 90.94 352 LYS A C 1
ATOM 2848 O O . LYS A 1 352 ? 12.154 18.447 -30.959 1.00 90.94 352 LYS A O 1
ATOM 2853 N N . PHE A 1 353 ? 12.397 19.989 -29.342 1.00 92.56 353 PHE A N 1
ATOM 2854 C CA . PHE A 1 353 ? 12.019 19.086 -28.259 1.00 92.56 353 PHE A CA 1
ATOM 2855 C C . PHE A 1 353 ? 10.518 18.781 -28.261 1.00 92.56 353 PHE A C 1
ATOM 2857 O O . PHE A 1 353 ? 10.134 17.621 -28.143 1.00 92.56 353 PHE A O 1
ATOM 2864 N N . GLU A 1 354 ? 9.675 19.785 -28.488 1.00 93.56 354 GLU A N 1
ATOM 2865 C CA . GLU A 1 354 ? 8.228 19.601 -28.626 1.00 93.56 354 GLU A CA 1
ATOM 2866 C C . GLU A 1 354 ? 7.872 18.690 -29.805 1.00 93.56 354 GLU A C 1
ATOM 2868 O O . GLU A 1 354 ? 7.077 17.768 -29.643 1.00 93.56 354 GLU A O 1
ATOM 2873 N N . VAL A 1 355 ? 8.523 18.856 -30.963 1.00 94.38 355 VAL A N 1
ATOM 2874 C CA . VAL A 1 355 ? 8.364 17.936 -32.107 1.00 94.38 355 VAL A CA 1
ATOM 2875 C C . VAL A 1 355 ? 8.777 16.508 -31.732 1.00 94.38 355 VAL A C 1
ATOM 2877 O O . VAL A 1 355 ? 8.116 15.542 -32.112 1.00 94.38 355 VAL A O 1
ATOM 2880 N N . LEU A 1 356 ? 9.856 16.350 -30.958 1.00 95.06 356 LEU A N 1
ATOM 2881 C CA . LEU A 1 356 ? 10.312 15.042 -30.488 1.00 95.06 356 LEU A CA 1
ATOM 2882 C C . LEU A 1 356 ? 9.274 14.367 -29.578 1.00 95.06 356 LEU A C 1
ATOM 2884 O O . LEU A 1 356 ? 9.040 13.164 -29.740 1.00 95.06 356 LEU A O 1
ATOM 2888 N N . ILE A 1 357 ? 8.648 15.124 -28.667 1.00 96.38 357 ILE A N 1
ATOM 2889 C CA . ILE A 1 357 ? 7.561 14.639 -27.802 1.00 96.38 357 ILE A CA 1
ATOM 2890 C C . ILE A 1 357 ? 6.310 14.327 -28.628 1.00 96.38 357 ILE A C 1
ATOM 2892 O O . ILE A 1 357 ? 5.715 13.274 -28.430 1.00 96.38 357 ILE A O 1
ATOM 2896 N N . GLY A 1 358 ? 5.937 15.182 -29.584 1.00 96.81 358 GLY A N 1
ATOM 2897 C CA . GLY A 1 358 ? 4.797 14.946 -30.474 1.00 96.81 358 GLY A CA 1
ATOM 2898 C C . GLY A 1 358 ? 4.933 13.639 -31.258 1.00 96.81 358 GLY A C 1
ATOM 2899 O O . GLY A 1 358 ? 4.015 12.823 -31.271 1.00 96.81 358 GLY A O 1
ATOM 2900 N N . ASN A 1 359 ? 6.118 13.378 -31.816 1.00 97.00 359 ASN A N 1
ATOM 2901 C CA . ASN A 1 359 ? 6.411 12.117 -32.502 1.00 97.00 359 ASN A CA 1
ATOM 2902 C C . ASN A 1 359 ? 6.380 10.908 -31.551 1.00 97.00 359 ASN A C 1
ATOM 2904 O O . ASN A 1 359 ? 5.934 9.832 -31.940 1.00 97.00 359 ASN A O 1
ATOM 2908 N N . LEU A 1 360 ? 6.846 11.068 -30.307 1.00 97.31 360 LEU A N 1
ATOM 2909 C CA . LEU A 1 360 ? 6.739 10.022 -29.286 1.00 97.31 360 LEU A CA 1
ATOM 2910 C C . LEU A 1 360 ? 5.269 9.734 -28.944 1.00 97.31 360 LEU A C 1
ATOM 2912 O O . LEU A 1 360 ? 4.881 8.571 -28.902 1.00 97.31 360 LEU A O 1
ATOM 2916 N N . ALA A 1 361 ? 4.456 10.774 -28.747 1.00 97.75 361 ALA A N 1
ATOM 2917 C CA . ALA A 1 361 ? 3.033 10.648 -28.453 1.00 97.75 361 ALA A CA 1
ATOM 2918 C C . ALA A 1 361 ? 2.288 9.922 -29.580 1.00 97.75 361 ALA A C 1
ATOM 2920 O O . ALA A 1 361 ? 1.518 9.013 -29.295 1.00 97.75 361 ALA A O 1
ATOM 2921 N N . ALA A 1 362 ? 2.583 10.251 -30.843 1.00 97.50 362 ALA A N 1
ATOM 2922 C CA . ALA A 1 362 ? 2.012 9.563 -31.999 1.00 97.50 362 ALA A CA 1
ATOM 2923 C C . ALA A 1 362 ? 2.338 8.060 -31.996 1.00 97.50 362 ALA A C 1
ATOM 2925 O O . ALA A 1 362 ? 1.447 7.240 -32.171 1.00 97.50 362 ALA A O 1
ATOM 2926 N N . VAL A 1 363 ? 3.591 7.681 -31.720 1.00 96.81 363 VAL A N 1
ATOM 2927 C CA . VAL A 1 363 ? 3.970 6.260 -31.614 1.00 96.81 363 VAL A CA 1
ATOM 2928 C C . VAL A 1 363 ? 3.281 5.580 -30.427 1.00 96.81 363 VAL A C 1
ATOM 2930 O O . VAL A 1 363 ? 2.814 4.453 -30.558 1.00 96.81 363 VAL A O 1
ATOM 2933 N N . MET A 1 364 ? 3.191 6.248 -29.273 1.00 97.12 364 MET A N 1
ATOM 2934 C CA . MET A 1 364 ? 2.487 5.722 -28.100 1.00 97.12 364 MET A CA 1
ATOM 2935 C C . MET A 1 364 ? 0.985 5.555 -28.354 1.00 97.12 364 MET A C 1
ATOM 2937 O O . MET A 1 364 ? 0.400 4.590 -27.877 1.00 97.12 364 MET A O 1
ATOM 2941 N N . GLN A 1 365 ? 0.356 6.447 -29.117 1.00 97.00 365 GLN A N 1
ATOM 2942 C CA . GLN A 1 365 ? -1.073 6.377 -29.427 1.00 97.00 365 GLN A CA 1
ATOM 2943 C C . GLN A 1 365 ? -1.445 5.113 -30.220 1.00 97.00 365 GLN A C 1
ATOM 2945 O O . GLN A 1 365 ? -2.551 4.604 -30.056 1.00 97.00 365 GLN A O 1
ATOM 2950 N N . GLU A 1 366 ? -0.515 4.584 -31.019 1.00 95.69 366 GLU A N 1
ATOM 2951 C CA . GLU A 1 366 ? -0.680 3.331 -31.769 1.00 95.69 366 GLU A CA 1
ATOM 2952 C C . GLU A 1 366 ? -0.399 2.076 -30.923 1.00 95.69 366 GLU A C 1
ATOM 2954 O O . GLU A 1 366 ? -0.698 0.954 -31.338 1.00 95.69 366 GLU A O 1
ATOM 2959 N N . MET A 1 367 ? 0.197 2.220 -29.733 1.00 94.62 367 MET A N 1
ATOM 2960 C CA . MET A 1 367 ? 0.525 1.070 -28.895 1.00 94.62 367 MET A CA 1
ATOM 2961 C C . MET A 1 367 ? -0.715 0.573 -28.131 1.00 94.62 367 MET A C 1
ATOM 2963 O O . MET A 1 367 ? -1.358 1.355 -27.430 1.00 94.62 367 MET A O 1
ATOM 2967 N N . PRO A 1 368 ? -0.995 -0.746 -28.117 1.00 92.88 368 PRO A N 1
ATOM 2968 C CA . PRO A 1 368 ? -2.211 -1.292 -27.506 1.00 92.88 368 PRO A CA 1
ATOM 2969 C C . PRO A 1 368 ? -2.334 -1.101 -25.987 1.00 92.88 368 PRO A C 1
ATOM 2971 O O . PRO A 1 368 ? -3.400 -1.375 -25.439 1.00 92.88 368 PRO A O 1
ATOM 2974 N N . VAL A 1 369 ? -1.257 -0.695 -25.312 1.00 95.25 369 VAL A N 1
ATOM 2975 C CA . VAL A 1 369 ? -1.190 -0.477 -23.858 1.00 95.25 369 VAL A CA 1
ATOM 2976 C C . VAL A 1 369 ? -1.794 0.869 -23.438 1.00 95.25 369 VAL A C 1
ATOM 2978 O O . VAL A 1 369 ? -2.310 1.007 -22.326 1.00 95.25 369 VAL A O 1
ATOM 2981 N N . PHE A 1 370 ? -1.782 1.862 -24.333 1.00 96.00 370 PHE A N 1
ATOM 2982 C CA . PHE A 1 370 ? -2.310 3.193 -24.053 1.00 96.00 370 PHE A CA 1
ATOM 2983 C C . PHE A 1 370 ? -3.702 3.344 -24.654 1.00 96.00 370 PHE A C 1
ATOM 2985 O O . PHE A 1 370 ? -3.950 2.997 -25.807 1.00 96.00 370 PHE A O 1
ATOM 2992 N N . ARG A 1 371 ? -4.624 3.889 -23.862 1.00 96.38 371 ARG A N 1
ATOM 2993 C CA . ARG A 1 371 ? -5.936 4.315 -24.361 1.00 96.38 371 ARG A CA 1
ATOM 2994 C C . ARG A 1 371 ? -5.807 5.627 -25.122 1.00 96.38 371 ARG A C 1
ATOM 2996 O O . ARG A 1 371 ? -6.413 5.818 -26.171 1.00 96.38 371 ARG A O 1
ATOM 3003 N N . GLN A 1 372 ? -5.005 6.533 -24.571 1.00 96.81 372 GLN A N 1
ATOM 3004 C CA . GLN A 1 372 ? -4.712 7.831 -25.154 1.00 96.81 372 GLN A CA 1
ATOM 3005 C C . GLN A 1 372 ? -3.278 8.235 -24.817 1.00 96.81 372 GLN A C 1
ATOM 3007 O O . GLN A 1 372 ? -2.872 8.132 -23.658 1.00 96.81 372 GLN A O 1
ATOM 3012 N N . ALA A 1 373 ? -2.556 8.753 -25.806 1.00 97.75 373 ALA A N 1
ATOM 3013 C CA . ALA A 1 373 ? -1.280 9.437 -25.658 1.00 97.75 373 ALA A CA 1
ATOM 3014 C C . ALA A 1 373 ? -1.268 10.651 -26.600 1.00 97.75 373 ALA A C 1
ATOM 3016 O O . ALA A 1 373 ? -1.166 10.510 -27.815 1.00 97.75 373 ALA A O 1
ATOM 3017 N N . LYS A 1 374 ? -1.419 11.858 -26.049 1.00 97.62 374 LYS A N 1
ATOM 3018 C CA . LYS A 1 374 ? -1.628 13.077 -26.841 1.00 97.62 374 LYS A CA 1
ATOM 3019 C C . LYS A 1 374 ? -0.751 14.216 -26.352 1.00 97.62 374 LYS A C 1
ATOM 3021 O O . LYS A 1 374 ? -0.713 14.479 -25.155 1.00 97.62 374 LYS A O 1
ATOM 3026 N N . PHE A 1 375 ? -0.072 14.890 -27.275 1.00 97.62 375 PHE A N 1
ATOM 3027 C CA . PHE A 1 375 ? 0.744 16.064 -26.985 1.00 97.62 375 PHE A CA 1
ATOM 3028 C C . PHE A 1 375 ? 0.106 17.316 -27.587 1.00 97.62 375 PHE A C 1
ATOM 3030 O O . PHE A 1 375 ? 0.002 17.428 -28.806 1.00 97.62 375 PHE A O 1
ATOM 3037 N N . GLU A 1 376 ? -0.326 18.241 -26.734 1.00 95.50 376 GLU A N 1
ATOM 3038 C CA . GLU A 1 376 ? -0.979 19.492 -27.130 1.00 95.50 376 GLU A CA 1
ATOM 3039 C C . GLU A 1 376 ? -0.561 20.630 -26.212 1.00 95.50 376 GLU A C 1
ATOM 3041 O O . GLU A 1 376 ? -0.458 20.447 -25.000 1.00 95.50 376 GLU A O 1
ATOM 3046 N N . SER A 1 377 ? -0.341 21.817 -26.784 1.00 92.19 377 SER A N 1
ATOM 3047 C CA . SER A 1 377 ? -0.064 23.043 -26.022 1.00 92.19 377 SER A CA 1
ATOM 3048 C C . SER A 1 377 ? 1.022 22.854 -24.949 1.00 92.19 377 SER A C 1
ATOM 3050 O O . SER A 1 377 ? 0.844 23.236 -23.793 1.00 92.19 377 SER A O 1
ATOM 3052 N N . GLY A 1 378 ? 2.125 22.187 -25.313 1.00 92.44 378 GLY A N 1
ATOM 3053 C CA . GLY A 1 378 ? 3.256 21.925 -24.417 1.00 92.44 378 GLY A CA 1
ATOM 3054 C C . GLY A 1 378 ? 3.020 20.848 -23.350 1.00 92.44 378 GLY A C 1
ATOM 3055 O O . GLY A 1 378 ? 3.867 20.683 -22.474 1.00 92.44 378 GLY A O 1
ATOM 3056 N N . ASN A 1 379 ? 1.910 20.106 -23.406 1.00 95.81 379 ASN A N 1
ATOM 3057 C CA . ASN A 1 379 ? 1.535 19.098 -22.415 1.00 95.81 379 ASN A CA 1
ATOM 3058 C C . ASN A 1 379 ? 1.291 17.727 -23.052 1.00 95.81 379 ASN A C 1
ATOM 3060 O O . ASN A 1 379 ? 0.490 17.580 -23.974 1.00 95.81 379 ASN A O 1
ATOM 3064 N N . LEU A 1 380 ? 1.957 16.704 -22.516 1.00 97.19 380 LEU A N 1
ATOM 3065 C CA . LEU A 1 380 ? 1.731 15.302 -22.839 1.00 97.19 380 LEU A CA 1
ATOM 3066 C C . LEU A 1 380 ? 0.726 14.699 -21.857 1.00 97.19 380 LEU A C 1
ATOM 3068 O O . LEU A 1 380 ? 0.963 14.636 -20.656 1.00 97.19 380 LEU A O 1
ATOM 3072 N N . SER A 1 381 ? -0.378 14.207 -22.394 1.00 97.25 381 SER A N 1
ATOM 3073 C CA . SER A 1 381 ? -1.463 13.539 -21.687 1.00 97.25 381 SER A CA 1
ATOM 3074 C C . SER A 1 381 ? -1.456 12.044 -21.993 1.00 97.25 381 SER A C 1
ATOM 3076 O O . SER A 1 381 ? -1.545 11.680 -23.166 1.00 97.25 381 SER A O 1
ATOM 3078 N N . VAL A 1 382 ? -1.398 11.182 -20.971 1.00 97.56 382 VAL A N 1
ATOM 3079 C CA . VAL A 1 382 ? -1.378 9.717 -21.155 1.00 97.56 382 VAL A CA 1
ATOM 3080 C C . VAL A 1 382 ? -2.379 9.018 -20.232 1.00 97.56 382 VAL A C 1
ATOM 3082 O O . VAL A 1 382 ? -2.477 9.343 -19.050 1.00 97.56 382 VAL A O 1
ATOM 3085 N N . THR A 1 383 ? -3.114 8.045 -20.778 1.00 96.31 383 THR A N 1
ATOM 3086 C CA . THR A 1 383 ? -4.008 7.137 -20.035 1.00 96.31 383 THR A CA 1
ATOM 3087 C C . THR A 1 383 ? -3.804 5.689 -20.472 1.00 96.31 383 THR A C 1
ATOM 3089 O O . THR A 1 383 ? -3.536 5.405 -21.642 1.00 96.31 383 THR A O 1
ATOM 3092 N N . LEU A 1 384 ? -3.956 4.766 -19.526 1.00 96.19 384 LEU A N 1
ATOM 3093 C CA . LEU A 1 384 ? -3.802 3.330 -19.753 1.00 96.19 384 LEU A CA 1
ATOM 3094 C C . LEU A 1 384 ? -5.105 2.679 -20.234 1.00 96.19 384 LEU A C 1
ATOM 3096 O O . LEU A 1 384 ? -6.213 3.097 -19.880 1.00 96.19 384 LEU A O 1
ATOM 3100 N N . ASN A 1 385 ? -4.976 1.610 -21.018 1.00 95.50 385 ASN A N 1
ATOM 3101 C CA . ASN A 1 385 ? -6.091 0.694 -21.245 1.00 95.50 385 ASN A CA 1
ATOM 3102 C C . ASN A 1 385 ? -6.364 -0.131 -19.981 1.00 95.50 385 ASN A C 1
ATOM 3104 O O . ASN A 1 385 ? -5.432 -0.592 -19.328 1.00 95.50 385 ASN A O 1
ATOM 3108 N N . ASP A 1 386 ? -7.644 -0.343 -19.640 1.00 94.44 386 ASP A N 1
ATOM 3109 C CA . ASP A 1 386 ? -8.019 -1.003 -18.374 1.00 94.44 386 ASP A CA 1
ATOM 3110 C C . ASP A 1 386 ? -7.444 -2.421 -18.266 1.00 94.44 386 ASP A C 1
ATOM 3112 O O . ASP A 1 386 ? -6.989 -2.829 -17.200 1.00 94.44 386 ASP A O 1
ATOM 3116 N N . ARG A 1 387 ? -7.400 -3.146 -19.392 1.00 95.25 387 ARG A N 1
ATOM 3117 C CA . ARG A 1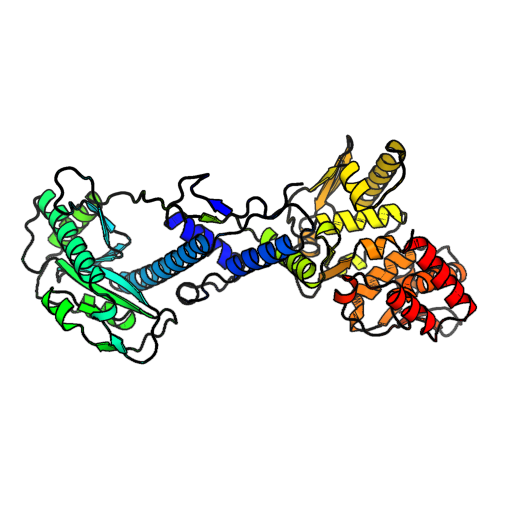 387 ? -6.832 -4.501 -19.475 1.00 95.25 387 ARG A CA 1
ATOM 3118 C C . ARG A 1 387 ? -5.336 -4.559 -19.142 1.00 95.25 387 ARG A C 1
ATOM 3120 O O . ARG A 1 387 ? -4.840 -5.620 -18.785 1.00 95.25 387 ARG A O 1
ATOM 3127 N N . ASP A 1 388 ? -4.632 -3.437 -19.287 1.00 95.25 388 ASP A N 1
ATOM 3128 C CA . ASP A 1 388 ? -3.179 -3.342 -19.153 1.00 95.25 388 ASP A CA 1
ATOM 3129 C C . ASP A 1 388 ? -2.756 -2.641 -17.847 1.00 95.25 388 ASP A C 1
ATOM 3131 O O . ASP A 1 388 ? -1.563 -2.549 -17.560 1.00 95.25 388 ASP A O 1
ATOM 3135 N N . LEU A 1 389 ? -3.705 -2.202 -17.004 1.00 93.94 389 LEU A N 1
ATOM 3136 C CA . LEU A 1 389 ? -3.425 -1.632 -15.676 1.00 93.94 389 LEU A CA 1
ATOM 3137 C C . LEU A 1 389 ? -2.505 -2.498 -14.798 1.00 93.94 389 LEU A C 1
ATOM 3139 O O . LEU A 1 389 ? -1.632 -1.907 -14.154 1.00 93.94 389 LEU A O 1
ATOM 3143 N N . PRO A 1 390 ? -2.627 -3.845 -14.772 1.00 94.19 390 PRO A N 1
ATOM 3144 C CA . PRO A 1 390 ? -1.736 -4.693 -13.976 1.00 94.19 390 PRO A CA 1
ATOM 3145 C C . PRO A 1 390 ? -0.265 -4.644 -14.416 1.00 94.19 390 PRO A C 1
ATOM 3147 O O . PRO A 1 390 ? 0.604 -5.122 -13.701 1.00 94.19 390 PRO A O 1
ATOM 3150 N N . LEU A 1 391 ? 0.048 -4.069 -15.586 1.00 95.00 391 LEU A N 1
ATOM 3151 C CA . LEU A 1 391 ? 1.435 -3.889 -16.026 1.00 95.00 391 LEU A CA 1
ATOM 3152 C C . LEU A 1 391 ? 2.144 -2.720 -15.319 1.00 95.00 391 LEU A C 1
ATOM 3154 O O . LEU A 1 391 ? 3.370 -2.615 -15.387 1.00 95.00 391 LEU A O 1
ATOM 3158 N N . PHE A 1 392 ? 1.378 -1.848 -14.657 1.00 94.31 392 PHE A N 1
ATOM 3159 C CA . PHE A 1 392 ? 1.852 -0.607 -14.035 1.00 94.31 392 PHE A CA 1
ATOM 3160 C C . PHE A 1 392 ? 1.450 -0.474 -12.560 1.00 94.31 392 PHE A C 1
ATOM 3162 O O . PHE A 1 392 ? 1.929 0.429 -11.883 1.00 94.31 392 PHE A O 1
ATOM 3169 N N . ASN A 1 393 ? 0.551 -1.319 -12.059 1.00 90.94 393 ASN A N 1
ATOM 3170 C CA . ASN A 1 393 ? -0.034 -1.209 -10.721 1.00 90.94 393 ASN A CA 1
ATOM 3171 C C . ASN A 1 393 ? -0.083 -2.585 -10.059 1.00 90.94 393 ASN A C 1
ATOM 3173 O O . ASN A 1 393 ? 0.033 -3.588 -10.759 1.00 90.94 393 ASN A O 1
ATOM 3177 N N . GLN A 1 394 ? -0.320 -2.614 -8.746 1.00 87.44 394 GLN A N 1
ATOM 3178 C CA . GLN A 1 394 ? -0.330 -3.823 -7.920 1.00 87.44 394 GLN A CA 1
ATOM 3179 C C . GLN A 1 394 ? 0.989 -4.581 -8.041 1.00 87.44 394 GLN A C 1
ATOM 3181 O O . GLN A 1 394 ? 1.096 -5.575 -8.757 1.00 87.44 394 GLN A O 1
ATOM 3186 N N . TYR A 1 395 ? 2.016 -4.067 -7.367 1.00 87.31 395 TYR A N 1
ATOM 3187 C CA . TYR A 1 395 ? 3.356 -4.639 -7.425 1.00 87.31 395 TYR A CA 1
ATOM 3188 C C . TYR A 1 395 ? 3.342 -6.148 -7.133 1.00 87.31 395 TYR A C 1
ATOM 3190 O O . TYR A 1 395 ? 2.798 -6.602 -6.128 1.00 87.31 395 TYR A O 1
ATOM 3198 N N . THR A 1 396 ? 3.991 -6.924 -7.998 1.00 89.25 396 THR A N 1
ATOM 3199 C CA . THR A 1 396 ? 4.196 -8.370 -7.835 1.00 89.25 396 THR A CA 1
ATOM 3200 C C . THR A 1 396 ? 5.670 -8.719 -8.061 1.00 89.25 396 THR A C 1
ATOM 3202 O O . THR A 1 396 ? 6.420 -7.902 -8.600 1.00 89.25 396 THR A O 1
ATOM 3205 N N . PRO A 1 397 ? 6.119 -9.948 -7.744 1.00 89.25 397 PRO A N 1
ATOM 3206 C CA . PRO A 1 397 ? 7.462 -10.415 -8.109 1.00 89.25 397 PRO A CA 1
ATOM 3207 C C . PRO A 1 397 ? 7.771 -10.387 -9.620 1.00 89.25 397 PRO A C 1
ATOM 3209 O O . PRO A 1 397 ? 8.930 -10.535 -10.021 1.00 89.25 397 PRO A O 1
ATOM 3212 N N . ASP A 1 398 ? 6.757 -10.189 -10.471 1.00 91.69 398 ASP A N 1
ATOM 3213 C CA . ASP A 1 398 ? 6.904 -9.989 -11.914 1.00 91.69 398 ASP A CA 1
ATOM 3214 C C . ASP A 1 398 ? 7.185 -8.545 -12.322 1.00 91.69 398 ASP A C 1
ATOM 3216 O O . ASP A 1 398 ? 7.301 -8.259 -13.514 1.00 91.69 398 ASP A O 1
ATOM 3220 N N . PHE A 1 399 ? 7.369 -7.642 -11.364 1.00 94.12 399 PHE A N 1
ATOM 3221 C CA . PHE A 1 399 ? 7.874 -6.302 -11.617 1.00 94.12 399 PHE A CA 1
ATOM 3222 C C . PHE A 1 399 ? 9.400 -6.282 -11.654 1.00 94.12 399 PHE A C 1
ATOM 3224 O O . PHE A 1 399 ? 10.087 -7.140 -11.095 1.00 94.12 399 PHE A O 1
ATOM 3231 N N . ILE A 1 400 ? 9.929 -5.299 -12.372 1.00 94.44 400 ILE A N 1
ATOM 3232 C CA . ILE A 1 400 ? 11.345 -4.954 -12.396 1.00 94.44 400 ILE A CA 1
ATOM 3233 C C . ILE A 1 400 ? 11.501 -3.460 -12.184 1.00 94.44 400 ILE A C 1
ATOM 3235 O O . ILE A 1 400 ? 10.646 -2.675 -12.597 1.00 94.44 400 ILE A O 1
ATOM 3239 N N . SER A 1 401 ? 12.637 -3.102 -11.601 1.00 94.50 401 SER A N 1
ATOM 3240 C CA . SER A 1 401 ? 13.023 -1.723 -11.351 1.00 94.50 401 SER A CA 1
ATOM 3241 C C . SER A 1 401 ? 14.455 -1.490 -11.817 1.00 94.50 401 SER A C 1
ATOM 3243 O O . SER A 1 401 ? 15.290 -2.391 -11.731 1.00 94.50 401 SER A O 1
ATOM 3245 N N . TRP A 1 402 ? 14.745 -0.298 -12.326 1.00 95.31 402 TRP A N 1
ATOM 3246 C CA . TRP A 1 402 ? 16.101 0.106 -12.710 1.00 95.31 402 TRP A CA 1
ATOM 3247 C C . TRP A 1 402 ? 16.245 1.625 -12.724 1.00 95.31 402 TRP A C 1
ATOM 3249 O O . TRP A 1 402 ? 15.265 2.365 -12.831 1.00 95.31 402 TRP A O 1
ATOM 3259 N N . ASN A 1 403 ? 17.489 2.090 -12.629 1.00 94.19 403 ASN A N 1
ATOM 3260 C CA . ASN A 1 403 ? 17.801 3.511 -12.585 1.00 94.19 403 ASN A CA 1
ATOM 3261 C C . ASN A 1 403 ? 17.779 4.151 -13.988 1.00 94.19 403 ASN A C 1
ATOM 3263 O O . ASN A 1 403 ? 18.575 3.804 -14.869 1.00 94.19 403 ASN A O 1
ATOM 3267 N N . ASN A 1 404 ? 16.898 5.130 -14.198 1.00 93.19 404 ASN A N 1
ATOM 3268 C CA . ASN A 1 404 ? 16.793 5.886 -15.447 1.00 93.19 404 ASN A CA 1
ATOM 3269 C C . ASN A 1 404 ? 18.084 6.624 -15.811 1.00 93.19 404 ASN A C 1
ATOM 3271 O O . ASN A 1 404 ? 18.426 6.716 -16.992 1.00 93.19 404 ASN A O 1
ATOM 3275 N N . TRP A 1 405 ? 18.842 7.100 -14.824 1.00 90.19 405 TRP A N 1
ATOM 3276 C CA . TRP A 1 405 ? 20.119 7.748 -15.080 1.00 90.19 405 TRP A CA 1
ATOM 3277 C C . TRP A 1 405 ? 21.098 6.788 -15.766 1.00 90.19 405 TRP A C 1
ATOM 3279 O O . TRP A 1 405 ? 21.676 7.162 -16.788 1.00 90.19 405 TRP A O 1
ATOM 3289 N N . ILE A 1 406 ? 21.204 5.536 -15.299 1.00 92.00 406 ILE A N 1
ATOM 3290 C CA . ILE A 1 406 ? 22.026 4.490 -15.939 1.00 92.00 406 ILE A CA 1
ATOM 3291 C C . ILE A 1 406 ? 21.536 4.237 -17.363 1.00 92.00 406 ILE A C 1
ATOM 3293 O O . ILE A 1 406 ? 22.309 4.310 -18.322 1.00 92.00 406 ILE A O 1
ATOM 3297 N N . PHE A 1 407 ? 20.229 4.015 -17.520 1.00 94.06 407 PHE A N 1
ATOM 3298 C CA . PHE A 1 407 ? 19.624 3.774 -18.826 1.00 94.06 407 PHE A CA 1
ATOM 3299 C C . PHE A 1 407 ? 19.908 4.911 -19.818 1.00 94.06 407 PHE A C 1
ATOM 3301 O O . PHE A 1 407 ? 20.195 4.658 -20.992 1.00 94.06 407 PHE A O 1
ATOM 3308 N N . SER A 1 408 ? 19.894 6.165 -19.355 1.00 91.19 408 SER A N 1
ATOM 3309 C CA . SER A 1 408 ? 20.154 7.353 -20.174 1.00 91.19 408 SER A CA 1
ATOM 3310 C C . SER A 1 408 ? 21.569 7.388 -20.770 1.00 91.19 408 SER A C 1
ATOM 3312 O O . SER A 1 408 ? 21.762 7.986 -21.833 1.00 91.19 408 SER A O 1
ATOM 3314 N N . LYS A 1 409 ? 22.544 6.705 -20.147 1.00 90.44 409 LYS A N 1
ATOM 3315 C CA . LYS A 1 409 ? 23.934 6.626 -20.632 1.00 90.44 409 LYS A CA 1
ATOM 3316 C C . LYS A 1 409 ? 24.096 5.715 -21.849 1.00 90.44 409 LYS A C 1
ATOM 3318 O O . LYS A 1 409 ? 25.050 5.874 -22.611 1.00 90.44 409 LYS A O 1
ATOM 3323 N N . ILE A 1 410 ? 23.139 4.821 -22.088 1.00 93.75 410 ILE A N 1
ATOM 3324 C CA . ILE A 1 410 ? 23.126 3.906 -23.233 1.00 93.75 410 ILE A CA 1
ATOM 3325 C C . ILE A 1 410 ? 22.648 4.661 -24.482 1.00 93.75 410 ILE A C 1
ATOM 3327 O O . ILE A 1 410 ? 21.598 5.302 -24.459 1.00 93.75 410 ILE A O 1
ATOM 3331 N N . LYS A 1 411 ? 23.390 4.592 -25.596 1.00 89.56 411 LYS A N 1
ATOM 3332 C CA . LYS A 1 411 ? 23.099 5.356 -26.826 1.00 89.56 411 LYS A CA 1
ATOM 3333 C C . LYS A 1 411 ? 22.312 4.555 -27.860 1.00 89.56 411 LYS A C 1
ATOM 3335 O O . LYS A 1 411 ? 21.472 5.118 -28.554 1.00 89.56 411 LYS A O 1
ATOM 3340 N N . SER A 1 412 ? 22.618 3.272 -28.023 1.00 93.12 412 SER A N 1
ATOM 3341 C CA . SER A 1 412 ? 21.976 2.444 -29.048 1.00 93.12 412 SER A CA 1
ATOM 3342 C C . SER A 1 412 ? 20.577 2.006 -28.612 1.00 93.12 412 SER A C 1
ATOM 3344 O O . SER A 1 412 ? 20.406 1.482 -27.514 1.00 93.12 412 SER A O 1
ATOM 3346 N N . ASN A 1 413 ? 19.589 2.144 -29.501 1.00 94.88 413 ASN A N 1
ATOM 3347 C CA . ASN A 1 413 ? 18.235 1.602 -29.315 1.00 94.88 413 ASN A CA 1
ATOM 3348 C C . ASN A 1 413 ? 18.249 0.096 -29.007 1.00 94.88 413 ASN A C 1
ATOM 3350 O O . ASN A 1 413 ? 17.477 -0.396 -28.183 1.00 94.88 413 ASN A O 1
ATOM 3354 N N . ASN A 1 414 ? 19.157 -0.636 -29.655 1.00 95.25 414 ASN A N 1
ATOM 3355 C CA . ASN A 1 414 ? 19.269 -2.081 -29.493 1.00 95.25 414 ASN A CA 1
ATOM 3356 C C . ASN A 1 414 ? 19.887 -2.418 -28.133 1.00 95.25 414 ASN A C 1
ATOM 3358 O O . ASN A 1 414 ? 19.402 -3.309 -27.446 1.00 95.25 414 ASN A O 1
ATOM 3362 N N . ALA A 1 415 ? 20.889 -1.643 -27.704 1.00 97.06 415 ALA A N 1
ATOM 3363 C CA . ALA A 1 415 ? 21.479 -1.772 -26.375 1.00 97.06 415 ALA A CA 1
ATOM 3364 C C . ALA A 1 415 ? 20.469 -1.447 -25.268 1.00 97.06 415 ALA A C 1
ATOM 3366 O O . ALA A 1 415 ? 20.395 -2.166 -24.284 1.00 97.06 415 ALA A O 1
ATOM 3367 N N . LYS A 1 416 ? 19.629 -0.421 -25.448 1.00 96.94 416 LYS A N 1
ATOM 3368 C CA . LYS A 1 416 ? 18.533 -0.102 -24.518 1.00 96.94 416 LYS A CA 1
ATOM 3369 C C . LYS A 1 416 ? 17.511 -1.229 -24.407 1.00 96.94 416 LYS A C 1
ATOM 3371 O O . LYS A 1 416 ? 17.039 -1.540 -23.319 1.00 96.94 416 LYS A O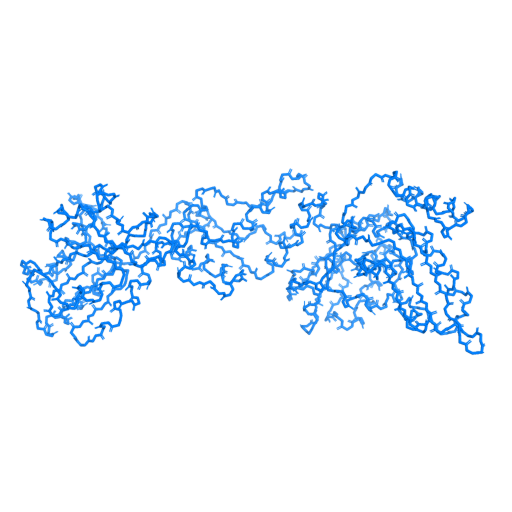 1
ATOM 3376 N N . THR A 1 417 ? 17.169 -1.853 -25.529 1.00 97.00 417 THR A N 1
ATOM 3377 C CA . THR A 1 417 ? 16.249 -2.997 -25.539 1.00 97.00 417 THR A CA 1
ATOM 3378 C C . THR A 1 417 ? 16.855 -4.202 -24.822 1.00 97.00 417 THR A C 1
ATOM 3380 O O . THR A 1 417 ? 16.196 -4.792 -23.969 1.00 97.00 417 THR A O 1
ATOM 3383 N N . LEU A 1 418 ? 18.127 -4.512 -25.091 1.00 97.88 418 LEU A N 1
ATOM 3384 C CA . LEU A 1 418 ? 18.846 -5.590 -24.410 1.00 97.88 418 LEU A CA 1
ATOM 3385 C C . LEU A 1 418 ? 19.066 -5.308 -22.921 1.00 97.88 418 LEU A C 1
ATOM 3387 O O . LEU A 1 418 ? 18.860 -6.209 -22.123 1.00 97.88 418 LEU A O 1
ATOM 3391 N N . PHE A 1 419 ? 19.375 -4.069 -22.527 1.00 97.69 419 PHE A N 1
ATOM 3392 C CA . PHE A 1 419 ? 19.499 -3.673 -21.120 1.00 97.69 419 PHE A CA 1
ATOM 3393 C C . PHE A 1 419 ? 18.262 -4.069 -20.318 1.00 97.69 419 PHE A C 1
ATOM 3395 O O . PHE A 1 419 ? 18.378 -4.735 -19.297 1.00 97.69 419 PHE A O 1
ATOM 3402 N N . ARG A 1 420 ? 17.066 -3.721 -20.810 1.00 96.50 420 ARG A N 1
ATOM 3403 C CA . ARG A 1 420 ? 15.809 -4.055 -20.130 1.00 96.50 420 ARG A CA 1
ATOM 3404 C C . ARG A 1 420 ? 15.608 -5.565 -20.003 1.00 96.50 420 ARG A C 1
ATOM 3406 O O . ARG A 1 420 ? 15.196 -6.043 -18.948 1.00 96.50 420 ARG A O 1
ATOM 3413 N N . LYS A 1 421 ? 15.936 -6.319 -21.058 1.00 96.88 421 LYS A N 1
ATOM 3414 C CA . LYS A 1 421 ? 15.893 -7.788 -21.034 1.00 96.88 421 LYS A CA 1
ATOM 3415 C C . LYS A 1 421 ? 16.898 -8.391 -20.060 1.00 96.88 421 LYS A C 1
ATOM 3417 O O . LYS A 1 421 ? 16.552 -9.335 -19.361 1.00 96.88 421 LYS A O 1
ATOM 3422 N N . PHE A 1 422 ? 18.103 -7.842 -19.979 1.00 97.44 422 PHE A N 1
ATOM 3423 C CA . PHE A 1 422 ? 19.126 -8.319 -19.055 1.00 97.44 422 PHE A CA 1
ATOM 3424 C C . PHE A 1 422 ? 18.791 -7.965 -17.607 1.00 97.44 422 PHE A C 1
ATOM 3426 O O . PHE A 1 422 ? 18.966 -8.817 -16.751 1.00 97.44 422 PHE A O 1
ATOM 3433 N N . VAL A 1 423 ? 18.208 -6.790 -17.329 1.00 96.38 423 VAL A N 1
ATOM 3434 C CA . VAL A 1 423 ? 17.662 -6.455 -15.996 1.00 96.38 423 VAL A CA 1
ATOM 3435 C C . VAL A 1 423 ? 16.588 -7.465 -15.593 1.00 96.38 423 VAL A C 1
ATOM 3437 O O . VAL A 1 423 ? 16.622 -8.002 -14.489 1.00 96.38 423 VAL A O 1
ATOM 3440 N N . GLN A 1 424 ? 15.653 -7.766 -16.503 1.00 95.75 424 GLN A N 1
ATOM 3441 C CA . GLN A 1 424 ? 14.608 -8.768 -16.274 1.00 95.75 424 GLN A CA 1
ATOM 3442 C C . GLN A 1 424 ? 15.172 -10.146 -15.926 1.00 95.75 424 GLN A C 1
ATOM 3444 O O . GLN A 1 424 ? 14.530 -10.874 -15.168 1.00 95.75 424 GLN A O 1
ATOM 3449 N N . LEU A 1 425 ? 16.333 -10.488 -16.484 1.00 96.12 425 LEU A N 1
ATOM 3450 C CA . LEU A 1 425 ? 16.951 -11.802 -16.353 1.00 96.12 425 LEU A CA 1
ATOM 3451 C C . LEU A 1 425 ? 18.238 -11.789 -15.509 1.00 96.12 425 LEU A C 1
ATOM 3453 O O . LEU A 1 425 ? 19.065 -12.701 -15.600 1.00 96.12 425 LEU A O 1
ATOM 3457 N N . ALA A 1 426 ? 18.428 -10.745 -14.693 1.00 94.81 426 ALA A N 1
ATOM 3458 C CA . ALA A 1 426 ? 19.707 -10.475 -14.041 1.00 94.81 426 ALA A CA 1
ATOM 3459 C C . ALA A 1 426 ? 20.120 -11.590 -13.069 1.00 94.81 426 ALA A C 1
ATOM 3461 O O . ALA A 1 426 ? 21.287 -11.972 -13.002 1.00 94.81 426 ALA A O 1
ATOM 3462 N N . ASN A 1 427 ? 19.140 -12.174 -12.379 1.00 94.69 427 ASN A N 1
ATOM 3463 C CA . ASN A 1 427 ? 19.342 -13.281 -11.450 1.00 94.69 427 ASN A CA 1
ATOM 3464 C C . ASN A 1 427 ? 19.615 -14.625 -12.150 1.00 94.69 427 ASN A C 1
ATOM 3466 O O . ASN A 1 427 ? 20.209 -15.514 -11.536 1.00 94.69 427 ASN A O 1
ATOM 3470 N N . GLN A 1 428 ? 19.199 -14.804 -13.410 1.00 95.94 428 GLN A N 1
ATOM 3471 C CA . GLN A 1 428 ? 19.566 -15.991 -14.188 1.00 95.94 428 GLN A CA 1
ATOM 3472 C C . GLN A 1 428 ? 20.949 -15.850 -14.830 1.00 95.94 428 GLN A C 1
ATOM 3474 O O . GLN A 1 428 ? 21.642 -16.858 -14.960 1.00 95.94 428 GLN A O 1
ATOM 3479 N N . GLY A 1 429 ? 21.356 -14.630 -15.197 1.00 97.00 429 GLY A N 1
ATOM 3480 C CA . GLY A 1 429 ? 22.639 -14.367 -15.861 1.00 97.00 429 GLY A CA 1
ATOM 3481 C C . GLY A 1 429 ? 22.662 -14.781 -17.336 1.00 97.00 429 GLY A C 1
ATOM 3482 O O . GLY A 1 429 ? 23.727 -14.908 -17.936 1.00 97.00 429 GLY A O 1
ATOM 3483 N N . ALA A 1 430 ? 21.501 -15.051 -17.939 1.00 97.62 430 ALA A N 1
ATOM 3484 C CA . ALA A 1 430 ? 21.423 -15.481 -19.329 1.00 97.62 430 ALA A CA 1
ATOM 3485 C C . ALA A 1 430 ? 20.103 -15.087 -19.998 1.00 97.62 430 ALA A C 1
ATOM 3487 O O . ALA A 1 430 ? 19.042 -15.096 -19.376 1.00 97.62 430 ALA A O 1
ATOM 3488 N N . TYR A 1 431 ? 20.171 -14.799 -21.298 1.00 97.75 431 TYR A N 1
ATOM 3489 C CA . TYR A 1 431 ? 19.009 -14.587 -22.160 1.00 97.75 431 TYR A CA 1
ATOM 3490 C C . TYR A 1 431 ? 19.154 -15.405 -23.439 1.00 97.75 431 TYR A C 1
ATOM 3492 O O . TYR A 1 431 ? 20.088 -15.196 -24.211 1.00 97.75 431 TYR A O 1
ATOM 3500 N N . GLN A 1 432 ? 18.210 -16.309 -23.682 1.00 97.75 432 GLN A N 1
ATOM 3501 C CA . GLN A 1 432 ? 18.165 -17.133 -24.883 1.00 97.75 432 GLN A CA 1
ATOM 3502 C C . GLN A 1 432 ? 16.915 -16.810 -25.700 1.00 97.75 432 GLN A C 1
ATOM 3504 O O . GLN A 1 432 ? 15.820 -16.692 -25.151 1.00 97.75 432 GLN A O 1
ATOM 3509 N N . ALA A 1 433 ? 17.073 -16.694 -27.017 1.00 97.38 433 ALA A N 1
ATOM 3510 C CA . ALA A 1 433 ? 15.961 -16.492 -27.939 1.00 97.38 433 ALA A CA 1
ATOM 3511 C C . ALA A 1 433 ? 16.237 -17.128 -29.303 1.00 97.38 433 ALA A C 1
ATOM 3513 O O . ALA A 1 433 ? 17.391 -17.370 -29.684 1.00 97.38 433 ALA A O 1
ATOM 3514 N N . SER A 1 434 ? 15.170 -17.353 -30.071 1.00 97.62 434 SER A N 1
ATOM 3515 C CA . SER A 1 434 ? 15.328 -17.578 -31.503 1.00 97.62 434 SER A CA 1
ATOM 3516 C C . SER A 1 434 ? 15.884 -16.305 -32.152 1.00 97.62 434 SER A C 1
ATOM 3518 O O . SER A 1 434 ? 15.625 -15.180 -31.708 1.00 97.62 434 SER A O 1
ATOM 3520 N N . PHE A 1 435 ? 16.684 -16.463 -33.205 1.00 95.94 435 PHE A N 1
ATOM 3521 C CA . PHE A 1 435 ? 17.230 -15.305 -33.908 1.00 95.94 435 PHE A CA 1
ATOM 3522 C C . PHE A 1 435 ? 16.129 -14.421 -34.538 1.00 95.94 435 PHE A C 1
ATOM 3524 O O . PHE A 1 435 ? 16.246 -13.196 -34.448 1.00 95.94 435 PHE A O 1
ATOM 3531 N N . PRO A 1 436 ? 15.039 -14.976 -35.114 1.00 95.00 436 PRO A N 1
ATOM 3532 C CA . PRO A 1 436 ? 13.887 -14.186 -35.557 1.00 95.00 436 PRO A CA 1
ATOM 3533 C C . PRO A 1 436 ? 13.215 -13.379 -34.438 1.00 95.00 436 PRO A C 1
ATOM 3535 O O . PRO A 1 436 ? 12.962 -12.188 -34.631 1.00 95.00 436 PRO A O 1
ATOM 3538 N N . ASP A 1 437 ? 12.992 -13.976 -33.264 1.00 96.12 437 ASP A N 1
ATOM 3539 C CA . ASP A 1 437 ? 12.341 -13.280 -32.145 1.00 96.12 437 ASP A CA 1
ATOM 3540 C C . ASP A 1 437 ? 13.208 -12.136 -31.628 1.00 96.12 437 ASP A C 1
ATOM 3542 O O . ASP A 1 437 ? 12.708 -11.031 -31.407 1.00 96.12 437 ASP A O 1
ATOM 3546 N N . LEU A 1 438 ? 14.527 -12.349 -31.525 1.00 96.75 438 LEU A N 1
ATOM 3547 C CA . LEU A 1 438 ? 15.453 -11.275 -31.173 1.00 96.75 438 LEU A CA 1
ATOM 3548 C C . LEU A 1 438 ? 15.367 -10.122 -32.180 1.00 96.75 438 LEU A C 1
ATOM 3550 O O . LEU A 1 438 ? 15.330 -8.958 -31.787 1.00 96.75 438 LEU A O 1
ATOM 3554 N N . ARG A 1 439 ? 15.335 -10.417 -33.485 1.00 95.69 439 ARG A N 1
ATOM 3555 C CA . ARG A 1 439 ? 15.235 -9.374 -34.518 1.00 95.69 439 ARG A CA 1
ATOM 3556 C C . ARG A 1 439 ? 13.942 -8.576 -34.398 1.00 95.69 439 ARG A C 1
ATOM 3558 O O . ARG A 1 439 ? 13.994 -7.351 -34.509 1.00 95.69 439 ARG A O 1
ATOM 3565 N N . SER A 1 440 ? 12.829 -9.264 -34.150 1.00 95.00 440 SER A N 1
ATOM 3566 C CA . SER A 1 440 ? 11.525 -8.643 -33.916 1.00 95.00 440 SER A CA 1
ATOM 3567 C C . SER A 1 440 ? 11.572 -7.713 -32.701 1.00 95.00 440 SER A C 1
ATOM 3569 O O . SER A 1 440 ? 11.244 -6.531 -32.809 1.00 95.00 440 SER A O 1
ATOM 3571 N N . LEU A 1 441 ? 12.108 -8.201 -31.579 1.00 95.62 441 LEU A N 1
ATOM 3572 C CA . LEU A 1 441 ? 12.253 -7.437 -30.342 1.00 95.62 441 LEU A CA 1
ATOM 3573 C C . LEU A 1 441 ? 13.135 -6.189 -30.512 1.00 95.62 441 LEU A C 1
ATOM 3575 O O . LEU A 1 441 ? 12.809 -5.117 -30.003 1.00 95.62 441 LEU A O 1
ATOM 3579 N N . LEU A 1 442 ? 14.243 -6.307 -31.250 1.00 95.38 442 LEU A N 1
ATOM 3580 C CA . LEU A 1 442 ? 15.136 -5.187 -31.568 1.00 95.38 442 LEU A CA 1
ATOM 3581 C C . LEU A 1 442 ? 14.545 -4.207 -32.598 1.00 95.38 442 LEU A C 1
ATOM 3583 O O . LEU A 1 442 ? 15.187 -3.204 -32.913 1.00 95.38 442 LEU A O 1
ATOM 3587 N N . GLY A 1 443 ? 13.365 -4.492 -33.157 1.00 92.56 443 GLY A N 1
ATOM 3588 C CA . GLY A 1 443 ? 12.733 -3.669 -34.187 1.00 92.56 443 GLY A CA 1
ATOM 3589 C C . GLY A 1 443 ? 13.494 -3.659 -35.516 1.00 92.56 443 GLY A C 1
ATOM 3590 O O . GLY A 1 443 ? 13.428 -2.683 -36.265 1.00 92.56 443 GLY A O 1
ATOM 3591 N N . ILE A 1 444 ? 14.261 -4.715 -35.817 1.00 93.25 444 ILE A N 1
ATOM 3592 C CA . ILE A 1 444 ? 15.043 -4.814 -37.055 1.00 93.25 444 ILE A CA 1
ATOM 3593 C C . ILE A 1 444 ? 14.208 -5.510 -38.129 1.00 93.25 444 ILE A C 1
ATOM 3595 O O . ILE A 1 444 ? 13.911 -6.700 -38.027 1.00 93.25 444 ILE A O 1
ATOM 3599 N N . GLN A 1 445 ? 13.901 -4.789 -39.211 1.00 89.06 445 GLN A N 1
ATOM 3600 C CA . GLN A 1 445 ? 13.108 -5.323 -40.322 1.00 89.06 445 GLN A CA 1
ATOM 3601 C C . GLN A 1 445 ? 13.748 -6.578 -40.962 1.00 89.06 445 GLN A C 1
ATOM 3603 O O . GLN A 1 445 ? 14.983 -6.680 -41.021 1.00 89.06 445 GLN A O 1
ATOM 3608 N N . PRO A 1 446 ? 12.946 -7.524 -41.495 1.00 88.50 446 PRO A N 1
ATOM 3609 C CA . PRO A 1 446 ? 13.454 -8.757 -42.108 1.00 88.50 446 PRO A CA 1
ATOM 3610 C C . PRO A 1 446 ? 14.430 -8.542 -43.276 1.00 88.50 446 PRO A C 1
ATOM 3612 O O . PRO A 1 446 ? 15.318 -9.363 -43.482 1.00 88.50 446 PRO A O 1
ATOM 3615 N N . CYS A 1 447 ? 14.326 -7.419 -43.998 1.00 91.12 447 CYS A N 1
ATOM 3616 C CA . CYS A 1 447 ? 15.175 -7.097 -45.152 1.00 91.12 447 CYS A CA 1
ATOM 3617 C C . CYS A 1 447 ? 16.663 -6.886 -44.806 1.00 91.12 447 CYS A C 1
ATOM 3619 O O . CYS A 1 447 ? 17.528 -7.015 -45.675 1.00 91.12 447 CYS A O 1
ATOM 3621 N N . TYR A 1 448 ? 16.996 -6.575 -43.548 1.00 93.50 448 TYR A N 1
ATOM 3622 C CA . TYR A 1 448 ? 18.386 -6.374 -43.139 1.00 93.50 448 TYR A CA 1
ATOM 3623 C C . TYR A 1 448 ? 19.152 -7.700 -43.052 1.00 93.50 448 TYR A C 1
ATOM 3625 O O . TYR A 1 448 ? 18.710 -8.663 -42.424 1.00 93.50 448 TYR A O 1
ATOM 3633 N N . ARG A 1 449 ? 20.368 -7.734 -43.603 1.00 94.06 449 ARG A N 1
ATOM 3634 C CA . ARG A 1 449 ? 21.247 -8.914 -43.535 1.00 94.06 449 ARG A CA 1
ATOM 3635 C C . ARG A 1 449 ? 21.635 -9.253 -42.092 1.00 94.06 449 ARG A C 1
ATOM 3637 O O . ARG A 1 449 ? 21.766 -8.366 -41.252 1.00 94.06 449 ARG A O 1
ATOM 3644 N N . ASN A 1 450 ? 21.911 -10.526 -41.811 1.00 93.38 450 ASN A N 1
ATOM 3645 C CA . ASN A 1 450 ? 22.340 -10.964 -40.475 1.00 93.38 450 ASN A CA 1
ATOM 3646 C C . ASN A 1 450 ? 23.625 -10.264 -40.001 1.00 93.38 450 ASN A C 1
ATOM 3648 O O . ASN A 1 450 ? 23.745 -9.959 -38.821 1.00 93.38 450 ASN A O 1
ATOM 3652 N N . THR A 1 451 ? 24.537 -9.914 -40.914 1.00 94.31 451 THR A N 1
ATOM 3653 C CA . THR A 1 451 ? 25.748 -9.134 -40.599 1.00 94.31 451 THR A CA 1
ATOM 3654 C C . THR A 1 451 ? 25.435 -7.752 -40.019 1.00 94.31 451 THR A C 1
ATOM 3656 O O . THR A 1 451 ? 26.160 -7.267 -39.154 1.00 94.31 451 THR A O 1
ATOM 3659 N N . TYR A 1 452 ? 24.331 -7.125 -40.439 1.00 95.50 452 TYR A N 1
ATOM 3660 C CA . TYR A 1 452 ? 23.867 -5.866 -39.858 1.00 95.50 452 TYR A CA 1
ATOM 3661 C C . TYR A 1 452 ? 23.400 -6.056 -38.411 1.00 95.50 452 TYR A C 1
ATOM 3663 O O . TYR A 1 452 ? 23.723 -5.230 -37.559 1.00 95.50 452 TYR A O 1
ATOM 3671 N N . VAL A 1 453 ? 22.672 -7.146 -38.137 1.00 95.44 453 VAL A N 1
ATOM 3672 C CA . VAL A 1 453 ? 22.197 -7.485 -36.787 1.00 95.44 453 VAL A CA 1
ATOM 3673 C C . VAL A 1 453 ? 23.379 -7.746 -35.867 1.00 95.44 453 VAL A C 1
ATOM 3675 O O . VAL A 1 453 ? 23.479 -7.085 -34.845 1.00 95.44 453 VAL A O 1
ATOM 3678 N N . VAL A 1 454 ? 24.305 -8.623 -36.266 1.00 96.12 454 VAL A N 1
ATOM 3679 C CA . VAL A 1 454 ? 25.519 -8.960 -35.500 1.00 96.12 454 VAL A CA 1
ATOM 3680 C C . VAL A 1 454 ? 26.300 -7.698 -35.134 1.00 96.12 454 VAL A C 1
ATOM 3682 O O . VAL A 1 454 ? 26.509 -7.443 -33.956 1.00 96.12 454 VAL A O 1
ATOM 3685 N N . ARG A 1 455 ? 26.559 -6.802 -36.096 1.00 96.50 455 ARG A N 1
ATOM 3686 C CA . ARG A 1 455 ? 27.221 -5.513 -35.821 1.00 96.50 455 ARG A CA 1
ATOM 3687 C C . ARG A 1 455 ? 26.487 -4.666 -34.775 1.00 96.50 455 ARG A C 1
ATOM 3689 O O . ARG A 1 455 ? 27.114 -3.924 -34.022 1.00 96.50 455 ARG A O 1
ATOM 3696 N N . LYS A 1 456 ? 25.153 -4.716 -34.752 1.00 96.44 456 LYS A N 1
ATOM 3697 C CA . LYS A 1 456 ? 24.345 -4.011 -33.749 1.00 96.44 456 LYS A CA 1
ATOM 3698 C C . LYS A 1 456 ? 24.382 -4.684 -32.379 1.00 96.44 456 LYS A C 1
ATOM 3700 O O . LYS A 1 456 ? 24.244 -3.973 -31.386 1.00 96.44 456 LYS A O 1
ATOM 3705 N N . LEU A 1 457 ? 24.557 -6.003 -32.331 1.00 97.06 457 LEU A N 1
ATOM 3706 C CA . LEU A 1 457 ? 24.783 -6.747 -31.095 1.00 97.06 457 LEU A CA 1
ATOM 3707 C C . LEU A 1 457 ? 26.166 -6.443 -30.526 1.00 97.06 457 LEU A C 1
ATOM 3709 O O . LEU A 1 457 ? 26.249 -6.113 -29.350 1.00 97.06 457 LEU A O 1
ATOM 3713 N N . ASP A 1 458 ? 27.206 -6.422 -31.361 1.00 96.69 458 ASP A N 1
ATOM 3714 C CA . ASP A 1 458 ? 28.561 -6.031 -30.948 1.00 96.69 458 ASP A CA 1
ATOM 3715 C C . ASP A 1 458 ? 28.549 -4.618 -30.349 1.00 96.69 458 ASP A C 1
ATOM 3717 O O . ASP A 1 458 ? 29.002 -4.391 -29.230 1.00 96.69 458 ASP A O 1
ATOM 3721 N N . GLU A 1 459 ? 27.920 -3.660 -31.042 1.00 96.31 459 GLU A N 1
ATOM 3722 C CA . GLU A 1 459 ? 27.756 -2.286 -30.548 1.00 96.31 459 GLU A CA 1
ATOM 3723 C C . GLU A 1 459 ? 26.994 -2.220 -29.211 1.00 96.31 459 GLU A C 1
ATOM 3725 O O . GLU A 1 459 ? 27.239 -1.320 -28.401 1.00 96.31 459 GLU A O 1
ATOM 3730 N N . ALA A 1 460 ? 26.049 -3.137 -28.989 1.00 97.38 460 ALA A N 1
ATOM 3731 C CA . ALA A 1 460 ? 25.281 -3.207 -27.756 1.00 97.38 460 ALA A CA 1
ATOM 3732 C C . ALA A 1 460 ? 26.085 -3.814 -26.606 1.00 97.38 460 ALA A C 1
ATOM 3734 O O . ALA A 1 460 ? 26.095 -3.228 -25.528 1.00 97.38 460 ALA A O 1
ATOM 3735 N N . VAL A 1 461 ? 26.803 -4.915 -26.834 1.00 97.81 461 VAL A N 1
ATOM 3736 C CA . VAL A 1 461 ? 27.660 -5.547 -25.822 1.00 97.81 461 VAL A CA 1
ATOM 3737 C C . VAL A 1 461 ? 28.704 -4.562 -25.309 1.00 97.81 461 VAL A C 1
ATOM 3739 O O . VAL A 1 461 ? 28.826 -4.402 -24.100 1.00 97.81 461 VAL A O 1
ATOM 3742 N N . LEU A 1 462 ? 29.365 -3.807 -26.193 1.00 97.25 462 LEU A N 1
ATOM 3743 C CA . LEU A 1 462 ? 30.346 -2.794 -25.777 1.00 97.25 462 LEU A CA 1
ATOM 3744 C C . LEU A 1 462 ? 29.748 -1.707 -24.870 1.00 97.25 462 LEU A C 1
ATOM 3746 O O . LEU A 1 462 ? 30.423 -1.207 -23.977 1.00 97.25 462 LEU A O 1
ATOM 3750 N N . GLN A 1 463 ? 28.488 -1.321 -25.097 1.00 96.56 463 GLN A N 1
ATOM 3751 C CA . GLN A 1 463 ? 27.799 -0.319 -24.272 1.00 96.56 463 GLN A CA 1
ATOM 3752 C C . GLN A 1 463 ? 27.267 -0.884 -22.952 1.00 96.56 463 GLN A C 1
ATOM 3754 O O . GLN A 1 463 ? 27.019 -0.111 -22.030 1.00 96.56 463 GLN A O 1
ATOM 3759 N N . LEU A 1 464 ? 27.046 -2.197 -22.878 1.00 97.06 464 LEU A N 1
ATOM 3760 C CA . LEU A 1 464 ? 26.425 -2.869 -21.737 1.00 97.06 464 LEU A CA 1
ATOM 3761 C C . LEU A 1 464 ? 27.433 -3.575 -20.825 1.00 97.06 464 LEU A C 1
ATOM 3763 O O . LEU A 1 464 ? 27.129 -3.758 -19.650 1.00 97.06 464 LEU A O 1
ATOM 3767 N N . ALA A 1 465 ? 28.634 -3.885 -21.320 1.00 96.50 465 ALA A N 1
ATOM 3768 C CA . ALA A 1 465 ? 29.734 -4.461 -20.547 1.00 96.50 465 ALA A CA 1
ATOM 3769 C C . ALA A 1 465 ? 30.060 -3.728 -19.228 1.00 96.50 465 ALA A C 1
ATOM 3771 O O . ALA A 1 465 ? 30.363 -4.413 -18.257 1.00 96.50 465 ALA A O 1
ATOM 3772 N N . PRO A 1 466 ? 29.950 -2.385 -19.118 1.00 95.38 466 PRO A N 1
ATOM 3773 C CA . PRO A 1 466 ? 30.155 -1.725 -17.831 1.00 95.38 466 PRO A CA 1
ATOM 3774 C C . PRO A 1 466 ? 29.121 -2.151 -16.777 1.00 95.38 466 PRO A C 1
ATOM 3776 O O . PRO A 1 466 ? 29.440 -2.212 -15.596 1.00 95.38 466 PRO A O 1
ATOM 3779 N N . PHE A 1 467 ? 27.884 -2.459 -17.179 1.00 95.19 467 PHE A N 1
ATOM 3780 C CA . PHE A 1 467 ? 26.762 -2.744 -16.272 1.00 95.19 467 PHE A CA 1
ATOM 3781 C C . PHE A 1 467 ? 26.542 -4.240 -16.019 1.00 95.19 467 PHE A C 1
ATOM 3783 O O . PHE A 1 467 ? 25.961 -4.602 -15.001 1.00 95.19 467 PHE A O 1
ATOM 3790 N N . PHE A 1 468 ? 27.001 -5.097 -16.933 1.00 95.69 468 PHE A N 1
ATOM 3791 C CA . PHE A 1 468 ? 26.875 -6.551 -16.852 1.00 95.69 468 PHE A CA 1
ATOM 3792 C C . PHE A 1 468 ? 28.259 -7.182 -17.005 1.00 95.69 468 PHE A C 1
ATOM 3794 O O . PHE A 1 468 ? 28.811 -7.231 -18.108 1.00 95.69 468 PHE A O 1
ATOM 3801 N N . ARG A 1 469 ? 28.820 -7.643 -15.885 1.00 94.81 469 ARG A N 1
ATOM 3802 C CA . ARG A 1 469 ? 30.140 -8.277 -15.842 1.00 94.81 469 ARG A CA 1
ATOM 3803 C C . ARG A 1 469 ? 30.155 -9.560 -16.678 1.00 94.81 469 ARG A C 1
ATOM 3805 O O . ARG A 1 469 ? 29.163 -10.286 -16.719 1.00 94.81 469 ARG A O 1
ATOM 3812 N N . ASP A 1 470 ? 31.262 -9.784 -17.385 1.00 95.94 470 ASP A N 1
ATOM 3813 C CA . ASP A 1 470 ? 31.475 -10.928 -18.285 1.00 95.94 470 ASP A CA 1
ATOM 3814 C C . ASP A 1 470 ? 30.382 -11.115 -19.357 1.00 95.94 470 ASP A C 1
ATOM 3816 O O . ASP A 1 470 ? 30.144 -12.218 -19.857 1.00 95.94 470 ASP A O 1
ATOM 3820 N N . LEU A 1 471 ? 29.727 -10.015 -19.760 1.00 98.12 471 LEU A N 1
ATOM 3821 C CA . LEU A 1 471 ? 28.724 -10.024 -20.820 1.00 98.12 471 LEU A CA 1
ATOM 3822 C C . LEU A 1 471 ? 29.313 -10.471 -22.160 1.00 98.12 471 LEU A C 1
ATOM 3824 O O . LEU A 1 471 ? 30.238 -9.849 -22.689 1.00 98.12 471 LEU A O 1
ATOM 3828 N N . LYS A 1 472 ? 28.681 -11.489 -22.748 1.00 97.25 472 LYS A N 1
ATOM 3829 C CA . LYS A 1 472 ? 28.982 -12.031 -24.077 1.00 97.25 472 LYS A CA 1
ATOM 3830 C C . LYS A 1 472 ? 27.740 -12.619 -24.743 1.00 97.25 472 LYS A C 1
ATOM 3832 O O . LYS A 1 472 ? 26.688 -12.750 -24.112 1.00 97.25 472 LYS A O 1
ATOM 3837 N N . TYR A 1 473 ? 27.864 -12.993 -26.016 1.00 98.19 473 TYR A N 1
ATOM 3838 C CA . TYR A 1 473 ? 26.834 -13.755 -26.715 1.00 98.19 473 TYR A CA 1
ATOM 3839 C C . TYR A 1 473 ? 27.414 -14.819 -27.641 1.00 98.19 473 TYR A C 1
ATOM 3841 O O . TYR A 1 473 ? 28.511 -14.675 -28.174 1.00 98.19 473 TYR A O 1
ATOM 3849 N N . GLU A 1 474 ? 26.629 -15.866 -27.864 1.00 97.69 474 GLU A N 1
ATOM 3850 C CA . GLU A 1 474 ? 26.951 -16.983 -28.742 1.00 97.69 474 GLU A CA 1
ATOM 3851 C C . GLU A 1 474 ? 25.826 -17.186 -29.758 1.00 97.69 474 GLU A C 1
ATOM 3853 O O . GLU A 1 474 ? 24.638 -17.153 -29.423 1.00 97.69 474 GLU A O 1
ATOM 3858 N N . LEU A 1 475 ? 26.199 -17.392 -31.023 1.00 97.25 475 LEU A N 1
ATOM 3859 C CA . LEU A 1 475 ? 25.263 -17.652 -32.114 1.00 97.25 475 LEU A CA 1
ATOM 3860 C C . LEU A 1 475 ? 25.202 -19.150 -32.387 1.00 97.25 475 LEU A C 1
ATOM 3862 O O . LEU A 1 475 ? 26.198 -19.763 -32.771 1.00 97.25 475 LEU A O 1
ATOM 3866 N N . LYS A 1 476 ? 24.009 -19.729 -32.275 1.00 96.50 476 LYS A N 1
ATOM 3867 C CA . LYS A 1 476 ? 23.768 -21.114 -32.668 1.00 96.50 476 LYS A CA 1
ATOM 3868 C C . LYS A 1 476 ? 23.413 -21.173 -34.146 1.00 96.50 476 LYS A C 1
ATOM 3870 O O . LYS A 1 476 ? 22.508 -20.469 -34.607 1.00 96.50 476 LYS A O 1
ATOM 3875 N N . ARG A 1 477 ? 24.102 -22.050 -34.875 1.00 95.00 477 ARG A N 1
ATOM 3876 C CA . ARG A 1 477 ? 23.856 -22.296 -36.297 1.00 95.00 477 ARG A CA 1
ATOM 3877 C C . ARG A 1 477 ? 23.100 -23.599 -36.532 1.00 95.00 477 ARG A C 1
ATOM 3879 O O . ARG A 1 477 ? 23.277 -24.563 -35.789 1.00 95.00 477 ARG A O 1
ATOM 3886 N N . GLY A 1 478 ? 22.222 -23.584 -37.528 1.00 91.50 478 GLY A N 1
ATOM 3887 C CA . GLY A 1 478 ? 21.467 -24.740 -37.994 1.00 91.50 478 GLY A CA 1
ATOM 3888 C C . GLY A 1 478 ? 22.236 -25.569 -39.022 1.00 91.50 478 GLY A C 1
ATOM 3889 O O . GLY A 1 478 ? 23.428 -25.362 -39.260 1.00 91.50 478 GLY A O 1
ATOM 3890 N N . ARG A 1 479 ? 21.537 -26.533 -39.632 1.00 89.00 479 ARG A N 1
ATOM 3891 C CA . ARG A 1 479 ? 22.135 -27.506 -40.565 1.00 89.00 479 ARG A CA 1
ATOM 3892 C C . ARG A 1 479 ? 22.645 -26.859 -41.855 1.00 89.00 479 ARG A C 1
ATOM 3894 O O . ARG A 1 479 ? 23.617 -27.348 -42.416 1.00 89.00 479 ARG A O 1
ATOM 3901 N N . ASN A 1 480 ? 22.044 -25.752 -42.287 1.00 91.56 480 ASN A N 1
ATOM 3902 C CA . ASN A 1 480 ? 22.420 -25.019 -43.498 1.00 91.56 480 ASN A CA 1
ATOM 3903 C C . ASN A 1 480 ? 23.295 -23.791 -43.177 1.00 91.56 480 ASN A C 1
ATOM 3905 O O . ASN A 1 480 ? 23.341 -22.835 -43.952 1.00 91.56 480 ASN A O 1
ATOM 3909 N N . ASN A 1 481 ? 23.990 -23.802 -42.031 1.00 89.38 481 ASN A N 1
ATOM 3910 C CA . ASN A 1 481 ? 24.845 -22.712 -41.547 1.00 89.38 481 ASN A CA 1
ATOM 3911 C C . ASN A 1 481 ? 24.097 -21.380 -41.284 1.00 89.38 481 ASN A C 1
ATOM 3913 O O . ASN A 1 481 ? 24.716 -20.324 -41.110 1.00 89.38 481 ASN A O 1
ATOM 3917 N N . GLU A 1 482 ? 22.768 -21.415 -41.219 1.00 91.44 482 GLU A N 1
ATOM 3918 C CA . GLU A 1 482 ? 21.895 -20.303 -40.864 1.00 91.44 482 GLU A CA 1
ATOM 3919 C C . GLU A 1 482 ? 21.911 -20.044 -39.353 1.00 91.44 482 GLU A C 1
ATOM 3921 O O . GLU A 1 482 ? 22.031 -20.970 -38.556 1.00 91.44 482 GLU A O 1
ATOM 3926 N N . ILE A 1 483 ? 21.793 -18.784 -38.929 1.00 94.19 483 ILE A N 1
ATOM 3927 C CA . ILE A 1 483 ? 21.720 -18.445 -37.501 1.00 94.19 483 ILE A CA 1
ATOM 3928 C C . ILE A 1 483 ? 20.290 -18.706 -37.027 1.00 94.19 483 ILE A C 1
ATOM 3930 O O . ILE A 1 483 ? 19.365 -18.027 -37.472 1.00 94.19 483 ILE A O 1
ATOM 3934 N N . VAL A 1 484 ? 20.120 -19.668 -36.121 1.00 96.44 484 VAL A N 1
ATOM 3935 C CA . VAL A 1 484 ? 18.798 -20.104 -35.639 1.00 96.44 484 VAL A CA 1
ATOM 3936 C C . VAL A 1 484 ? 18.468 -19.559 -34.255 1.00 96.44 484 VAL A C 1
ATOM 3938 O O . VAL A 1 484 ? 17.311 -19.267 -33.959 1.00 96.44 484 VAL A O 1
ATOM 3941 N N . ALA A 1 485 ? 19.477 -19.385 -33.406 1.00 97.31 485 ALA A N 1
ATOM 3942 C CA . ALA A 1 485 ? 19.302 -18.946 -32.030 1.00 97.31 485 ALA A CA 1
ATOM 3943 C C . ALA A 1 485 ? 20.518 -18.162 -31.545 1.00 97.31 485 ALA A C 1
ATOM 3945 O O . ALA A 1 485 ? 21.598 -18.207 -32.138 1.00 97.31 485 ALA A O 1
ATOM 3946 N N . ILE A 1 486 ? 20.315 -17.449 -30.449 1.00 98.25 486 ILE A N 1
ATOM 3947 C CA . ILE A 1 486 ? 21.332 -16.666 -29.768 1.00 98.25 486 ILE A CA 1
ATOM 3948 C C . ILE A 1 486 ? 21.169 -16.818 -28.264 1.00 98.25 486 ILE A C 1
ATOM 3950 O O . ILE A 1 486 ? 20.046 -16.839 -27.754 1.00 98.25 486 ILE A O 1
ATOM 3954 N N . THR A 1 487 ? 22.302 -16.897 -27.578 1.00 98.44 487 THR A N 1
ATOM 3955 C CA . THR A 1 487 ? 22.371 -16.926 -26.122 1.00 98.44 487 THR A CA 1
ATOM 3956 C C . THR A 1 487 ? 23.298 -15.814 -25.662 1.00 98.44 487 THR A C 1
ATOM 3958 O O . THR A 1 487 ? 24.467 -15.801 -26.032 1.00 98.44 487 THR A O 1
ATOM 3961 N N . PHE A 1 488 ? 22.784 -14.885 -24.866 1.00 98.56 488 PHE A N 1
ATOM 3962 C CA . PHE A 1 488 ? 23.586 -13.949 -24.086 1.00 98.56 488 PHE A CA 1
ATOM 3963 C C . PHE A 1 488 ? 23.851 -14.549 -22.709 1.00 98.56 488 PHE A C 1
ATOM 3965 O O . PHE A 1 488 ? 22.952 -15.163 -22.132 1.00 98.56 488 PHE A O 1
ATOM 3972 N N . SER A 1 489 ? 25.045 -14.327 -22.173 1.00 98.31 489 SER A N 1
ATOM 3973 C CA . SER A 1 489 ? 25.419 -14.718 -20.811 1.00 98.31 489 SER A CA 1
ATOM 3974 C C . SER A 1 489 ? 26.224 -13.611 -20.143 1.00 98.31 489 SER A C 1
ATOM 3976 O O . SER A 1 489 ? 27.001 -12.939 -20.822 1.00 98.31 489 SER A O 1
ATOM 3978 N N . PHE A 1 490 ? 26.049 -13.452 -18.840 1.00 97.62 490 PHE A N 1
ATOM 3979 C CA . PHE A 1 490 ? 26.750 -12.504 -17.978 1.00 97.62 490 PHE A CA 1
ATOM 3980 C C . PHE A 1 490 ? 26.682 -13.009 -16.527 1.00 97.62 490 PHE A C 1
ATOM 3982 O O . PHE A 1 490 ? 25.898 -13.911 -16.215 1.00 97.62 490 PHE A O 1
ATOM 3989 N N . ASP A 1 491 ? 27.489 -12.442 -15.635 1.00 96.12 491 ASP A N 1
ATOM 3990 C CA . ASP A 1 491 ? 27.453 -12.818 -14.221 1.00 96.12 491 ASP A CA 1
ATOM 3991 C C . ASP A 1 491 ? 26.080 -12.537 -13.608 1.00 96.12 491 ASP A C 1
ATOM 3993 O O . ASP A 1 491 ? 25.442 -11.523 -13.893 1.00 96.12 491 ASP A O 1
ATOM 3997 N N . LYS A 1 492 ? 25.611 -13.433 -12.736 1.00 96.75 492 LYS A N 1
ATOM 3998 C CA . LYS A 1 492 ? 24.347 -13.226 -12.023 1.00 96.75 492 LYS A CA 1
ATOM 3999 C C . LYS A 1 492 ? 24.471 -12.009 -11.115 1.00 96.75 492 LYS A C 1
ATOM 4001 O O . LYS A 1 492 ? 25.396 -11.928 -10.312 1.00 96.75 492 LYS A O 1
ATOM 4006 N N . ILE A 1 493 ? 23.510 -11.101 -11.215 1.00 91.94 493 ILE A N 1
ATOM 4007 C CA . ILE A 1 493 ? 23.463 -9.866 -10.429 1.00 91.94 493 ILE A CA 1
ATOM 4008 C C . ILE A 1 493 ? 22.084 -9.783 -9.773 1.00 91.94 493 ILE A C 1
ATOM 4010 O O . ILE A 1 493 ? 21.075 -10.160 -10.381 1.00 91.94 493 ILE A O 1
ATOM 4014 N N . ASN A 1 494 ? 22.010 -9.288 -8.535 1.00 90.12 494 ASN A N 1
ATOM 4015 C CA . ASN A 1 494 ? 20.716 -8.918 -7.973 1.00 90.12 494 ASN A CA 1
ATOM 4016 C C . ASN A 1 494 ? 20.164 -7.747 -8.811 1.00 90.12 494 ASN A C 1
ATOM 4018 O O . ASN A 1 494 ? 20.808 -6.702 -8.849 1.00 90.12 494 ASN A O 1
ATOM 4022 N N . PRO A 1 495 ? 18.994 -7.860 -9.471 1.00 86.88 495 PRO A N 1
ATOM 4023 C CA . PRO A 1 495 ? 18.475 -6.798 -10.339 1.00 86.88 495 PRO A CA 1
ATOM 4024 C C . PRO A 1 495 ? 18.364 -5.439 -9.635 1.00 86.88 495 PRO A C 1
ATOM 4026 O O . PRO A 1 495 ? 18.481 -4.406 -10.287 1.00 86.88 495 PRO A O 1
ATOM 4029 N N . GLN A 1 496 ? 18.194 -5.425 -8.310 1.00 85.44 496 GLN A N 1
ATOM 4030 C CA . GLN A 1 496 ? 18.159 -4.195 -7.527 1.00 85.44 496 GLN A CA 1
ATOM 4031 C C . GLN A 1 496 ? 19.506 -3.454 -7.483 1.00 85.44 496 GLN A C 1
ATOM 4033 O O . GLN A 1 496 ? 19.506 -2.239 -7.335 1.00 85.44 496 GLN A O 1
ATOM 4038 N N . GLU A 1 497 ? 20.647 -4.116 -7.706 1.00 85.69 497 GLU A N 1
ATOM 4039 C CA . GLU A 1 497 ? 21.941 -3.429 -7.860 1.00 85.69 497 GLU A CA 1
ATOM 4040 C C . GLU A 1 497 ? 21.945 -2.458 -9.050 1.00 85.69 497 GLU A C 1
ATOM 4042 O O . GLU A 1 497 ? 22.693 -1.485 -9.051 1.00 85.69 497 GLU A O 1
ATOM 4047 N N . LEU A 1 498 ? 21.069 -2.659 -10.043 1.00 90.62 498 LEU A N 1
ATOM 4048 C CA . LEU A 1 498 ? 20.896 -1.744 -11.178 1.00 90.62 498 LEU A CA 1
ATOM 4049 C C . LEU A 1 498 ? 20.056 -0.500 -10.826 1.00 90.62 498 LEU A C 1
ATOM 4051 O O . LEU A 1 498 ? 19.785 0.335 -11.696 1.00 90.62 498 LEU A O 1
ATOM 4055 N N . LEU A 1 499 ? 19.645 -0.357 -9.561 1.00 91.06 499 LEU A N 1
ATOM 4056 C CA . LEU A 1 499 ? 19.137 0.894 -8.995 1.00 91.06 499 LEU A CA 1
ATOM 4057 C C . LEU A 1 499 ? 20.273 1.794 -8.492 1.00 91.06 499 LEU A C 1
ATOM 4059 O O . LEU A 1 499 ? 20.143 3.020 -8.536 1.00 91.06 499 LEU A O 1
ATOM 4063 N N . ALA A 1 500 ? 21.392 1.206 -8.065 1.00 88.75 500 ALA A N 1
ATOM 4064 C CA . ALA A 1 500 ? 22.524 1.929 -7.506 1.00 88.75 500 ALA A CA 1
ATOM 4065 C C . ALA A 1 500 ? 23.431 2.511 -8.590 1.00 88.75 500 ALA A C 1
ATOM 4067 O O . ALA A 1 500 ? 23.771 1.849 -9.570 1.00 88.75 500 ALA A O 1
ATOM 4068 N N . VAL A 1 501 ? 23.910 3.734 -8.367 1.00 87.31 501 VAL A N 1
ATOM 4069 C CA . VAL A 1 501 ? 25.007 4.300 -9.154 1.00 87.31 501 VAL A CA 1
ATOM 4070 C C . VAL A 1 501 ? 26.314 4.068 -8.404 1.00 87.31 501 VAL A C 1
ATOM 4072 O O . VAL A 1 501 ? 26.567 4.688 -7.377 1.00 87.31 501 VAL A O 1
ATOM 4075 N N . TYR A 1 502 ? 27.146 3.167 -8.922 1.00 88.38 502 TYR A N 1
ATOM 4076 C CA . TYR A 1 502 ? 28.470 2.889 -8.362 1.00 88.38 502 TYR A CA 1
ATOM 4077 C C . TYR A 1 502 ? 29.538 3.897 -8.810 1.00 88.38 502 TYR A C 1
ATOM 4079 O O . TYR A 1 502 ? 29.300 4.740 -9.680 1.00 88.38 502 TYR A O 1
ATOM 4087 N N . SER A 1 503 ? 30.737 3.797 -8.227 1.00 89.81 503 SER A N 1
ATOM 4088 C CA . SER A 1 503 ? 31.903 4.546 -8.698 1.00 89.81 503 SER A CA 1
ATOM 4089 C C . SER A 1 503 ? 32.243 4.175 -10.143 1.00 89.81 503 SER A C 1
ATOM 4091 O O . SER A 1 503 ? 31.973 3.060 -10.600 1.00 89.81 503 SER A O 1
ATOM 4093 N N . ALA A 1 504 ? 32.866 5.112 -10.863 1.00 91.19 504 ALA A N 1
ATOM 4094 C CA . ALA A 1 504 ? 33.350 4.864 -12.219 1.00 91.19 504 ALA A CA 1
ATOM 4095 C C . ALA A 1 504 ? 34.273 3.633 -12.274 1.00 91.19 504 ALA A C 1
ATOM 4097 O O . ALA A 1 504 ? 34.165 2.849 -13.214 1.00 91.19 504 ALA A O 1
ATOM 4098 N N . ASP A 1 505 ? 35.095 3.425 -11.241 1.00 93.25 505 ASP A N 1
ATOM 4099 C CA . ASP A 1 505 ? 36.029 2.300 -11.145 1.00 93.25 505 ASP A CA 1
ATOM 4100 C C . ASP A 1 505 ? 35.320 0.947 -11.226 1.00 93.25 505 ASP A C 1
ATOM 4102 O O . ASP A 1 505 ? 35.715 0.124 -12.041 1.00 93.25 505 ASP A O 1
ATOM 4106 N N . LYS A 1 506 ? 34.195 0.743 -10.518 1.00 93.25 506 LYS A N 1
ATOM 4107 C CA . LYS A 1 506 ? 33.435 -0.523 -10.607 1.00 93.25 506 LYS A CA 1
ATOM 4108 C C . LYS A 1 506 ? 33.007 -0.825 -12.048 1.00 93.25 506 LYS A C 1
ATOM 4110 O O . LYS A 1 506 ? 33.083 -1.962 -12.509 1.00 93.25 506 LYS A O 1
ATOM 4115 N N . TYR A 1 507 ? 32.532 0.190 -12.766 1.00 94.44 507 TYR A N 1
ATOM 4116 C CA . TYR A 1 507 ? 32.098 0.030 -14.153 1.00 94.44 507 TYR A CA 1
ATOM 4117 C C . TYR A 1 507 ? 33.277 -0.212 -15.102 1.00 94.44 507 TYR A C 1
ATOM 4119 O O . TYR A 1 507 ? 33.156 -1.000 -16.038 1.00 94.44 507 TYR A O 1
ATOM 4127 N N . LEU A 1 508 ? 34.413 0.451 -14.870 1.00 95.25 508 LEU A N 1
ATOM 4128 C CA . LEU A 1 508 ? 35.643 0.246 -15.635 1.00 95.25 508 LEU A CA 1
ATOM 4129 C C . LEU A 1 508 ? 36.248 -1.141 -15.378 1.00 95.25 508 LEU A C 1
ATOM 4131 O O . LEU A 1 508 ? 36.719 -1.774 -16.323 1.00 95.25 508 LEU A O 1
ATOM 4135 N N . ASP A 1 509 ? 36.163 -1.639 -14.147 1.00 96.25 509 ASP A N 1
ATOM 4136 C CA . ASP A 1 509 ? 36.599 -2.980 -13.758 1.00 96.25 509 ASP A CA 1
ATOM 4137 C C . ASP A 1 509 ? 35.776 -4.063 -14.458 1.00 96.25 509 ASP A C 1
ATOM 4139 O O . ASP A 1 509 ? 36.333 -5.029 -14.975 1.00 96.25 509 ASP A O 1
ATOM 4143 N N . ASN A 1 510 ? 34.459 -3.873 -14.580 1.00 95.81 510 ASN A N 1
ATOM 4144 C CA . ASN A 1 510 ? 33.613 -4.788 -15.352 1.00 95.81 510 ASN A CA 1
ATOM 4145 C C . ASN A 1 510 ? 34.043 -4.880 -16.826 1.00 95.81 510 ASN A C 1
ATOM 4147 O O . ASN A 1 510 ? 33.953 -5.949 -17.427 1.00 95.81 510 ASN A O 1
ATOM 4151 N N . ILE A 1 511 ? 34.528 -3.781 -17.415 1.00 96.75 511 ILE A N 1
ATOM 4152 C CA . ILE A 1 511 ? 35.054 -3.778 -18.789 1.00 96.75 511 ILE A CA 1
ATOM 4153 C C . ILE A 1 511 ? 36.412 -4.485 -18.843 1.00 96.75 511 ILE A C 1
ATOM 4155 O O . ILE A 1 511 ? 36.636 -5.311 -19.728 1.00 96.75 511 ILE A O 1
ATOM 4159 N N . SER A 1 512 ? 37.330 -4.146 -17.933 1.00 95.69 512 SER A N 1
ATOM 4160 C CA . SER A 1 512 ? 38.714 -4.636 -17.962 1.00 95.69 512 SER A CA 1
ATOM 4161 C C . SER A 1 512 ? 38.801 -6.143 -17.697 1.00 95.69 512 SER A C 1
ATOM 4163 O O . SER A 1 512 ? 39.564 -6.842 -18.374 1.00 95.69 512 SER A O 1
ATOM 4165 N N . ALA A 1 513 ? 37.967 -6.641 -16.780 1.00 94.75 513 ALA A N 1
ATOM 4166 C CA . ALA A 1 513 ? 37.883 -8.044 -16.397 1.00 94.75 513 ALA A CA 1
ATOM 4167 C C . ALA A 1 513 ? 37.149 -8.924 -17.423 1.00 94.75 513 ALA A C 1
ATOM 4169 O O . ALA A 1 513 ? 37.317 -10.140 -17.381 1.00 94.75 513 ALA A O 1
ATOM 4170 N N . ASN A 1 514 ? 36.386 -8.341 -18.359 1.00 95.44 514 ASN A N 1
ATOM 4171 C CA . ASN A 1 514 ? 35.590 -9.112 -19.313 1.00 95.44 514 ASN A CA 1
ATOM 4172 C C . ASN A 1 514 ? 36.478 -9.889 -20.297 1.00 95.44 514 ASN A C 1
ATOM 4174 O O . ASN A 1 514 ? 37.030 -9.331 -21.250 1.00 95.44 514 ASN A O 1
ATOM 4178 N N . LEU A 1 515 ? 36.578 -11.203 -20.081 1.00 92.94 515 LEU A N 1
ATOM 4179 C CA . LEU A 1 515 ? 37.409 -12.112 -20.877 1.00 92.94 515 LEU A CA 1
ATOM 4180 C C . LEU A 1 515 ? 36.884 -12.343 -22.301 1.00 92.94 515 LEU A C 1
ATOM 4182 O O . LEU A 1 515 ? 37.621 -12.838 -23.151 1.00 92.94 515 LEU A O 1
ATOM 4186 N N . ALA A 1 516 ? 35.622 -12.007 -22.574 1.00 91.88 516 ALA A N 1
ATOM 4187 C CA . ALA A 1 516 ? 35.024 -12.160 -23.896 1.00 91.88 516 ALA A CA 1
ATOM 4188 C C . ALA A 1 516 ? 35.302 -10.971 -24.829 1.00 91.88 516 ALA A C 1
ATOM 4190 O O . ALA A 1 516 ? 35.058 -11.074 -26.032 1.00 91.88 516 ALA A O 1
ATOM 4191 N N . LEU A 1 517 ? 35.800 -9.849 -24.299 1.00 94.81 517 LEU A N 1
ATOM 4192 C CA . LEU A 1 517 ? 36.178 -8.685 -25.094 1.00 94.81 517 LEU A CA 1
ATOM 4193 C C . LEU A 1 517 ? 37.656 -8.747 -25.483 1.00 94.81 517 LEU A C 1
ATOM 4195 O O . LEU A 1 517 ? 38.527 -8.972 -24.643 1.00 94.81 517 LEU A O 1
ATOM 4199 N N . SER A 1 518 ? 37.946 -8.469 -26.755 1.00 95.81 518 SER A N 1
ATOM 4200 C CA . SER A 1 518 ? 39.317 -8.204 -27.200 1.00 95.81 518 SER A CA 1
ATOM 4201 C C . SER A 1 518 ? 39.872 -6.939 -26.532 1.00 95.81 518 SER A C 1
ATOM 4203 O O . SER A 1 518 ? 39.111 -6.055 -26.142 1.00 95.81 518 SER A O 1
ATOM 4205 N N . GLU A 1 519 ? 41.195 -6.781 -26.453 1.00 96.31 519 GLU A N 1
ATOM 4206 C CA . GLU A 1 519 ? 41.792 -5.551 -25.900 1.00 96.31 519 GLU A CA 1
ATOM 4207 C C . GLU A 1 519 ? 41.346 -4.289 -26.659 1.00 96.31 519 GLU A C 1
ATOM 4209 O O . GLU A 1 519 ? 41.062 -3.252 -26.056 1.00 96.31 519 GLU A O 1
ATOM 4214 N N . THR A 1 520 ? 41.173 -4.387 -27.980 1.00 96.44 520 THR A N 1
ATOM 4215 C CA . THR A 1 520 ? 40.609 -3.302 -28.794 1.00 96.44 520 THR A CA 1
ATOM 4216 C C . THR A 1 520 ? 39.158 -2.987 -28.430 1.00 96.44 520 THR A C 1
ATOM 4218 O O . THR A 1 520 ? 38.765 -1.818 -28.381 1.00 96.44 520 THR A O 1
ATOM 4221 N N . ASP A 1 521 ? 38.355 -4.008 -28.132 1.00 96.94 521 ASP A N 1
ATOM 4222 C CA . ASP A 1 521 ? 36.968 -3.836 -27.704 1.00 96.94 521 ASP A CA 1
ATOM 4223 C C . ASP A 1 521 ? 36.872 -3.260 -26.292 1.00 96.94 521 ASP A C 1
ATOM 4225 O O . ASP A 1 521 ? 36.051 -2.372 -26.063 1.00 96.94 521 ASP A O 1
ATOM 4229 N N . LYS A 1 522 ? 37.746 -3.674 -25.366 1.00 97.62 522 LYS A N 1
ATOM 4230 C CA . LYS A 1 522 ? 37.836 -3.089 -24.019 1.00 97.62 522 LYS A CA 1
ATOM 4231 C C . LYS A 1 522 ? 38.160 -1.599 -24.083 1.00 97.62 522 LYS A C 1
ATOM 4233 O O . LYS A 1 522 ? 37.467 -0.796 -23.459 1.00 97.62 522 LYS A O 1
ATOM 4238 N N . GLN A 1 523 ? 39.147 -1.204 -24.893 1.00 96.75 523 GLN A N 1
ATOM 4239 C CA . GLN A 1 523 ? 39.482 0.209 -25.118 1.00 96.75 523 GLN A CA 1
ATOM 4240 C C . GLN A 1 523 ? 38.290 0.993 -25.678 1.00 96.75 523 GLN A C 1
ATOM 4242 O O . GLN A 1 523 ? 37.990 2.102 -25.231 1.00 96.75 523 GLN A O 1
ATOM 4247 N N . ARG A 1 524 ? 37.562 0.403 -26.631 1.00 96.38 524 ARG A N 1
ATOM 4248 C CA . ARG A 1 524 ? 36.382 1.030 -27.231 1.00 96.38 524 ARG A CA 1
ATOM 4249 C C . ARG A 1 524 ? 35.217 1.151 -26.248 1.00 96.38 524 ARG A C 1
ATOM 4251 O O . ARG A 1 524 ? 34.583 2.205 -26.205 1.00 96.38 524 ARG A O 1
ATOM 4258 N N . ALA A 1 525 ? 34.930 0.108 -25.473 1.00 95.88 525 ALA A N 1
ATOM 4259 C CA . ALA A 1 525 ? 33.902 0.110 -24.436 1.00 95.88 525 ALA A CA 1
ATOM 4260 C C . ALA A 1 525 ? 34.212 1.163 -23.364 1.00 95.88 525 ALA A C 1
ATOM 4262 O O . ALA A 1 525 ? 33.348 1.979 -23.038 1.00 95.88 525 ALA A O 1
ATOM 4263 N N . ARG A 1 526 ? 35.470 1.230 -22.910 1.00 96.19 526 ARG A N 1
ATOM 4264 C CA . ARG A 1 526 ? 35.961 2.260 -21.988 1.00 96.19 526 ARG A CA 1
ATOM 4265 C C . ARG A 1 526 ? 35.748 3.670 -22.536 1.00 96.19 526 ARG A C 1
ATOM 4267 O O . ARG A 1 526 ? 35.123 4.488 -21.870 1.00 96.19 526 ARG A O 1
ATOM 4274 N N . ALA A 1 527 ? 36.174 3.938 -23.771 1.00 94.75 527 ALA A N 1
ATOM 4275 C CA . ALA A 1 527 ? 36.005 5.252 -24.391 1.00 94.75 527 ALA A CA 1
ATOM 4276 C C . ALA A 1 527 ? 34.524 5.650 -24.549 1.00 94.75 527 ALA A C 1
ATOM 4278 O O . ALA A 1 527 ? 34.163 6.819 -24.389 1.00 94.75 527 ALA A O 1
ATOM 4279 N N . LEU A 1 528 ? 33.644 4.689 -24.864 1.00 93.06 528 LEU A N 1
ATOM 4280 C CA . LEU A 1 528 ? 32.197 4.917 -24.921 1.00 93.06 528 LEU A CA 1
ATOM 4281 C C . LEU A 1 528 ? 31.620 5.254 -23.542 1.00 93.06 528 LEU A C 1
ATOM 4283 O O . LEU A 1 528 ? 30.800 6.172 -23.447 1.00 93.06 528 LEU A O 1
ATOM 4287 N N . PHE A 1 529 ? 32.050 4.530 -22.507 1.00 93.12 529 PHE A N 1
ATOM 4288 C CA . PHE A 1 529 ? 31.627 4.737 -21.128 1.00 93.12 529 PHE A CA 1
ATOM 4289 C C . PHE A 1 529 ? 32.091 6.097 -20.596 1.00 93.12 529 PHE A C 1
ATOM 4291 O O . PHE A 1 529 ? 31.249 6.913 -20.226 1.00 93.12 529 PHE A O 1
ATOM 4298 N N . GLU A 1 530 ? 33.391 6.400 -20.642 1.00 92.06 530 GLU A N 1
ATOM 4299 C CA . GLU A 1 530 ? 33.967 7.657 -20.136 1.00 92.06 530 GLU A CA 1
ATOM 4300 C C . GLU A 1 530 ? 33.313 8.880 -20.791 1.00 92.06 530 GLU A C 1
ATOM 4302 O O . GLU A 1 530 ? 32.866 9.798 -20.103 1.00 92.06 530 GLU A O 1
ATOM 4307 N N . LYS A 1 531 ? 33.130 8.847 -22.119 1.00 89.56 531 LYS A N 1
ATOM 4308 C CA . LYS A 1 531 ? 32.482 9.926 -22.881 1.00 89.56 531 LYS A CA 1
ATOM 4309 C C . LYS A 1 531 ? 31.046 10.229 -22.440 1.00 89.56 531 LYS A C 1
ATOM 4311 O O . LYS A 1 531 ? 30.521 11.267 -22.832 1.00 89.56 531 LYS A O 1
ATOM 4316 N N . LYS A 1 532 ? 30.366 9.319 -21.740 1.00 82.25 532 LYS A N 1
ATOM 4317 C CA . LYS A 1 532 ? 28.943 9.449 -21.381 1.00 82.25 532 LYS A CA 1
ATOM 4318 C C . LYS A 1 532 ? 28.690 9.505 -19.893 1.00 82.25 532 LYS A C 1
ATOM 4320 O O . LYS A 1 532 ? 27.767 10.192 -19.452 1.00 82.25 532 LYS A O 1
ATOM 4325 N N . PHE A 1 533 ? 29.466 8.754 -19.138 1.00 81.00 533 PHE A N 1
ATOM 4326 C CA . PHE A 1 533 ? 29.344 8.677 -17.702 1.00 81.00 533 PHE A CA 1
ATOM 4327 C C . PHE A 1 533 ? 29.958 9.914 -17.039 1.00 81.00 533 PHE A C 1
ATOM 4329 O O . PHE A 1 533 ? 29.343 10.463 -16.131 1.00 81.00 533 PHE A O 1
ATOM 4336 N N . LEU A 1 534 ? 31.093 10.403 -17.560 1.00 73.75 534 LEU A N 1
ATOM 4337 C CA . LEU A 1 534 ? 31.840 11.545 -17.011 1.00 73.75 534 LEU A CA 1
ATOM 4338 C C . LEU A 1 534 ? 31.494 12.897 -17.672 1.00 73.75 534 LEU A C 1
ATOM 4340 O O . LEU A 1 534 ? 32.028 13.927 -17.273 1.00 73.75 534 LEU A O 1
ATOM 4344 N N . SER A 1 535 ? 30.610 12.902 -18.681 1.00 59.91 535 SER A N 1
ATOM 4345 C CA . SER A 1 535 ? 30.112 14.099 -19.393 1.00 59.91 535 SER A CA 1
ATOM 4346 C C . SER A 1 535 ? 28.704 14.497 -18.963 1.00 59.91 535 SER A C 1
ATOM 4348 O O . SER A 1 535 ? 28.343 15.697 -19.035 1.00 59.91 535 SER A O 1
#

Organism: NCBI:txid1293597

Secondary structure (DSSP, 8-state):
---TTTTSEEETTTS--BHHHHHHHHHHHHHHH-TT--HHHHHSTT--HHHHHHHHHHHHHHHTTSSSPPP---HHHHHHHHHHHHHHHHHHHHHHHHHTT-BTTEEEEEEEEEE---S-TT---EEEEEEEEEETTEEEEEEEEEE---SSEEEGGGGTTHHHHHHHHHHHHHHHHHHHTT----TTSEEEEEEEEETT-----EEESTHHHHHTTEEEEETTTHHHHHHH-SS-----HHHHHHHHHHHHHHPPPP--B-TT-EEE---HHHHHHHHHHHHHHHTT--GGGEEEEEGGGGGS--TT--HHHHHHHHHHHHHHTT-TTPPEEEEHHHHHHHTT---S-HHHHHHHHHHHHHHHHTSTTEEEEEEETTEEEEEE-GGGGGGTSS--TTEEEEEHHHHHH---HHHHHHHHHHHHTTTTTEEEEEHHHHHHHTT--TTS-HHHHHHHHHHHHHHHTTTSTT-EEEEEE-TTS-EEEEEEE-----GGGGGS---HHHHHHHHHH-TTS-HHHHHHHHHHHHHHH--

Foldseek 3Di:
DPDPQQPQKDFCVVPFFDLVLLQVQQQVQVCLVPVPQALLCLLAPCNRVRLVLLQVLQVLLVVLVPDPGGDHADPLLVVSSSVSSNQVSQLVLLQVLQVVVDDLFKDKDAFFKFAFDPPDPDDRDIATFGMWMGGQFAIEREAEAEDADDDAEDEPCVVPDVVVVNLVRVQVRLVCLCVVVVHDDDPPRYAYEYEYAYSNRDQHHYYDDCVVVVVVRYYYDYSVCVNVCVVVDDDGDGDDSVRSVVSVVSSVVRGDDDSDGDRSRMRGPDDLLSVQLSVLSSLCSVQVHDSLFKQKWFLVCLLDAPAQAALLLVLLVSSVLSVLASVQFDKDKDFLVNSCVSLVPPDPPSVVSLVNQQSSQVVVCPDQQWPHWHRDPRMTITGGDNVNSNGRGDDDPRMAIAGSLLLSLQRDLLLSSVVSVCLSCQQVQKDKDWPVSSCVNNNHDPPDDVVVVVVSVLSNQLQCLLPFALWDKDFDADPVRHGTMMMIGTDRDDSSVNHHDDDPVSSLCSLVRRPRDDPVSSVVSNVSCCVRVVD

InterPro domains:
  IPR000525 Initiator Rep protein, WH1 domain [PF01051] (295-420)
  IPR011335 Restriction endonuclease type II-like [SSF52980] (49-152)
  IPR011528 Nuclease-related domain, NERD [PF08378] (87-196)
  IPR011528 Nuclease-related domain, NERD [PS50965] (86-197)

=== Feature glossary ===
A reading guide for the features in this record.

Start from the sequence.

  · This is the polypeptide sequence — one letter per residue, N-terminus first. Length ranges from a few dozen residues for small domains to over a thousand for large multi-domain proteins.

Fold it, and you get atomic coordinates and the backbone conformation that goes with them.

  · Structure coordinates are given as an mmCIF _atom_site loop: one row per atom with element, residue name, chain id, sequence number, and x/y/z position in Å. Only the four main-chain atoms per residue are included here; side chains are omitted to keep the record compact.

  · Backbone dihedral angles. Every residue except chain termini has a φ (preceding-C → N → Cα → C) and a ψ (N → Cα → C → next-N). They are reported in degrees following the IUPAC sign convention. Secondary structure is essentially a statement about which (φ, ψ) basin each residue occupies.

  · The SS8 string is DSSP's per-residue secondary-structure call. α-helix (H) means an i→i+4 H-bond ladder; β-strand (E) means the residue participates in a β-sheet; 3₁₀ (G) and π (I) are tighter and wider helices; T/S are turns/bends; '-' is loop.

  · SS3 is a coarse helix/strand/coil call (letters a/b/c) made by the P-SEA algorithm from inter-Cα distances and dihedrals. It is less detailed than DSSP but needs only Cα positions.

Summarize the fold with a handful of shape descriptors and a per-residue structural alphabet.

  · Radius of gyration (Rg) is the root-mean-square distance of Cα atoms from their centroid — a single number for overall size and compactness. A globular domain of N residues has Rg ≈ 2.2·N^0.38 Å; an extended or disordered chain has a much larger Rg. The Cα contact count is the number of residue pairs whose Cα atoms are within 8 Å and are more than four positions apart in sequence — a standard proxy for tertiary packing density. The bounding box is the smallest axis-aligned box enclosing all Cα atoms.

  · The Foldseek 3Di string encodes local tertiary geometry as a 20-letter alphabet — one character per residue — derived from the relative positions of nearby Cα atoms. Unlike the amino-acid sequence, 3Di is a direct function of the 3D structure, so two proteins with the same fold have similar 3Di strings even at low sequence identity.

  · Solvent-accessible surface area (SASA) is the area in Å² traced out by the centre of a 1.4 Å probe sphere (a water molecule) rolled over the protein's van der Waals surface (Shrake–Rupley / Lee–Richards construction). Buried residues have near-zero SASA; fully exposed residues can exceed 200 Å². The total SASA scales roughly with the number of surface residues.

Ask how reliable the model is.

  · pLDDT (predicted Local Distance Difference Test) is AlphaFold's per-residue confidence score, ranging from 0 to 100. Values above 90 indicate high confidence (typically well-packed cores); 70–90 is confident; 50–70 low confidence; below 50 usually means the region is disordered or the prediction is unreliable there. AlphaFold stores pLDDT in the mmCIF B-factor column.

  · B-factor (Debye–Waller factor) reflects atomic displacement in the crystal lattice. It is an experimental observable (units Å²), not a prediction; low values mean the atom is pinned down, high values mean it moves or is heterogeneous across the crystal.

  · Predicted Aligned Error (PAE) is an AlphaFold confidence matrix: entry (i, j) is the expected error in the position of residue j, in ångströms, when the prediction is superimposed on the true structure at residue i. Low PAE within a block of residues means that block is internally rigid and well-predicted; high PAE between two blocks means their relative placement is uncertain even if each block individually is confident.

Place it in context: what it resembles, what it is annotated as, and how it looks.

  · Nearest PDB neighbors are the top structural matches found by Foldseek when searching this structure against the entire Protein Data Bank. Each hit reports a TM-score (0 to 1; >0.5 almost always implies the same fold) and an E-value. These are *structural* homologs — they may share no detectable sequence similarity.

  · Functional annotations link the protein to curated databases. InterPro entries identify conserved domains and families by matching the sequence against member-database signatures (Pfam, PROSITE, CDD, …). Gene Ontology (GO) terms describe molecular function, biological process, and cellular component in a controlled vocabulary. CATH places the structure in a hierarchical fold classification (Class/Architecture/Topology/Homologous-superfamily). The organism is the source species.

  · Three diagnostic plots accompany the record. The Cα contact map visualizes the tertiary structure as a 2D adjacency matrix (8 Å cutoff, sequence-local contacts suppressed). The Ramachandran plot shows the distribution of backbone (φ, ψ) torsions, with points in the α and β basins reflecting secondary structure content. The PAE plot shows AlphaFold's inter-residue confidence as a color matrix.

  · Six rendered views show the 3D structure from the faces of a cube — i.e. along ±x, ±y, ±z. Rendering representation is drawn randomly per protein from cartoon (secondary-structure ribbons), sticks (backbone bonds), or molecular surface; coloring is either N→C rainbow (blue at the N-terminus through red at the C-terminus) or one color per chain.